Protein AF-A0A2V6V5X5-F1 (afdb_monomer)

Mean predicted aligned error: 16.13 Å

Nearest PDB structures (foldseek):
  3jz0-assembly1_B  TM=7.903E-01  e=5.243E-12  Enterococcus faecium
  8xeh-assembly1_E  TM=6.549E-01  e=3.598E-02  Legionella pneumophila
  2rff-assembly1_A  TM=5.964E-01  e=1.246E-01  Saccharolobus solfataricus P2
  1nze-assembly1_A  TM=6.047E-01  e=4.136E+00  Spinacia oleracea

Sequence (388 aa):
MTRPRASRSARRATWRWPCCWAAPASPRTRGSTPGETAVWPCSRSMARRSPRSARSKWAACRRAWSSAPTGSICTSVTTPIATSPSSKSTGRGSPTPARSSSCRASLLRCAGGLSRRTALPVTPPLHRAFLERALPLFQADARLAGLAVGGSFITGAMDEHSDLDLVVVSPPETSRDVLRDGSDIAQRLGPLLAAFPGDHVGEPRLLICLYGPPLLLHVDLKFISTDELSRRVEDPTILWDRDGALRSVLSTSTAEYPRPRFQWIEDRFWVWVHSIAVKIRCGELFEAIDGLAFVRARVLGPLALHQAGAQPNGVRRVEQRVATRVSALRSTLSLHDPESCRDALVATVALYAELREQLGPPILVRRSGAEHAVRSYLARADGNGGAS

Solvent-accessible surface area (backbone atoms only — not comparable to full-atom values): 24908 Å² total; per-residue (Å²): 136,84,84,86,85,80,89,74,85,81,77,81,77,83,77,78,79,76,92,74,82,76,74,85,75,81,82,82,87,76,85,90,86,89,89,82,92,79,86,86,84,87,82,88,84,89,87,82,90,85,90,83,88,83,85,88,80,84,90,89,91,87,85,86,87,86,82,85,82,90,83,88,86,88,83,89,87,84,87,85,89,89,80,86,89,88,80,89,82,92,82,89,82,85,84,85,87,88,84,91,80,86,89,79,90,77,84,89,77,96,66,79,83,76,70,78,79,70,78,73,58,75,60,42,70,70,60,45,56,46,49,69,59,31,48,62,59,54,69,67,39,83,61,46,31,32,35,28,31,31,70,45,60,62,73,55,66,46,50,92,83,49,65,44,38,34,37,43,29,13,46,68,90,38,27,65,60,53,52,70,44,40,67,64,54,52,54,70,52,46,56,60,74,48,73,49,67,28,56,93,80,71,37,78,50,26,36,44,33,36,32,39,84,95,62,81,43,48,35,35,43,33,48,38,24,54,76,49,60,42,70,31,58,61,77,56,46,76,78,44,57,49,94,47,51,55,58,55,41,55,75,76,39,66,56,56,62,80,71,85,56,63,58,70,45,52,78,41,48,50,60,51,54,45,53,29,55,50,26,40,75,70,64,40,44,68,63,22,52,51,45,41,52,48,46,41,36,73,45,51,27,19,51,52,27,45,75,64,74,40,80,46,56,32,59,70,61,37,68,79,69,37,52,90,48,43,67,61,57,55,45,32,55,54,60,100,42,65,64,42,41,48,52,10,50,51,36,44,53,50,53,46,52,54,52,42,72,76,66,53,56,94,83,56,75,76,52,59,70,53,49,50,55,42,52,54,55,58,61,59,70,73,73,73,87,79,82,132

Foldseek 3Di:
DDDDDDDDDPPPPPDDDPPPDADDDDDDDDDDDDDDDDDDDDDDDDDDDDDDDDDDDDDDDDDDDDDDDDDDDDDDDDDDDDDDDDDDDDDDDDDDDDDDDDDDDDDDDPDDPPDPPPPQQPEPPVRVVLCVQLVVLLVPPPQFQFKWWDDCRVVSNDDPPDATEIETEGAPVCLVVCLVCVVVSLVNSAAWPDWDAPVVVPQRQWIWTWHDDPDTHIYIYRGDYLVCLLAAQDDTGTPTGHVCSNVVSPVVHDHHADAQPQQVCLVCVLVLLLVLVVCLVVLVLVVNQVSLLCCQQRPLQLLQCVVLVHRSHGVPCCCPRRVVCPVLSVQLHADSDSVRSLSNSVSSLVSRVVSCVVPPDPPHDHPVVSNVVSVVVSVVVVPPPDDD

pLDDT: mean 73.81, std 31.42, range [20.44, 98.81]

Secondary structure (DSSP, 8-state):
--PPP----------------PPPPPPPP---------PPPP----------------------------------------------------------------------------------HHHHHHHHHHHHHHHH-TT--EEEE-GGGTTT---TT--EEEEEEE-HHHHHHHHHTHHHHHHHHS-EEEEEEEGGGTEEEEEEEEE-SSS-EEEEEEEEEHHHHTS-SS-PEEEEESTTHHHHHHHH----PPPP-HHHHHHHHHHHHHHHHHHHHTT-HHHHHHHHHHHIIIIIHHHHHHHTTS---TTTTHHHH-GGGHHHHHTT---SSHHHHHHHHHHHHHHHHHHHHHH--TT----HHHHHHHHHHHHTTSS-S---

Structure (mmCIF, N/CA/C/O backbone):
data_AF-A0A2V6V5X5-F1
#
_entry.id   AF-A0A2V6V5X5-F1
#
loop_
_atom_site.group_PDB
_atom_site.id
_atom_site.type_symbol
_atom_site.label_atom_id
_atom_site.label_alt_id
_atom_site.label_comp_id
_atom_site.label_asym_id
_atom_site.label_entity_id
_atom_site.label_seq_id
_atom_site.pdbx_PDB_ins_code
_atom_site.Cartn_x
_atom_site.Cartn_y
_atom_site.Cartn_z
_atom_site.occupancy
_atom_site.B_iso_or_equiv
_atom_site.auth_seq_id
_atom_site.auth_comp_id
_atom_site.auth_asym_id
_atom_site.auth_atom_id
_atom_site.pdbx_PDB_model_num
ATOM 1 N N . MET A 1 1 ? -17.553 -32.540 -57.144 1.00 35.22 1 MET A N 1
ATOM 2 C CA . MET A 1 1 ? -16.224 -33.141 -56.901 1.00 35.22 1 MET A CA 1
ATOM 3 C C . MET A 1 1 ? -15.393 -32.199 -56.036 1.00 35.22 1 MET A C 1
ATOM 5 O O . MET A 1 1 ? -15.392 -31.007 -56.294 1.00 35.22 1 MET A O 1
ATOM 9 N N . THR A 1 2 ? -14.771 -32.765 -54.993 1.00 38.03 2 THR A N 1
ATOM 10 C CA . THR A 1 2 ? -13.630 -32.261 -54.186 1.00 38.03 2 THR A CA 1
ATOM 11 C C . THR A 1 2 ? -13.728 -30.915 -53.442 1.00 38.03 2 THR A C 1
ATOM 13 O O . THR A 1 2 ? -13.342 -29.867 -53.944 1.00 38.03 2 THR A O 1
ATOM 16 N N . ARG A 1 3 ? -14.095 -30.994 -52.150 1.00 26.84 3 ARG A N 1
ATOM 17 C CA . ARG A 1 3 ? -13.621 -30.080 -51.087 1.00 26.84 3 ARG A CA 1
ATOM 18 C C . ARG A 1 3 ? -12.172 -30.430 -50.703 1.00 26.84 3 ARG A C 1
ATOM 20 O O . ARG A 1 3 ? -11.894 -31.625 -50.595 1.00 26.84 3 ARG A O 1
ATOM 27 N N . PRO A 1 4 ? -11.309 -29.473 -50.317 1.00 37.38 4 PRO A N 1
ATOM 28 C CA . PRO A 1 4 ? -10.132 -29.784 -49.521 1.00 37.38 4 PRO A CA 1
ATOM 29 C C . PRO A 1 4 ? -10.432 -29.644 -48.019 1.00 37.38 4 PRO A C 1
ATOM 31 O O . PRO A 1 4 ? -10.874 -28.606 -47.529 1.00 37.38 4 PRO A O 1
ATOM 34 N N . ARG A 1 5 ? -10.177 -30.731 -47.281 1.00 30.14 5 ARG A N 1
ATOM 35 C CA . ARG A 1 5 ? -10.036 -30.759 -45.820 1.00 30.14 5 ARG A CA 1
ATOM 36 C C . ARG A 1 5 ? -8.668 -30.175 -45.456 1.00 30.14 5 ARG A C 1
ATOM 38 O O . ARG A 1 5 ? -7.657 -30.735 -45.862 1.00 30.14 5 ARG A O 1
ATOM 45 N N . ALA A 1 6 ? -8.633 -29.149 -44.610 1.00 29.78 6 ALA A N 1
ATOM 46 C CA . ALA A 1 6 ? -7.438 -28.790 -43.851 1.00 29.78 6 ALA A CA 1
ATOM 47 C C . ALA A 1 6 ? -7.707 -29.028 -42.360 1.00 29.78 6 ALA A C 1
ATOM 49 O O . ALA A 1 6 ? -8.397 -28.265 -41.688 1.00 29.78 6 ALA A O 1
ATOM 50 N N . SER A 1 7 ? -7.177 -30.139 -41.855 1.00 28.52 7 SER A N 1
ATOM 51 C CA . SER A 1 7 ? -7.104 -30.461 -40.436 1.00 28.52 7 SER A CA 1
ATOM 52 C C . SER A 1 7 ? -6.051 -29.583 -39.757 1.00 28.52 7 SER A C 1
ATOM 54 O O . SER A 1 7 ? -4.859 -29.735 -40.026 1.00 28.52 7 SER A O 1
ATOM 56 N N . ARG A 1 8 ? -6.454 -28.713 -38.828 1.00 30.55 8 ARG A N 1
ATOM 57 C CA . ARG A 1 8 ? -5.540 -28.155 -37.821 1.00 30.55 8 ARG A CA 1
ATOM 58 C C . ARG A 1 8 ? -5.930 -28.688 -36.452 1.00 30.55 8 ARG A C 1
ATOM 60 O O . ARG A 1 8 ? -7.001 -28.394 -35.932 1.00 30.55 8 ARG A O 1
ATOM 67 N N . SER A 1 9 ? -5.042 -29.502 -35.885 1.00 27.16 9 SER A N 1
ATOM 68 C CA . SER A 1 9 ? -5.127 -29.958 -34.505 1.00 27.16 9 SER A CA 1
ATOM 69 C C . SER A 1 9 ? -5.010 -28.752 -33.572 1.00 27.16 9 SER A C 1
ATOM 71 O O . SER A 1 9 ? -3.925 -28.189 -33.408 1.00 27.16 9 SER A O 1
ATOM 73 N N . ALA A 1 10 ? -6.114 -28.367 -32.942 1.00 28.11 10 ALA A N 1
ATOM 74 C CA . ALA A 1 10 ? -6.096 -27.476 -31.794 1.00 28.11 10 ALA A CA 1
ATOM 75 C C . ALA A 1 10 ? -5.453 -28.223 -30.615 1.00 28.11 10 ALA A C 1
ATOM 77 O O . ALA A 1 10 ? -6.110 -28.982 -29.901 1.00 28.11 10 ALA A O 1
ATOM 78 N N . ARG A 1 11 ? -4.143 -28.040 -30.415 1.00 27.19 11 ARG A N 1
ATOM 79 C CA . ARG A 1 11 ? -3.516 -28.364 -29.131 1.00 27.19 11 ARG A CA 1
ATOM 80 C C . ARG A 1 11 ? -4.069 -27.369 -28.116 1.00 27.19 11 ARG A C 1
ATOM 82 O O . ARG A 1 11 ? -3.679 -26.207 -28.112 1.00 27.19 11 ARG A O 1
ATOM 89 N N . ARG A 1 12 ? -5.004 -27.823 -27.279 1.00 25.64 12 ARG A N 1
ATOM 90 C CA . ARG A 1 12 ? -5.419 -27.112 -26.066 1.00 25.64 12 ARG A CA 1
ATOM 91 C C . ARG A 1 12 ? -4.204 -27.009 -25.150 1.00 25.64 12 ARG A C 1
ATOM 93 O O . ARG A 1 12 ? -3.889 -27.950 -24.429 1.00 25.64 12 ARG A O 1
ATOM 100 N N . ALA A 1 13 ? -3.508 -25.882 -25.206 1.00 24.39 13 ALA A N 1
ATOM 101 C CA . ALA A 1 13 ? -2.602 -25.487 -24.147 1.00 24.39 13 ALA A CA 1
ATOM 102 C C . ALA A 1 13 ? -3.469 -24.954 -23.001 1.00 24.39 13 ALA A C 1
ATOM 104 O O . ALA A 1 13 ? -3.941 -23.822 -23.020 1.00 24.39 13 ALA A O 1
ATOM 105 N N . THR A 1 14 ? -3.757 -25.817 -22.031 1.00 24.03 14 THR A N 1
ATOM 106 C CA . THR A 1 14 ? -4.251 -25.393 -20.722 1.00 24.03 14 THR A CA 1
ATOM 107 C C . THR A 1 14 ? -3.110 -24.669 -20.019 1.00 24.03 14 THR A C 1
ATOM 109 O O . THR A 1 14 ? -2.275 -25.304 -19.374 1.00 24.03 14 THR A O 1
ATOM 112 N N . TRP A 1 15 ? -3.041 -23.352 -20.188 1.00 23.53 15 TRP A N 1
ATOM 113 C CA . TRP A 1 15 ? -2.125 -22.513 -19.430 1.00 23.53 15 TRP A CA 1
ATOM 114 C C . TRP A 1 15 ? -2.693 -22.324 -18.027 1.00 23.53 15 TRP A C 1
ATOM 116 O O . TRP A 1 15 ? -3.741 -21.714 -17.822 1.00 23.53 15 TRP A O 1
ATOM 126 N N . ARG A 1 16 ? -2.015 -22.938 -17.058 1.00 22.41 16 ARG A N 1
ATOM 127 C CA . ARG A 1 16 ? -2.209 -22.660 -15.639 1.00 22.41 16 ARG A CA 1
ATOM 128 C C . ARG A 1 16 ? -1.602 -21.290 -15.352 1.00 22.41 16 ARG A C 1
ATOM 130 O O . ARG A 1 16 ? -0.416 -21.084 -15.592 1.00 22.41 16 ARG A O 1
ATOM 137 N N . TRP A 1 17 ? -2.425 -20.395 -14.826 1.00 24.11 17 TRP A N 1
ATOM 138 C CA . TRP A 1 17 ? -2.014 -19.152 -14.186 1.00 24.11 17 TRP A CA 1
ATOM 139 C C . TRP A 1 17 ? -0.989 -19.442 -13.080 1.00 24.11 17 TRP A C 1
ATOM 141 O O . TRP A 1 17 ? -1.283 -20.253 -12.197 1.00 24.11 17 TRP A O 1
ATOM 151 N N . PRO A 1 18 ? 0.180 -18.786 -13.048 1.00 25.38 18 PRO A N 1
ATOM 152 C CA . PRO A 1 18 ? 0.932 -18.663 -11.819 1.00 25.38 18 PRO A CA 1
ATOM 153 C C . PRO A 1 18 ? 0.280 -17.545 -10.999 1.00 25.38 18 PRO A C 1
ATOM 155 O O . PRO A 1 18 ? 0.492 -16.361 -11.250 1.00 25.38 18 PRO A O 1
ATOM 158 N N . CYS A 1 19 ? -0.497 -17.922 -9.984 1.00 25.25 19 CYS A N 1
ATOM 159 C CA . CYS A 1 19 ? -0.658 -17.102 -8.787 1.00 25.25 19 CYS A CA 1
ATOM 160 C C . CYS A 1 19 ? 0.737 -16.909 -8.169 1.00 25.25 19 CYS A C 1
ATOM 162 O O . CYS A 1 19 ? 1.147 -17.689 -7.317 1.00 25.25 19 CYS A O 1
ATOM 164 N N . CYS A 1 20 ? 1.523 -15.954 -8.658 1.00 26.67 20 CYS A N 1
ATOM 165 C CA . CYS A 1 20 ? 2.885 -15.708 -8.182 1.00 26.67 20 CYS A CA 1
ATOM 166 C C . CYS A 1 20 ? 3.223 -14.221 -8.245 1.00 26.67 20 CYS A C 1
ATOM 168 O O . CYS A 1 20 ? 4.172 -13.834 -8.908 1.00 26.67 20 CYS A O 1
ATOM 170 N N . TRP A 1 21 ? 2.485 -13.398 -7.503 1.00 35.19 21 TRP A N 1
ATOM 171 C CA . TRP A 1 21 ? 2.977 -12.086 -7.066 1.00 35.19 21 TRP A CA 1
ATOM 172 C C . TRP A 1 21 ? 2.544 -11.821 -5.619 1.00 35.19 21 TRP A C 1
ATOM 174 O O . TRP A 1 21 ? 2.004 -10.770 -5.288 1.00 35.19 21 TRP A O 1
ATOM 184 N N . ALA A 1 22 ? 2.768 -12.810 -4.746 1.00 25.06 22 ALA A N 1
ATOM 185 C CA . ALA A 1 22 ? 2.644 -12.626 -3.306 1.00 25.06 22 ALA A CA 1
ATOM 186 C C . ALA A 1 22 ? 3.728 -11.649 -2.817 1.00 25.06 22 ALA A C 1
ATOM 188 O O . ALA A 1 22 ? 4.898 -11.750 -3.199 1.00 25.06 22 ALA A O 1
ATOM 189 N N . ALA A 1 23 ? 3.333 -10.694 -1.974 1.00 28.89 23 ALA A N 1
ATOM 190 C CA . ALA A 1 23 ? 4.262 -9.885 -1.195 1.00 28.89 23 ALA A CA 1
ATOM 191 C C . ALA A 1 23 ? 5.167 -10.800 -0.341 1.00 28.89 23 ALA A C 1
ATOM 193 O O . ALA A 1 23 ? 4.736 -11.886 0.056 1.00 28.89 23 ALA A O 1
ATOM 194 N N . PRO A 1 24 ? 6.422 -10.413 -0.053 1.00 30.05 24 PRO A N 1
ATOM 195 C CA . PRO A 1 24 ? 7.265 -11.215 0.820 1.00 30.05 24 PRO A CA 1
ATOM 196 C C . PRO A 1 24 ? 6.654 -11.260 2.226 1.00 30.05 24 PRO A C 1
ATOM 198 O O . PRO A 1 24 ? 6.538 -10.233 2.890 1.00 30.05 24 PRO A O 1
ATOM 201 N N . ALA A 1 25 ? 6.295 -12.460 2.682 1.00 28.52 25 ALA A N 1
ATOM 202 C CA . ALA A 1 25 ? 6.054 -12.725 4.093 1.00 28.52 25 ALA A CA 1
ATOM 203 C C . ALA A 1 25 ? 7.356 -12.498 4.886 1.00 28.52 25 ALA A C 1
ATOM 205 O O . ALA A 1 25 ? 8.441 -12.887 4.441 1.00 28.52 25 ALA A O 1
ATOM 206 N N . SER A 1 26 ? 7.251 -11.866 6.056 1.00 30.33 26 SER A N 1
ATOM 207 C CA . SER A 1 26 ? 8.371 -11.641 6.976 1.00 30.33 26 SER A CA 1
ATOM 208 C C . SER A 1 26 ? 9.071 -12.958 7.349 1.00 30.33 26 SER A C 1
ATOM 210 O O . SER A 1 26 ? 8.389 -13.945 7.643 1.00 30.33 26 SER A O 1
ATOM 212 N N . PRO A 1 27 ? 10.416 -13.016 7.382 1.00 31.55 27 PRO A N 1
ATOM 213 C CA . PRO A 1 27 ? 11.115 -14.245 7.726 1.00 31.55 27 PRO A CA 1
ATOM 214 C C . PRO A 1 27 ? 11.011 -14.531 9.229 1.00 31.55 27 PRO A C 1
ATOM 216 O O . PRO A 1 27 ? 11.378 -13.706 10.065 1.00 31.55 27 PRO A O 1
ATOM 219 N N . ARG A 1 28 ? 10.551 -15.740 9.571 1.00 26.08 28 ARG A N 1
ATOM 220 C CA . ARG A 1 28 ? 10.777 -16.343 10.890 1.00 26.08 28 ARG A CA 1
ATOM 221 C C . ARG A 1 28 ? 12.264 -16.672 11.020 1.00 26.08 28 ARG A C 1
ATOM 223 O O . ARG A 1 28 ? 12.810 -17.405 10.201 1.00 26.08 28 ARG A O 1
ATOM 230 N N . THR A 1 29 ? 12.903 -16.156 12.060 1.00 27.56 29 THR A N 1
ATOM 231 C CA . THR A 1 29 ? 14.270 -16.496 12.453 1.00 27.56 29 THR A CA 1
ATOM 232 C C . THR A 1 29 ? 14.319 -17.894 13.074 1.00 27.56 29 THR A C 1
ATOM 234 O O . THR A 1 29 ? 13.638 -18.161 14.062 1.00 27.56 29 THR A O 1
ATOM 237 N N . ARG A 1 30 ? 15.156 -18.789 12.532 1.00 27.55 30 ARG A N 1
ATOM 238 C CA . ARG A 1 30 ? 15.781 -19.888 13.289 1.00 27.55 30 ARG A CA 1
ATOM 239 C C . ARG A 1 30 ? 17.181 -20.186 12.749 1.00 27.55 30 ARG A C 1
ATOM 241 O O . ARG A 1 30 ? 17.319 -20.525 11.583 1.00 27.55 30 ARG A O 1
ATOM 248 N N . GLY A 1 31 ? 18.159 -20.070 13.648 1.00 24.97 31 GLY A N 1
ATOM 249 C CA . GLY A 1 31 ? 19.182 -21.085 13.933 1.00 24.97 31 GLY A CA 1
ATOM 250 C C . GLY A 1 31 ? 20.168 -21.475 12.833 1.00 24.97 31 GLY A C 1
ATOM 251 O O . GLY A 1 31 ? 19.844 -22.240 11.936 1.00 24.97 31 GLY A O 1
ATOM 252 N N . SER A 1 32 ? 21.399 -21.011 13.005 1.00 25.92 32 SER A N 1
ATOM 253 C CA . SER A 1 32 ? 22.634 -21.276 12.263 1.00 25.92 32 SER A CA 1
ATOM 254 C C . SER A 1 32 ? 23.095 -22.745 12.269 1.00 25.92 32 SER A C 1
ATOM 256 O O . SER A 1 32 ? 23.038 -23.393 13.311 1.00 25.92 32 SER A O 1
ATOM 258 N N . THR A 1 33 ? 23.687 -23.230 11.166 1.00 24.64 33 THR A N 1
ATOM 259 C CA . THR A 1 33 ? 25.112 -23.659 11.051 1.00 24.64 33 THR A CA 1
ATOM 260 C C . THR A 1 33 ? 25.452 -24.122 9.614 1.00 24.64 33 THR A C 1
ATOM 262 O O . THR A 1 33 ? 24.534 -24.453 8.866 1.00 24.64 33 THR A O 1
ATOM 265 N N . PRO A 1 34 ? 26.733 -24.061 9.179 1.00 30.11 34 PRO A N 1
ATOM 266 C CA . PRO A 1 34 ? 27.120 -24.058 7.765 1.00 30.11 34 PRO A CA 1
ATOM 267 C C . PRO A 1 34 ? 27.751 -25.376 7.286 1.00 30.11 34 PRO A C 1
ATOM 269 O O . PRO A 1 34 ? 28.407 -26.070 8.057 1.00 30.11 34 PRO A O 1
ATOM 272 N N . GLY A 1 35 ? 27.660 -25.642 5.981 1.00 22.92 35 GLY A N 1
ATOM 273 C CA . GLY A 1 35 ? 28.508 -26.623 5.303 1.00 22.92 35 GLY A CA 1
ATOM 274 C C . GLY A 1 35 ? 27.792 -27.361 4.179 1.00 22.92 35 GLY A C 1
ATOM 275 O O . GLY A 1 35 ? 26.920 -28.171 4.448 1.00 22.92 35 GLY A O 1
ATOM 276 N N . GLU A 1 36 ? 28.164 -27.035 2.941 1.00 24.97 36 GLU A N 1
ATOM 277 C CA . GLU A 1 36 ? 28.439 -27.953 1.819 1.00 24.97 36 GLU A CA 1
ATOM 278 C C . GLU A 1 36 ? 28.057 -27.341 0.467 1.00 24.97 36 GLU A C 1
ATOM 280 O O . GLU A 1 36 ? 26.904 -27.120 0.103 1.00 24.97 36 GLU A O 1
ATOM 285 N N . THR A 1 37 ? 29.114 -27.057 -0.285 1.00 26.12 37 THR A N 1
ATOM 286 C CA . THR A 1 37 ? 29.156 -26.791 -1.717 1.00 26.12 37 THR A CA 1
ATOM 287 C C . THR A 1 37 ? 28.597 -27.969 -2.512 1.00 26.12 37 THR A C 1
ATOM 289 O O . THR A 1 37 ? 29.152 -29.063 -2.444 1.00 26.12 37 THR A O 1
ATOM 292 N N . ALA A 1 38 ? 27.585 -27.732 -3.350 1.00 24.97 38 ALA A N 1
ATOM 293 C CA . ALA A 1 38 ? 27.178 -28.675 -4.388 1.00 24.97 38 ALA A CA 1
ATOM 294 C C . ALA A 1 38 ? 27.059 -27.973 -5.749 1.00 24.97 38 ALA A C 1
ATOM 296 O O . ALA A 1 38 ? 26.231 -27.092 -5.980 1.00 24.97 38 ALA A O 1
ATOM 297 N N . VAL A 1 39 ? 27.964 -28.390 -6.627 1.00 24.17 39 VAL A N 1
ATOM 298 C CA . VAL A 1 39 ? 28.108 -28.063 -8.044 1.00 24.17 39 VAL A CA 1
ATOM 299 C C . VAL A 1 39 ? 26.921 -28.632 -8.833 1.00 24.17 39 VAL A C 1
ATOM 301 O O . VAL A 1 39 ? 26.564 -29.793 -8.659 1.00 24.17 39 VAL A O 1
ATOM 304 N N . TRP A 1 40 ? 26.337 -27.843 -9.739 1.00 20.98 40 TRP A N 1
ATOM 305 C CA . TRP A 1 40 ? 25.359 -28.320 -10.726 1.00 20.98 40 TRP A CA 1
ATOM 306 C C . TRP A 1 40 ? 26.059 -28.655 -12.049 1.00 20.98 40 TRP A C 1
ATOM 308 O O . TRP A 1 40 ? 26.668 -27.754 -12.630 1.00 20.98 40 TRP A O 1
ATOM 318 N N . PRO A 1 41 ? 25.915 -29.871 -12.605 1.00 26.33 41 PRO A N 1
ATOM 319 C CA . PRO A 1 41 ? 26.183 -30.099 -14.010 1.00 26.33 41 PRO A CA 1
ATOM 320 C C . PRO A 1 41 ? 24.893 -30.072 -14.837 1.00 26.33 41 PRO A C 1
ATOM 322 O O . PRO A 1 41 ? 23.868 -30.675 -14.523 1.00 26.33 41 PRO A O 1
ATOM 325 N N . CYS A 1 42 ? 25.002 -29.354 -15.946 1.00 20.44 42 CYS A N 1
ATOM 326 C CA . CYS A 1 42 ? 24.089 -29.322 -17.073 1.00 20.44 42 CYS A CA 1
ATOM 327 C C . CYS A 1 42 ? 24.138 -30.656 -17.843 1.00 20.44 42 CYS A C 1
ATOM 329 O O . CYS A 1 42 ? 25.229 -31.140 -18.130 1.00 20.44 42 CYS A O 1
ATOM 331 N N . SER A 1 43 ? 22.998 -31.218 -18.259 1.00 25.11 43 SER A N 1
ATOM 332 C CA . SER A 1 43 ? 22.897 -31.918 -19.554 1.00 25.11 43 SER A CA 1
ATOM 333 C C . SER A 1 43 ? 21.455 -32.253 -19.954 1.00 25.11 43 SER A C 1
ATOM 335 O O . SER A 1 43 ? 20.598 -32.614 -19.152 1.00 25.11 43 SER A O 1
ATOM 337 N N . ARG A 1 44 ? 21.211 -32.101 -21.259 1.00 25.70 44 ARG A N 1
ATOM 338 C CA . ARG A 1 44 ? 20.035 -32.542 -22.016 1.00 25.70 44 ARG A CA 1
ATOM 339 C C . ARG A 1 44 ? 20.100 -34.055 -22.256 1.00 25.70 44 ARG A C 1
ATOM 341 O O . ARG A 1 44 ? 21.162 -34.536 -22.624 1.00 25.70 44 ARG A O 1
ATOM 348 N N . SER A 1 45 ? 18.959 -34.748 -22.276 1.00 24.81 45 SER A N 1
ATOM 349 C CA . SER A 1 45 ? 18.592 -35.642 -23.394 1.00 24.81 45 SER A CA 1
ATOM 350 C C . SER A 1 45 ? 17.106 -36.035 -23.347 1.00 24.81 45 SER A C 1
ATOM 352 O O . SER A 1 45 ? 16.497 -36.140 -22.286 1.00 24.81 45 SER A O 1
ATOM 354 N N . MET A 1 46 ? 16.514 -36.191 -24.533 1.00 25.73 46 MET A N 1
ATOM 355 C CA . MET A 1 46 ? 15.173 -36.728 -24.776 1.00 25.73 46 MET A CA 1
ATOM 356 C C . MET A 1 46 ? 15.227 -38.258 -24.898 1.00 25.73 46 MET A C 1
ATOM 358 O O . MET A 1 46 ? 16.069 -38.749 -25.641 1.00 25.73 46 MET A O 1
ATOM 362 N N . ALA A 1 47 ? 14.243 -38.984 -24.349 1.00 25.36 47 ALA A N 1
ATOM 363 C CA . ALA A 1 47 ? 13.718 -40.235 -24.923 1.00 25.36 47 ALA A CA 1
ATOM 364 C C . ALA A 1 47 ? 12.343 -40.604 -24.315 1.00 25.36 47 ALA A C 1
ATOM 366 O O . ALA A 1 47 ? 11.938 -40.072 -23.290 1.00 25.36 47 ALA A O 1
ATOM 367 N N . ARG A 1 48 ? 11.586 -41.454 -25.019 1.00 26.62 48 ARG A N 1
ATOM 368 C CA . ARG A 1 48 ? 10.113 -41.595 -25.031 1.00 26.62 48 ARG A CA 1
ATOM 369 C C . ARG A 1 48 ? 9.565 -42.863 -24.326 1.00 26.62 48 ARG A C 1
ATOM 371 O O . ARG A 1 48 ? 10.263 -43.865 -24.307 1.00 26.62 48 ARG A O 1
ATOM 378 N N . ARG A 1 49 ? 8.233 -42.835 -24.048 1.00 26.97 49 ARG A N 1
ATOM 379 C CA . ARG A 1 49 ? 7.223 -43.940 -23.857 1.00 26.97 49 ARG A CA 1
ATOM 380 C C . ARG A 1 49 ? 7.318 -44.728 -22.528 1.00 26.97 49 ARG A C 1
ATOM 382 O O . ARG A 1 49 ? 8.416 -44.968 -22.076 1.00 26.97 49 ARG A O 1
ATOM 389 N N . SER A 1 50 ? 6.271 -45.214 -21.838 1.00 26.31 50 SER A N 1
ATOM 390 C CA . SER A 1 50 ? 4.790 -45.317 -21.946 1.00 26.31 50 SER A CA 1
ATOM 391 C C . SER A 1 50 ? 4.234 -45.684 -20.527 1.00 26.31 50 SER A C 1
ATOM 393 O O . SER A 1 50 ? 5.046 -46.019 -19.667 1.00 26.31 50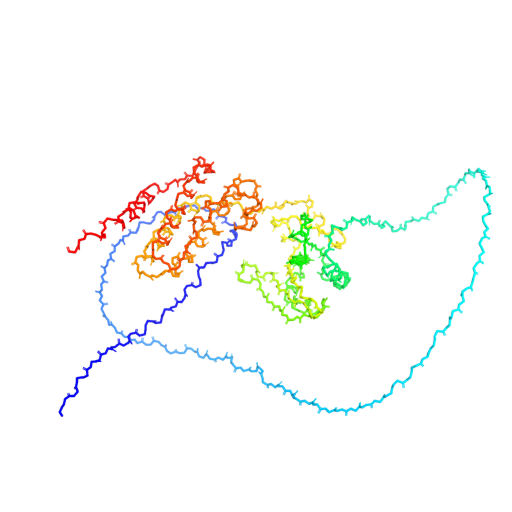 SER A O 1
ATOM 395 N N . PRO A 1 51 ? 2.911 -45.660 -20.232 1.00 35.22 51 PRO A N 1
ATOM 396 C CA . PRO A 1 51 ? 2.365 -45.516 -18.870 1.00 35.22 51 PRO A CA 1
ATOM 397 C C . PRO A 1 51 ? 1.790 -46.805 -18.245 1.00 35.22 51 PRO A C 1
ATOM 399 O O . PRO A 1 51 ? 1.335 -47.684 -18.975 1.00 35.22 51 PRO A O 1
ATOM 402 N N . ARG A 1 52 ? 1.671 -46.861 -16.902 1.00 25.11 52 ARG A N 1
ATOM 403 C CA . ARG A 1 52 ? 0.637 -47.647 -16.181 1.00 25.11 52 ARG A CA 1
ATOM 404 C C . ARG A 1 52 ? 0.527 -47.324 -14.676 1.00 25.11 52 ARG A C 1
ATOM 406 O O . ARG A 1 52 ? 1.526 -47.301 -13.973 1.00 25.11 52 ARG A O 1
ATOM 413 N N . SER A 1 53 ? -0.732 -47.245 -14.218 1.00 26.02 53 SER A N 1
ATOM 414 C CA . SER A 1 53 ? -1.253 -47.240 -12.828 1.00 26.02 53 SER A CA 1
ATOM 415 C C . SER A 1 53 ? -0.928 -45.992 -11.979 1.00 26.02 53 SER A C 1
ATOM 417 O O . SER A 1 53 ? 0.159 -45.457 -12.071 1.00 26.02 53 SER A O 1
ATOM 419 N N . ALA A 1 54 ? -1.827 -45.409 -11.182 1.00 27.02 54 ALA A N 1
ATOM 420 C CA . ALA A 1 54 ? -2.898 -46.010 -10.397 1.00 27.02 54 ALA A CA 1
ATOM 421 C C . ALA A 1 54 ? -4.130 -45.090 -10.226 1.00 27.02 54 ALA A C 1
ATOM 423 O O . ALA A 1 54 ? -4.065 -43.869 -10.348 1.00 27.02 54 ALA A O 1
ATOM 424 N N . ARG A 1 55 ? -5.264 -45.742 -9.948 1.00 27.05 55 ARG A N 1
ATOM 425 C CA . ARG A 1 55 ? -6.568 -45.186 -9.557 1.00 27.05 55 ARG A CA 1
ATOM 426 C C . ARG A 1 55 ? -6.613 -44.845 -8.054 1.00 27.05 55 ARG A C 1
ATOM 428 O O . ARG A 1 55 ? -5.840 -45.390 -7.273 1.00 27.05 55 ARG A O 1
ATOM 435 N N . SER A 1 56 ? -7.676 -44.113 -7.685 1.00 26.38 56 SER A N 1
ATOM 436 C CA . SER A 1 56 ? -8.225 -43.812 -6.339 1.00 26.38 56 SER A CA 1
ATOM 437 C C . SER A 1 56 ? -7.655 -42.529 -5.698 1.00 26.38 56 SER A C 1
ATOM 439 O O . SER A 1 56 ? -6.452 -42.335 -5.721 1.00 26.38 56 SER A O 1
ATOM 441 N N . LYS A 1 57 ? -8.429 -41.567 -5.163 1.00 27.66 57 LYS A N 1
ATOM 442 C CA . LYS A 1 57 ? -9.753 -41.593 -4.508 1.00 27.66 57 LYS A CA 1
ATOM 443 C C . LYS A 1 57 ? -10.549 -40.272 -4.724 1.00 27.66 57 LYS A C 1
ATOM 445 O O . LYS A 1 57 ? -9.949 -39.207 -4.758 1.00 27.66 57 LYS A O 1
ATOM 450 N N . TRP A 1 58 ? -11.877 -40.409 -4.890 1.00 24.00 58 TRP A N 1
ATOM 451 C CA . TRP A 1 58 ? -13.037 -39.618 -4.392 1.00 24.00 58 TRP A CA 1
ATOM 452 C C . TRP A 1 58 ? -12.814 -38.144 -3.968 1.00 24.00 58 TRP A C 1
ATOM 454 O O . TRP A 1 58 ? -11.963 -37.881 -3.135 1.00 24.00 58 TRP A O 1
ATOM 464 N N . ALA A 1 59 ? -13.476 -37.102 -4.499 1.00 23.52 59 ALA A N 1
ATOM 465 C CA . ALA A 1 59 ? -14.915 -36.790 -4.632 1.00 23.52 59 ALA A CA 1
ATOM 466 C C . ALA A 1 59 ? -15.686 -36.665 -3.298 1.00 23.52 59 ALA A C 1
ATOM 468 O O . ALA A 1 59 ? -16.133 -37.680 -2.781 1.00 23.52 59 ALA A O 1
ATOM 469 N N . ALA A 1 60 ? -15.896 -35.430 -2.809 1.00 25.55 60 ALA A N 1
ATOM 470 C CA . ALA A 1 60 ? -17.143 -34.938 -2.187 1.00 25.55 60 ALA A CA 1
ATOM 471 C C . ALA A 1 60 ? -16.998 -33.480 -1.692 1.00 25.55 60 ALA A C 1
ATOM 473 O O . ALA A 1 60 ? -16.092 -33.182 -0.924 1.00 25.55 60 ALA A O 1
ATOM 474 N N . CYS A 1 61 ? -17.889 -32.602 -2.175 1.00 23.14 61 CYS A N 1
ATOM 475 C CA . CYS A 1 61 ? -18.579 -31.494 -1.478 1.00 23.14 61 CYS A CA 1
ATOM 476 C C . CYS A 1 61 ? -19.035 -30.431 -2.493 1.00 23.14 61 CYS A C 1
ATOM 478 O O . CYS A 1 61 ? -18.449 -29.365 -2.651 1.00 23.14 61 CYS A O 1
ATOM 480 N N . ARG A 1 62 ? -20.119 -30.753 -3.208 1.00 23.62 62 ARG A N 1
ATOM 481 C CA . ARG A 1 62 ? -21.064 -29.778 -3.764 1.00 23.62 62 ARG A CA 1
ATOM 482 C C . ARG A 1 62 ? -22.434 -30.138 -3.216 1.00 23.62 62 ARG A C 1
ATOM 484 O O . ARG A 1 62 ? -22.961 -31.175 -3.617 1.00 23.62 62 ARG A O 1
ATOM 491 N N . ARG A 1 63 ? -22.995 -29.290 -2.354 1.00 25.84 63 ARG A N 1
ATOM 492 C CA . ARG A 1 63 ? -24.392 -28.822 -2.399 1.00 25.84 63 ARG A CA 1
ATOM 493 C C . ARG A 1 63 ? -24.753 -28.027 -1.144 1.00 25.84 63 ARG A C 1
ATOM 495 O O . ARG A 1 63 ? -24.204 -28.281 -0.081 1.00 25.84 63 ARG A O 1
ATOM 502 N N . ALA A 1 64 ? -25.764 -27.183 -1.352 1.00 24.95 64 ALA A N 1
ATOM 503 C CA . ALA A 1 64 ? -26.497 -26.316 -0.433 1.00 24.95 64 ALA A CA 1
ATOM 504 C C . ALA A 1 64 ? -25.897 -24.894 -0.427 1.00 24.95 64 ALA A C 1
ATOM 506 O O . ALA A 1 64 ? -24.757 -24.711 -0.042 1.00 24.95 64 ALA A O 1
ATOM 507 N N . TRP A 1 65 ? -26.572 -23.857 -0.924 1.00 23.11 65 TRP A N 1
ATOM 508 C CA . TRP A 1 65 ? -27.976 -23.523 -0.681 1.00 23.11 65 TRP A CA 1
ATOM 509 C C . TRP A 1 65 ? -28.767 -23.147 -1.944 1.00 23.11 65 TRP A C 1
ATOM 511 O O . TRP A 1 65 ? -28.284 -22.465 -2.846 1.00 23.11 65 TRP A O 1
ATOM 521 N N . SER A 1 66 ? -30.019 -23.596 -1.970 1.00 25.62 66 SER A N 1
ATOM 522 C CA . SER A 1 66 ? -31.084 -23.181 -2.881 1.00 25.62 66 SER A CA 1
ATOM 523 C C . SER A 1 66 ? -32.340 -23.086 -2.029 1.00 25.62 66 SER A C 1
ATOM 525 O O . SER A 1 66 ? -32.849 -24.127 -1.634 1.00 25.62 66 SER A O 1
ATOM 527 N N . SER A 1 67 ? -32.801 -21.874 -1.720 1.00 29.52 67 SER A N 1
ATOM 528 C CA . SER A 1 67 ? -34.189 -21.594 -1.316 1.00 29.52 67 SER A CA 1
ATOM 529 C C . SER A 1 67 ? -34.343 -20.114 -0.969 1.00 29.52 67 SER A C 1
ATOM 531 O O . SER A 1 67 ? -33.977 -19.678 0.120 1.00 29.52 67 SER A O 1
ATOM 533 N N . ALA A 1 68 ? -34.899 -19.356 -1.912 1.00 26.88 68 ALA A N 1
ATOM 534 C CA . ALA A 1 68 ? -35.682 -18.164 -1.614 1.00 26.88 68 ALA A CA 1
ATOM 535 C C . ALA A 1 68 ? -37.087 -18.588 -1.150 1.00 26.88 68 ALA A C 1
ATOM 537 O O . ALA A 1 68 ? -37.541 -19.678 -1.513 1.00 26.88 68 ALA A O 1
ATOM 538 N N . PRO A 1 69 ? -37.813 -17.697 -0.463 1.00 32.22 69 PRO A N 1
ATOM 539 C CA . PRO A 1 69 ? -39.217 -17.538 -0.799 1.00 32.22 69 PRO A CA 1
ATOM 540 C C . PRO A 1 69 ? -39.597 -16.071 -1.026 1.00 32.22 69 PRO A C 1
ATOM 542 O O . PRO A 1 69 ? -39.312 -15.174 -0.238 1.00 32.22 69 PRO A O 1
ATOM 545 N N . THR A 1 70 ? -40.294 -15.873 -2.137 1.00 29.16 70 THR A N 1
ATOM 546 C CA . THR A 1 70 ? -41.237 -14.789 -2.407 1.00 29.16 70 THR A CA 1
ATOM 547 C C . THR A 1 70 ? -42.465 -14.900 -1.502 1.00 29.16 70 THR A C 1
ATOM 549 O O . THR A 1 70 ? -43.007 -15.992 -1.339 1.00 29.16 70 THR A O 1
ATOM 552 N N . GLY A 1 71 ? -42.959 -13.767 -1.007 1.00 24.80 71 GLY A N 1
ATOM 553 C CA . GLY A 1 71 ? -44.260 -13.664 -0.347 1.00 24.80 71 GLY A CA 1
ATOM 554 C C . GLY A 1 71 ? -44.610 -12.210 -0.043 1.00 24.80 71 GLY A C 1
ATOM 555 O O . GLY A 1 71 ? -44.152 -11.653 0.946 1.00 24.80 71 GLY A O 1
ATOM 556 N N . SER A 1 72 ? -45.398 -11.598 -0.923 1.00 25.72 72 SER A N 1
ATOM 557 C CA . SER A 1 72 ? -46.102 -10.332 -0.703 1.00 25.72 72 SER A CA 1
ATOM 558 C C . SER A 1 72 ? -47.544 -10.658 -0.301 1.00 25.72 72 SER A C 1
ATOM 560 O O . SER A 1 72 ? -48.084 -11.615 -0.849 1.00 25.72 72 SER A O 1
ATOM 562 N N . ILE A 1 73 ? -48.144 -9.896 0.624 1.00 25.12 73 ILE A N 1
ATOM 563 C CA . ILE A 1 73 ? -49.527 -9.370 0.575 1.00 25.12 73 ILE A CA 1
ATOM 564 C C . ILE A 1 73 ? -49.792 -8.479 1.807 1.00 25.12 73 ILE A C 1
ATOM 566 O O . ILE A 1 73 ? -49.321 -8.730 2.913 1.00 25.12 73 ILE A O 1
ATOM 570 N N . CYS A 1 74 ? -50.530 -7.404 1.531 1.00 21.83 74 CYS A N 1
ATOM 571 C CA . CYS A 1 74 ? -50.996 -6.292 2.353 1.00 21.83 74 CYS A CA 1
ATOM 572 C C . CYS A 1 74 ? -51.799 -6.659 3.615 1.00 21.83 74 CYS A C 1
ATOM 574 O O . CYS A 1 74 ? -52.546 -7.626 3.592 1.00 21.83 74 CYS A O 1
ATOM 576 N N . THR A 1 75 ? -51.807 -5.757 4.609 1.00 26.14 75 THR A N 1
ATOM 577 C CA . THR A 1 75 ? -53.026 -5.014 5.010 1.00 26.14 75 THR A CA 1
ATOM 578 C C . THR A 1 75 ? -52.688 -3.789 5.872 1.00 26.14 75 THR A C 1
ATOM 580 O O . THR A 1 75 ? -51.793 -3.805 6.708 1.00 26.14 75 THR A O 1
ATOM 583 N N . SER A 1 76 ? -53.428 -2.724 5.588 1.00 25.30 76 SER A N 1
ATOM 584 C CA . SER A 1 76 ? -53.575 -1.415 6.233 1.00 25.30 76 SER A CA 1
ATOM 585 C C . SER A 1 76 ? -53.943 -1.445 7.726 1.00 25.30 76 SER A C 1
ATOM 587 O O . SER A 1 76 ? -54.578 -2.406 8.145 1.00 25.30 76 SER A O 1
ATOM 589 N N . VAL A 1 77 ? -53.695 -0.341 8.462 1.00 25.81 77 VAL A N 1
ATOM 590 C CA . VAL A 1 77 ? -54.726 0.514 9.128 1.00 25.81 77 VAL A CA 1
ATOM 591 C C . VAL A 1 77 ? -54.135 1.446 10.231 1.00 25.81 77 VAL A C 1
ATOM 593 O O . VAL A 1 77 ? -53.460 1.004 11.152 1.00 25.81 77 VAL A O 1
ATOM 596 N N . THR A 1 78 ? -54.459 2.746 10.087 1.00 26.83 78 THR A N 1
ATOM 597 C CA . THR A 1 78 ? -54.576 3.891 11.044 1.00 26.83 78 THR A CA 1
ATOM 598 C C . THR A 1 78 ? -53.417 4.464 11.881 1.00 26.83 78 THR A C 1
ATOM 600 O O . THR A 1 78 ? -52.926 3.868 12.832 1.00 26.83 78 THR A O 1
ATOM 603 N N . THR A 1 79 ? -53.173 5.757 11.626 1.00 26.66 79 THR A N 1
ATOM 604 C CA . THR A 1 79 ? -52.871 6.858 12.573 1.00 26.66 79 THR A CA 1
ATOM 605 C C . THR A 1 79 ? -54.090 7.230 13.448 1.00 26.66 79 THR A C 1
ATOM 607 O O . THR A 1 79 ? -55.220 6.932 13.055 1.00 26.66 79 THR A O 1
ATOM 610 N N . PRO A 1 80 ? -53.896 7.861 14.632 1.00 33.38 80 PRO A N 1
ATOM 611 C CA . PRO A 1 80 ? -53.956 9.341 14.778 1.00 33.38 80 PRO A CA 1
ATOM 612 C C . PRO A 1 80 ? -52.865 9.904 15.738 1.00 33.38 80 PRO A C 1
ATOM 614 O O . PRO A 1 80 ? -52.401 9.197 16.621 1.00 33.38 80 PRO A O 1
ATOM 617 N N . ILE A 1 81 ? -52.204 11.044 15.470 1.00 26.97 81 ILE A N 1
ATOM 618 C CA . ILE A 1 81 ? -52.532 12.478 15.721 1.00 26.97 81 ILE A CA 1
ATOM 619 C C . ILE A 1 81 ? -52.593 12.909 17.210 1.00 26.97 81 ILE A C 1
ATOM 621 O O . ILE A 1 81 ? -53.266 12.271 18.009 1.00 26.97 81 ILE A O 1
ATOM 625 N N . ALA A 1 82 ? -51.991 14.094 17.463 1.00 26.64 82 ALA A N 1
ATOM 626 C CA . ALA A 1 82 ? -52.112 15.035 18.601 1.00 26.64 82 ALA A CA 1
ATOM 627 C C . ALA A 1 82 ? -51.204 14.755 19.821 1.00 26.64 82 ALA A C 1
ATOM 629 O O . ALA A 1 82 ? -51.050 13.618 20.227 1.00 26.64 82 ALA A O 1
ATOM 630 N N . THR A 1 83 ? -50.547 15.709 20.497 1.00 27.19 83 THR A N 1
ATOM 631 C CA . THR A 1 83 ? -50.553 17.189 20.494 1.00 27.19 83 THR A CA 1
ATOM 632 C C . THR A 1 83 ? -49.406 17.662 21.402 1.00 27.19 83 THR A C 1
ATOM 634 O O . THR A 1 83 ? -49.150 17.044 22.433 1.00 27.19 83 THR A O 1
ATOM 637 N N . SER A 1 84 ? -48.759 18.783 21.077 1.00 27.89 84 SER A N 1
ATOM 638 C CA . SER A 1 84 ? -47.994 19.592 22.044 1.00 27.89 84 SER A CA 1
ATOM 639 C C . SER A 1 84 ? -48.943 20.430 22.914 1.00 27.89 84 SER A C 1
ATOM 641 O O . SER A 1 84 ? -50.068 20.702 22.491 1.00 27.89 84 SER A O 1
ATOM 643 N N . PRO A 1 85 ? -48.473 20.939 24.067 1.00 39.16 85 PRO A N 1
ATOM 644 C CA . PRO A 1 85 ? -48.499 22.395 24.199 1.00 39.16 85 PRO A CA 1
ATOM 645 C C . PRO A 1 85 ? -47.273 23.013 24.891 1.00 39.16 85 PRO A C 1
ATOM 647 O O . PRO A 1 85 ? -46.498 22.382 25.603 1.00 39.16 85 PRO A O 1
ATOM 650 N N . SER A 1 86 ? -47.151 24.308 24.624 1.00 27.45 86 SER A N 1
ATOM 651 C CA . SER A 1 86 ? -46.187 25.307 25.080 1.00 27.45 86 SER A CA 1
ATOM 652 C C . SER A 1 86 ? -46.515 25.943 26.440 1.00 27.45 86 SER A C 1
ATOM 654 O O . SER A 1 86 ? -47.688 26.176 26.714 1.00 27.45 86 SER A O 1
ATOM 656 N N . SER A 1 87 ? -45.493 26.444 27.147 1.00 32.81 87 SER A N 1
ATOM 657 C CA . SER A 1 87 ? -45.498 27.704 27.938 1.00 32.81 87 SER A CA 1
ATOM 658 C C . SER A 1 87 ? -44.043 28.016 28.358 1.00 32.81 87 SER A C 1
ATOM 660 O O . SER A 1 87 ? -43.374 27.124 28.867 1.00 32.81 87 SER A O 1
ATOM 662 N N . LYS A 1 88 ? -43.390 29.142 27.994 1.00 29.19 88 LYS A N 1
ATOM 663 C CA . LYS A 1 88 ? -43.437 30.502 28.609 1.00 29.19 88 LYS A CA 1
ATOM 664 C C . LYS A 1 88 ? -43.432 30.421 30.157 1.00 29.19 88 LYS A C 1
ATOM 666 O O . LYS A 1 88 ? -44.249 29.696 30.691 1.00 29.19 88 LYS A O 1
ATOM 671 N N . SER A 1 89 ? -42.591 31.089 30.957 1.00 29.09 89 SER A N 1
ATOM 672 C CA . SER A 1 89 ? -41.970 32.417 30.847 1.00 29.09 89 SER A CA 1
ATOM 673 C C . SER A 1 89 ? -40.979 32.692 32.012 1.00 29.09 89 SER A C 1
ATOM 675 O O . SER A 1 89 ? -41.240 32.283 33.134 1.00 29.09 89 SER A O 1
ATOM 677 N N . THR A 1 90 ? -39.917 33.464 31.729 1.00 28.98 90 THR A N 1
ATOM 678 C CA . THR A 1 90 ? -39.363 34.633 32.478 1.00 28.98 90 THR A CA 1
ATOM 679 C C . THR A 1 90 ? -39.011 34.614 33.981 1.00 28.98 90 THR A C 1
ATOM 681 O O . THR A 1 90 ? -39.855 34.341 34.823 1.00 28.98 90 THR A O 1
ATOM 684 N N . GLY A 1 91 ? -37.838 35.202 34.294 1.00 27.78 91 GLY A N 1
ATOM 685 C CA . GLY A 1 91 ? -37.556 35.950 35.542 1.00 27.78 91 GLY A CA 1
ATOM 686 C C . GLY A 1 91 ? -36.162 35.672 36.130 1.00 27.78 91 GLY A C 1
ATOM 687 O O . GLY A 1 91 ? -35.998 34.699 36.846 1.00 27.78 91 GLY A O 1
ATOM 688 N N . ARG A 1 92 ? -35.076 36.318 35.668 1.00 28.95 92 ARG A N 1
ATOM 689 C CA . ARG A 1 92 ? -34.393 37.498 36.272 1.00 28.95 92 ARG A CA 1
ATOM 690 C C . ARG A 1 92 ? -34.192 37.447 37.798 1.00 28.95 92 ARG A C 1
ATOM 692 O O . ARG A 1 92 ? -35.164 37.514 38.536 1.00 28.95 92 ARG A O 1
ATOM 699 N N . GLY A 1 93 ? -32.928 37.525 38.235 1.00 28.92 93 GLY A N 1
ATOM 700 C CA . GLY A 1 93 ? -32.570 38.017 39.572 1.00 28.92 93 GLY A CA 1
ATOM 701 C C . GLY A 1 93 ? -31.272 37.453 40.155 1.00 28.92 93 GLY A C 1
ATOM 702 O O . GLY A 1 93 ? -31.320 36.561 40.989 1.00 28.92 93 GLY A O 1
ATOM 703 N N . SER A 1 94 ? -30.121 38.002 39.760 1.00 28.91 94 SER A N 1
ATOM 704 C CA . SER A 1 94 ? -28.914 38.028 40.610 1.00 28.91 94 SER A CA 1
ATOM 705 C C . SER A 1 94 ? -29.090 39.152 41.650 1.00 28.91 94 SER A C 1
ATOM 707 O O . SER A 1 94 ? -29.758 40.137 41.320 1.00 28.91 94 SER A O 1
ATOM 709 N N . PRO A 1 95 ? -28.503 39.071 42.862 1.00 40.97 95 PRO A N 1
ATOM 710 C CA . PRO A 1 95 ? -27.093 39.443 43.009 1.00 40.97 95 PRO A CA 1
ATOM 711 C C . PRO A 1 95 ? -26.299 38.665 44.081 1.00 40.97 95 PRO A C 1
ATOM 713 O O . PRO A 1 95 ? -26.827 38.100 45.034 1.00 40.97 95 PRO A O 1
ATOM 716 N N . THR A 1 96 ? -24.981 38.696 43.906 1.00 32.28 96 THR A N 1
ATOM 717 C CA . THR A 1 96 ? -23.920 38.373 44.873 1.00 32.28 96 THR A CA 1
ATOM 718 C C . THR A 1 96 ? -23.977 39.271 46.121 1.00 32.28 96 THR A C 1
ATOM 720 O O . THR A 1 96 ? -24.451 40.405 46.042 1.00 32.28 96 THR A O 1
ATOM 723 N N . PRO A 1 97 ? -23.399 38.825 47.254 1.00 42.41 97 PRO A N 1
ATOM 724 C CA . PRO A 1 97 ? -22.125 39.432 47.644 1.00 42.41 97 PRO A CA 1
ATOM 725 C C . PRO A 1 97 ? -21.085 38.441 48.199 1.00 42.41 97 PRO A C 1
ATOM 727 O O . PRO A 1 97 ? -21.316 37.252 48.387 1.00 42.41 97 PRO A O 1
ATOM 730 N N . ALA A 1 98 ? -19.888 38.989 48.374 1.00 28.38 98 ALA A N 1
ATOM 731 C CA . ALA A 1 98 ? -18.615 38.337 48.621 1.00 28.38 98 ALA A CA 1
ATOM 732 C C . ALA A 1 98 ? -18.317 37.991 50.098 1.00 28.38 98 ALA A C 1
ATOM 734 O O . ALA A 1 98 ? -18.957 38.505 51.009 1.00 28.38 98 ALA A O 1
ATOM 735 N N . ARG A 1 99 ? -17.190 37.268 50.250 1.00 28.14 99 ARG A N 1
ATOM 736 C CA . ARG A 1 99 ? -16.185 37.254 51.344 1.00 28.14 99 ARG A CA 1
ATOM 737 C C . ARG A 1 99 ? -16.173 36.098 52.369 1.00 28.14 99 ARG A C 1
ATOM 739 O O . ARG A 1 99 ? -16.984 36.014 53.275 1.00 28.14 99 ARG A O 1
ATOM 746 N N . SER A 1 100 ? -15.075 35.337 52.245 1.00 27.17 100 SER A N 1
ATOM 747 C CA . SER A 1 100 ? -14.087 34.925 53.266 1.00 27.17 100 SER A CA 1
ATOM 748 C C . SER A 1 100 ? -14.489 34.069 54.474 1.00 27.17 100 SER A C 1
ATOM 750 O O . SER A 1 100 ? -15.151 34.549 55.385 1.00 27.17 100 SER A O 1
ATOM 752 N N . SER A 1 101 ? -13.896 32.872 54.551 1.00 29.75 101 SER A N 1
ATOM 753 C CA . SER A 1 101 ? -13.172 32.255 55.696 1.00 29.75 101 SER A CA 1
ATOM 754 C C . SER A 1 101 ? -13.143 30.735 55.460 1.00 29.75 101 SER A C 1
ATOM 756 O O . SER A 1 101 ? -14.156 30.131 55.141 1.00 29.75 101 SER A O 1
ATOM 758 N N . SER A 1 102 ? -11.981 30.175 55.133 1.00 28.53 102 SER A N 1
ATOM 759 C CA . SER A 1 102 ? -11.045 29.482 56.029 1.00 28.53 102 SER A CA 1
ATOM 760 C C . SER A 1 102 ? -11.591 28.205 56.697 1.00 28.53 102 SER A C 1
ATOM 762 O O . SER A 1 102 ? -12.641 28.185 57.324 1.00 28.53 102 SER A O 1
ATOM 764 N N . CYS A 1 103 ? -10.745 27.173 56.607 1.00 25.12 103 CYS A N 1
ATOM 765 C CA . CYS A 1 103 ? -10.627 26.004 57.479 1.00 25.12 103 CYS A CA 1
ATOM 766 C C . CYS A 1 103 ? -11.402 24.704 57.169 1.00 25.12 103 CYS A C 1
ATOM 768 O O . CYS A 1 103 ? -12.621 24.626 57.185 1.00 25.12 103 CYS A O 1
ATOM 770 N N . ARG A 1 104 ? -10.565 23.652 57.107 1.00 29.72 104 ARG A N 1
ATOM 771 C CA . ARG A 1 104 ? -10.774 22.220 57.389 1.00 29.72 104 ARG A CA 1
ATOM 772 C C . ARG A 1 104 ? -11.336 21.327 56.278 1.00 29.72 104 ARG A C 1
ATOM 774 O O . ARG A 1 104 ? -12.529 21.173 56.081 1.00 29.72 104 ARG A O 1
ATOM 781 N N . ALA A 1 105 ? -10.375 20.656 55.640 1.00 30.52 105 ALA A N 1
ATOM 782 C CA . ALA A 1 105 ? -10.283 19.203 55.508 1.00 30.52 105 ALA A CA 1
ATOM 783 C C . ALA A 1 105 ? -11.596 18.410 55.639 1.00 30.52 105 ALA A C 1
ATOM 785 O O . ALA A 1 105 ? -12.133 18.227 56.731 1.00 30.52 105 ALA A O 1
ATOM 786 N N . SER A 1 106 ? -12.015 17.811 54.529 1.00 30.47 106 SER A N 1
ATOM 787 C CA . SER A 1 106 ? -12.776 16.567 54.543 1.00 30.47 106 SER A CA 1
ATOM 788 C C . SER A 1 106 ? -12.302 15.673 53.406 1.00 30.47 106 SER A C 1
ATOM 790 O O . SER A 1 106 ? -12.237 16.072 52.245 1.00 30.47 106 SER A O 1
ATOM 792 N N . LEU A 1 107 ? -11.909 14.470 53.812 1.00 33.59 107 LEU A N 1
ATOM 793 C CA . LEU A 1 107 ? -11.676 13.296 52.988 1.00 33.59 107 LEU A CA 1
ATOM 794 C C . LEU A 1 107 ? -12.922 12.962 52.150 1.00 33.59 107 LEU A C 1
ATOM 796 O O . LEU A 1 107 ? -14.037 13.302 52.533 1.00 33.59 107 LEU A O 1
ATOM 800 N N . LEU A 1 108 ? -12.687 12.196 51.078 1.00 30.36 108 LEU A N 1
ATOM 801 C CA . LEU A 1 108 ? -13.642 11.556 50.157 1.00 30.36 108 LEU A CA 1
ATOM 802 C C . LEU A 1 108 ? -14.089 12.393 48.950 1.00 30.36 108 LEU A C 1
ATOM 804 O O . LEU A 1 108 ? -15.099 13.090 48.977 1.00 30.36 108 LEU A O 1
ATOM 808 N N . ARG A 1 109 ? -13.378 12.184 47.833 1.00 26.14 109 ARG A N 1
ATOM 809 C CA . ARG A 1 109 ? -13.950 11.917 46.497 1.00 26.14 109 ARG A CA 1
ATOM 810 C C . ARG A 1 109 ? -12.833 11.450 45.556 1.00 26.14 109 ARG A C 1
ATOM 812 O O . ARG A 1 109 ? -12.262 12.233 44.807 1.00 26.14 109 ARG A O 1
ATOM 819 N N . CYS A 1 110 ? -12.552 10.148 45.556 1.00 28.89 110 CYS A N 1
ATOM 820 C CA . CYS A 1 110 ? -12.024 9.493 44.360 1.00 28.89 110 CYS A CA 1
ATOM 821 C C . CYS A 1 110 ? -13.199 9.344 43.387 1.00 28.89 110 CYS A C 1
ATOM 823 O O . CYS A 1 110 ? -13.856 8.310 43.344 1.00 28.89 110 CYS A O 1
ATOM 825 N N . ALA A 1 111 ? -13.527 10.425 42.683 1.00 29.31 111 ALA A N 1
ATOM 826 C CA . ALA A 1 111 ? -14.506 10.425 41.608 1.00 29.31 111 ALA A CA 1
ATOM 827 C C . ALA A 1 111 ? -13.757 10.614 40.289 1.00 29.31 111 ALA A C 1
ATOM 829 O O . ALA A 1 111 ? -13.090 11.626 40.095 1.00 29.31 111 ALA A O 1
ATOM 830 N N . GLY A 1 112 ? -13.862 9.587 39.442 1.00 30.62 112 GLY A N 1
ATOM 831 C CA . GLY A 1 112 ? -13.550 9.534 38.016 1.00 30.62 112 GLY A CA 1
ATOM 832 C C . GLY A 1 112 ? -12.752 10.695 37.438 1.00 30.62 112 GLY A C 1
ATOM 833 O O . GLY A 1 112 ? -13.311 11.726 37.066 1.00 30.62 112 GLY A O 1
ATOM 834 N N . GLY A 1 113 ? -11.456 10.458 37.236 1.00 25.64 113 GLY A N 1
ATOM 835 C CA . GLY A 1 113 ? -10.702 11.174 36.221 1.00 25.64 113 GLY A CA 1
ATOM 836 C C . GLY A 1 113 ? -11.299 10.853 34.855 1.00 25.64 113 GLY A C 1
ATOM 837 O O . GLY A 1 113 ? -10.920 9.874 34.219 1.00 25.64 113 GLY A O 1
ATOM 838 N N . LEU A 1 114 ? -12.249 11.675 34.406 1.00 35.59 114 LEU A N 1
ATOM 839 C CA . LEU A 1 114 ? -12.553 11.835 32.991 1.00 35.59 114 LEU A CA 1
ATOM 840 C C . LEU A 1 114 ? -11.259 12.300 32.325 1.00 35.59 114 LEU A C 1
ATOM 842 O O . LEU A 1 114 ? -10.916 13.483 32.326 1.00 35.59 114 LEU A O 1
ATOM 846 N N . SER A 1 115 ? -10.507 11.321 31.826 1.00 36.78 115 SER A N 1
ATOM 847 C CA . SER A 1 115 ? -9.363 11.528 30.955 1.00 36.78 115 SER A CA 1
ATOM 848 C C . SER A 1 115 ? -9.785 12.511 29.870 1.00 36.78 115 SER A C 1
ATOM 850 O O . SER A 1 115 ? -10.796 12.296 29.196 1.00 36.78 115 SER A O 1
ATOM 852 N N . ARG A 1 116 ? -9.046 13.624 29.774 1.00 36.44 116 ARG A N 1
ATOM 853 C CA . ARG A 1 116 ? -9.174 14.652 28.736 1.00 36.44 116 ARG A CA 1
ATOM 854 C C . ARG A 1 116 ? -9.567 13.977 27.424 1.00 36.44 116 ARG A C 1
ATOM 856 O O . ARG A 1 116 ? -8.770 13.224 26.872 1.00 36.44 116 ARG A O 1
ATOM 863 N N . ARG A 1 117 ? -10.775 14.266 26.926 1.00 41.38 117 ARG A N 1
ATOM 864 C CA . ARG A 1 117 ? -11.125 14.047 25.520 1.00 41.38 117 ARG A CA 1
ATOM 865 C C . ARG A 1 117 ? -10.094 14.824 24.710 1.00 41.38 117 ARG A C 1
ATOM 867 O O . ARG A 1 117 ? -10.219 16.037 24.555 1.00 41.38 117 ARG A O 1
ATOM 874 N N . THR A 1 118 ? -9.038 14.152 24.268 1.00 46.41 118 THR A N 1
ATOM 875 C CA . THR A 1 118 ? -8.179 14.637 23.195 1.00 46.41 118 THR A CA 1
ATOM 876 C C . THR A 1 118 ? -9.135 15.018 22.076 1.00 46.41 118 THR A C 1
ATOM 878 O O . THR A 1 118 ? -9.965 14.194 21.687 1.00 46.41 118 THR A O 1
ATOM 881 N N . ALA A 1 119 ? -9.129 16.286 21.662 1.00 48.91 119 ALA A N 1
ATOM 882 C CA . ALA A 1 119 ? -10.008 16.732 20.594 1.00 48.91 119 ALA A CA 1
ATOM 883 C C . ALA A 1 119 ? -9.748 15.820 19.393 1.00 48.91 119 ALA A C 1
ATOM 885 O O . ALA A 1 119 ? -8.619 15.759 18.903 1.00 48.91 119 ALA A O 1
ATOM 886 N N . LEU A 1 120 ? -10.761 15.045 18.998 1.00 58.06 120 LEU A N 1
ATOM 887 C CA . LEU A 1 120 ? -10.648 14.188 17.828 1.00 58.06 120 LEU A CA 1
ATOM 888 C C . LEU A 1 120 ? -10.290 15.103 16.647 1.00 58.06 120 LEU A C 1
ATOM 890 O O . LEU A 1 120 ? -10.895 16.178 16.533 1.00 58.06 120 LEU A O 1
ATOM 894 N N . PRO A 1 121 ? -9.321 14.723 15.796 1.00 66.62 121 PRO A N 1
ATOM 895 C CA . PRO A 1 121 ? -9.048 15.459 14.568 1.00 66.62 121 PRO A CA 1
ATOM 896 C C . PRO A 1 121 ? -10.349 15.654 13.785 1.00 66.62 121 PRO A C 1
ATOM 898 O O . PRO A 1 121 ? -11.315 14.905 13.974 1.00 66.62 121 PRO A O 1
ATOM 901 N N . VAL A 1 122 ? -10.402 16.685 12.936 1.00 76.69 122 VAL A N 1
ATOM 902 C CA . VAL A 1 122 ? -11.598 16.999 12.143 1.00 76.69 122 VAL A CA 1
ATOM 903 C C . VAL A 1 122 ? -11.995 15.754 11.350 1.00 76.69 122 VAL A C 1
ATOM 905 O O . VAL A 1 122 ? -11.366 15.386 10.368 1.00 76.69 122 VAL A O 1
ATOM 908 N N . THR A 1 123 ? -13.014 15.068 11.856 1.00 85.44 123 THR A N 1
ATOM 909 C CA . THR A 1 123 ? -13.511 13.800 11.332 1.00 85.44 123 THR A CA 1
ATOM 910 C C . THR A 1 123 ? -14.790 14.118 10.571 1.00 85.44 123 THR A C 1
ATOM 912 O O . THR A 1 123 ? -15.672 14.752 11.171 1.00 85.44 123 THR A O 1
ATOM 915 N N . PRO A 1 124 ? -14.919 13.708 9.298 1.00 92.25 124 PRO A N 1
ATOM 916 C CA . PRO A 1 124 ? -16.125 13.966 8.529 1.00 92.25 124 PRO A CA 1
ATOM 917 C C . PRO A 1 124 ? -17.379 13.437 9.249 1.00 92.25 124 PRO A C 1
ATOM 919 O O . PRO A 1 124 ? -17.300 12.436 9.974 1.00 92.25 124 PRO A O 1
ATOM 922 N N . PRO A 1 125 ? -18.550 14.083 9.077 1.00 91.75 125 PRO A N 1
ATOM 923 C CA . PRO A 1 125 ? -19.753 13.743 9.837 1.00 91.75 125 PRO A CA 1
ATOM 924 C C . PRO A 1 125 ? -20.164 12.269 9.734 1.00 91.75 125 PRO A C 1
ATOM 926 O O . PRO A 1 125 ? -20.575 11.682 10.734 1.00 91.75 125 PRO A O 1
ATOM 929 N N . LEU A 1 126 ? -20.010 11.657 8.553 1.00 92.06 126 LEU A N 1
ATOM 930 C CA . LEU A 1 126 ? -20.349 10.252 8.317 1.00 92.06 126 LEU A CA 1
ATOM 931 C C . LEU A 1 126 ? -19.462 9.301 9.136 1.00 92.06 126 LEU A C 1
ATOM 933 O O . LEU A 1 126 ? -19.978 8.434 9.843 1.00 92.06 126 LEU A O 1
ATOM 937 N N . HIS A 1 127 ? -18.142 9.501 9.095 1.00 94.25 127 HIS A N 1
ATOM 938 C CA . HIS A 1 127 ? -17.163 8.724 9.861 1.00 94.25 127 HIS A CA 1
ATOM 939 C C . HIS A 1 127 ? -17.373 8.882 11.361 1.00 94.25 127 HIS A C 1
ATOM 941 O O . HIS A 1 127 ? -17.363 7.893 12.092 1.00 94.25 127 HIS A O 1
ATOM 947 N N . ARG A 1 128 ? -17.628 10.113 11.824 1.00 93.00 128 ARG A N 1
ATOM 948 C CA . ARG A 1 128 ? -17.934 10.380 13.234 1.00 93.00 128 ARG A CA 1
ATOM 949 C C . ARG A 1 128 ? -19.185 9.627 13.675 1.00 93.00 128 ARG A C 1
ATOM 951 O O . ARG A 1 128 ? -19.135 8.920 14.675 1.00 93.00 128 ARG A O 1
ATOM 958 N N . ALA A 1 129 ? -20.275 9.735 12.917 1.00 92.62 129 ALA A N 1
ATOM 959 C CA . ALA A 1 129 ? -21.526 9.060 13.244 1.00 92.62 129 ALA A CA 1
ATOM 960 C C . ALA A 1 129 ? -21.368 7.530 13.252 1.00 92.62 129 ALA A C 1
ATOM 962 O O . ALA A 1 1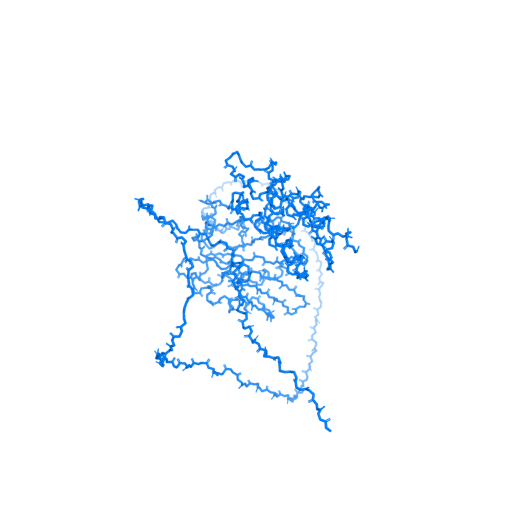29 ? -21.986 6.852 14.071 1.00 92.62 129 ALA A O 1
ATOM 963 N N . PHE A 1 130 ? -20.544 6.972 12.358 1.00 95.06 130 PHE A N 1
ATOM 964 C CA . PHE A 1 130 ? -20.206 5.550 12.386 1.00 95.06 130 PHE A CA 1
ATOM 965 C C . PHE A 1 130 ? -19.440 5.175 13.661 1.00 95.06 130 PHE A C 1
ATOM 967 O O . PHE A 1 130 ? -19.857 4.260 14.367 1.00 95.06 130 PHE A O 1
ATOM 974 N N . LEU A 1 131 ? -18.373 5.909 13.995 1.00 95.00 131 LEU A N 1
ATOM 975 C CA . LEU A 1 131 ? -17.570 5.675 15.199 1.00 95.00 131 LEU A CA 1
ATOM 976 C C . LEU A 1 131 ? -18.399 5.765 16.485 1.00 95.00 131 LEU A C 1
ATOM 978 O O . LEU A 1 131 ? -18.263 4.910 17.356 1.00 95.00 131 LEU A O 1
ATOM 982 N N . GLU A 1 132 ? -19.279 6.760 16.598 1.00 93.69 132 GLU A N 1
ATOM 983 C CA . GLU A 1 132 ? -20.153 6.947 17.764 1.00 93.69 132 GLU A CA 1
ATOM 984 C C . GLU A 1 132 ? -21.100 5.760 17.985 1.00 93.69 132 GLU A C 1
ATOM 986 O O . GLU A 1 132 ? -21.355 5.388 19.130 1.00 93.69 132 GLU A O 1
ATOM 991 N N . ARG A 1 133 ? -21.580 5.123 16.907 1.00 93.19 133 ARG A N 1
ATOM 992 C CA . ARG A 1 133 ? -22.400 3.902 16.990 1.00 93.19 133 ARG A CA 1
ATOM 993 C C . ARG A 1 133 ? -21.572 2.643 17.237 1.00 93.19 133 ARG A C 1
ATOM 995 O O . ARG A 1 133 ? -22.003 1.771 17.984 1.00 93.19 133 ARG A O 1
ATOM 1002 N N . ALA A 1 134 ? -20.410 2.532 16.599 1.00 95.31 134 ALA A N 1
ATOM 1003 C CA . ALA A 1 134 ? -19.578 1.335 16.639 1.00 95.31 134 ALA A CA 1
ATOM 1004 C C . ALA A 1 134 ? -18.825 1.182 17.971 1.00 95.31 134 ALA A C 1
ATOM 1006 O O . ALA A 1 134 ? -18.677 0.070 18.477 1.00 95.31 134 ALA A O 1
ATOM 1007 N N . LEU A 1 135 ? -18.360 2.287 18.562 1.00 96.75 135 LEU A N 1
ATOM 1008 C CA . LEU A 1 135 ? -17.494 2.262 19.742 1.00 96.75 135 LEU A CA 1
ATOM 1009 C C . LEU A 1 135 ? -18.119 1.539 20.954 1.00 96.75 135 LEU A C 1
ATOM 1011 O O . LEU A 1 135 ? -17.432 0.689 21.523 1.00 96.75 135 LEU A O 1
ATOM 1015 N N . PRO A 1 136 ? -19.396 1.770 21.332 1.00 97.25 136 PRO A N 1
ATOM 1016 C CA . PRO A 1 136 ? -20.026 1.030 22.429 1.00 97.25 136 PRO A CA 1
ATOM 1017 C C . PRO A 1 136 ? -20.100 -0.485 22.189 1.00 97.25 136 PRO A C 1
ATOM 1019 O O . PRO A 1 136 ? -19.976 -1.262 23.133 1.00 97.25 136 PRO A O 1
ATOM 1022 N N . LEU A 1 137 ? -20.263 -0.920 20.934 1.00 97.19 137 LEU A N 1
ATOM 1023 C CA . LEU A 1 137 ? -20.321 -2.343 20.582 1.00 97.19 137 LEU A CA 1
ATOM 1024 C C . LEU A 1 137 ? -18.962 -3.021 20.775 1.00 97.19 137 LEU A C 1
ATOM 1026 O O . LEU A 1 137 ? -18.899 -4.126 21.309 1.00 97.19 137 LEU A O 1
ATOM 1030 N N . PHE A 1 138 ? -17.873 -2.340 20.404 1.00 97.69 138 PHE A N 1
ATOM 1031 C CA . PHE A 1 138 ? -16.519 -2.821 20.679 1.00 97.69 138 PHE A CA 1
ATOM 1032 C C . PHE A 1 138 ? -16.213 -2.844 22.183 1.00 97.69 138 PHE A C 1
ATOM 1034 O O . PHE A 1 138 ? -15.642 -3.810 22.679 1.00 97.69 138 PHE A O 1
ATOM 1041 N N . GLN A 1 139 ? -16.638 -1.821 22.930 1.00 97.38 139 GLN A N 1
ATOM 1042 C CA . GLN A 1 139 ? -16.447 -1.758 24.386 1.00 97.38 139 GLN A CA 1
ATOM 1043 C C . GLN A 1 139 ? -17.170 -2.893 25.130 1.00 97.38 139 GLN A C 1
ATOM 1045 O O . GLN A 1 139 ? -16.661 -3.403 26.133 1.00 97.38 139 GLN A O 1
ATOM 1050 N N . ALA A 1 140 ? -18.342 -3.299 24.636 1.00 97.25 140 ALA A N 1
ATOM 1051 C CA . ALA A 1 140 ? -19.141 -4.374 25.216 1.00 97.25 140 ALA A CA 1
ATOM 1052 C C . ALA A 1 140 ? -18.555 -5.779 24.973 1.00 97.25 140 ALA A C 1
ATOM 1054 O O . ALA A 1 140 ? -18.851 -6.697 25.738 1.00 97.25 140 ALA A O 1
ATOM 1055 N N . ASP A 1 141 ? -17.715 -5.970 23.950 1.00 97.69 141 ASP A N 1
ATOM 1056 C CA . ASP A 1 141 ? -17.077 -7.263 23.692 1.00 97.69 141 ASP A CA 1
ATOM 1057 C C . ASP A 1 141 ? -15.908 -7.483 24.669 1.00 97.69 141 ASP A C 1
ATOM 1059 O O . ASP A 1 141 ? -14.835 -6.879 24.568 1.00 97.69 141 ASP A O 1
ATOM 1063 N N . ALA A 1 142 ? -16.126 -8.364 25.650 1.00 96.81 142 ALA A N 1
ATOM 1064 C CA . ALA A 1 142 ? -15.148 -8.694 26.687 1.00 96.81 142 ALA A CA 1
ATOM 1065 C C . ALA A 1 142 ? -13.866 -9.340 26.134 1.00 96.81 142 ALA A C 1
ATOM 1067 O O . ALA A 1 142 ? -12.854 -9.375 26.830 1.00 96.81 142 ALA A O 1
ATOM 1068 N N . ARG A 1 143 ? -13.889 -9.832 24.888 1.00 98.00 143 ARG A N 1
ATOM 1069 C CA . ARG A 1 143 ? -12.725 -10.436 24.230 1.00 98.00 143 ARG A CA 1
ATOM 1070 C C . ARG A 1 143 ? -11.735 -9.401 23.708 1.00 98.00 143 ARG A C 1
ATOM 1072 O O . ARG A 1 143 ? -10.641 -9.794 23.313 1.00 98.00 143 ARG A O 1
ATOM 1079 N N . LEU A 1 144 ? -12.107 -8.119 23.663 1.00 98.38 144 LEU A N 1
ATOM 1080 C CA . LEU A 1 144 ? -11.291 -7.049 23.092 1.00 98.38 144 LEU A CA 1
ATOM 1081 C C . LEU A 1 144 ? -10.510 -6.290 24.167 1.00 98.38 144 LEU A C 1
ATOM 1083 O O . LEU A 1 144 ? -11.053 -5.913 25.208 1.00 98.38 144 LEU A O 1
ATOM 1087 N N . ALA A 1 145 ? -9.244 -6.012 23.864 1.00 98.06 145 ALA A N 1
ATOM 1088 C CA . ALA A 1 145 ? -8.357 -5.184 24.675 1.00 98.06 145 ALA A CA 1
ATOM 1089 C C . ALA A 1 145 ? -8.466 -3.697 24.311 1.00 98.06 145 ALA A C 1
ATOM 1091 O O . ALA A 1 145 ? -8.213 -2.837 25.148 1.00 98.06 145 ALA A O 1
ATOM 1092 N N . GLY A 1 146 ? -8.845 -3.366 23.076 1.00 98.00 146 GLY A N 1
ATOM 1093 C CA . GLY A 1 146 ? -9.001 -1.975 22.677 1.00 98.00 146 GLY A CA 1
ATOM 1094 C C . GLY A 1 146 ? -9.360 -1.789 21.211 1.00 98.00 146 GLY A C 1
ATOM 1095 O O . GLY A 1 146 ? -9.392 -2.733 20.420 1.00 98.00 146 GLY A O 1
ATOM 1096 N N . LEU A 1 147 ? -9.610 -0.532 20.862 1.00 98.44 147 LEU A N 1
ATOM 1097 C CA . LEU A 1 147 ? -9.868 -0.081 19.503 1.00 98.44 147 LEU A CA 1
ATOM 1098 C C . LEU A 1 147 ? -8.969 1.116 19.209 1.00 98.44 147 LEU A C 1
ATOM 1100 O O . LEU A 1 147 ? -8.942 2.087 19.970 1.00 98.44 147 LEU A O 1
ATOM 1104 N N . ALA A 1 148 ? -8.269 1.068 18.086 1.00 97.81 148 ALA A N 1
ATOM 1105 C CA . ALA A 1 148 ? -7.488 2.185 17.581 1.00 97.81 148 ALA A CA 1
ATOM 1106 C C . ALA A 1 148 ? -7.852 2.476 16.121 1.00 97.81 148 ALA A C 1
ATOM 1108 O O . ALA A 1 148 ? -8.562 1.700 15.484 1.00 97.81 148 ALA A O 1
ATOM 1109 N N . VAL A 1 149 ? -7.391 3.608 15.602 1.00 96.75 149 VAL A N 1
ATOM 1110 C CA . VAL A 1 149 ? -7.642 4.039 14.225 1.00 96.75 149 VAL A CA 1
ATOM 1111 C C . VAL A 1 149 ? -6.338 4.436 13.537 1.00 96.75 149 VAL A C 1
ATOM 1113 O O . VAL A 1 149 ? -5.483 5.099 14.132 1.00 96.75 149 VAL A O 1
ATOM 1116 N N . GLY A 1 150 ? -6.183 3.965 12.303 1.00 94.69 150 GLY A N 1
ATOM 1117 C CA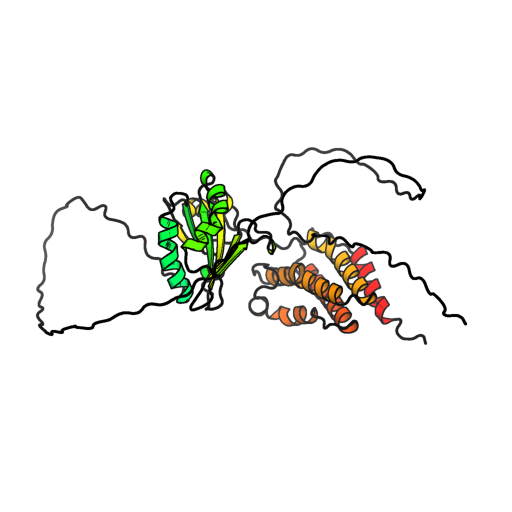 . GLY A 1 150 ? -5.016 4.131 11.451 1.00 94.69 150 GLY A CA 1
ATOM 1118 C C . GLY A 1 150 ? -5.208 5.145 10.323 1.00 94.69 150 GLY A C 1
ATOM 1119 O O . GLY A 1 150 ? -6.119 5.978 10.338 1.00 94.69 150 GLY A O 1
ATOM 1120 N N . GLY A 1 151 ? -4.321 5.064 9.336 1.00 91.50 151 GLY A N 1
ATOM 1121 C CA . GLY A 1 151 ? -4.462 5.713 8.040 1.00 91.50 151 GLY A CA 1
ATOM 1122 C C . GLY A 1 151 ? -4.631 7.232 8.085 1.00 91.50 151 GLY A C 1
ATOM 1123 O O . GLY A 1 151 ? -3.913 7.963 8.776 1.00 91.50 151 GLY A O 1
ATOM 1124 N N . SER A 1 152 ? -5.572 7.736 7.283 1.00 90.62 152 SER A N 1
ATOM 1125 C CA . SER A 1 152 ? -5.780 9.181 7.097 1.00 90.62 152 SER A CA 1
ATOM 1126 C C . SER A 1 152 ? -6.154 9.906 8.399 1.00 90.62 152 SER A C 1
ATOM 1128 O O . SER A 1 152 ? -5.807 11.084 8.554 1.00 90.62 152 SER A O 1
ATOM 1130 N N . PHE A 1 153 ? -6.749 9.184 9.358 1.00 92.50 153 PHE A N 1
ATOM 1131 C CA . PHE A 1 153 ? -7.106 9.679 10.687 1.00 92.50 153 PHE A CA 1
ATOM 1132 C C . PHE A 1 153 ? -5.881 10.159 11.469 1.00 92.50 153 PHE A C 1
ATOM 1134 O O . PHE A 1 153 ? -5.900 11.265 12.009 1.00 92.50 153 PHE A O 1
ATOM 1141 N N . ILE A 1 154 ? -4.793 9.374 11.483 1.00 91.00 154 ILE A N 1
ATOM 1142 C CA . ILE A 1 154 ? -3.562 9.703 12.229 1.00 91.00 154 ILE A CA 1
ATOM 1143 C C . ILE A 1 154 ? -2.987 11.041 11.752 1.00 91.00 154 ILE A C 1
ATOM 1145 O O . ILE A 1 154 ? -2.526 11.860 12.541 1.00 91.00 154 ILE A O 1
ATOM 1149 N N . THR A 1 155 ? -3.029 11.273 10.440 1.00 84.88 155 THR A N 1
ATOM 1150 C CA . THR A 1 155 ? -2.452 12.474 9.819 1.00 84.88 155 THR A CA 1
ATOM 1151 C C . THR A 1 155 ? -3.374 13.695 9.847 1.00 84.88 155 THR A C 1
ATOM 1153 O O . THR A 1 155 ? -2.977 14.753 9.363 1.00 84.88 155 THR A O 1
ATOM 1156 N N . GLY A 1 156 ? -4.605 13.558 10.358 1.00 86.94 156 GLY A N 1
ATOM 1157 C CA . GLY A 1 156 ? -5.619 14.615 10.312 1.00 86.94 156 GLY A CA 1
ATOM 1158 C C . GLY A 1 156 ? -6.046 15.000 8.890 1.00 86.94 156 GLY A C 1
ATOM 1159 O O . GLY A 1 156 ? -6.533 16.104 8.679 1.00 86.94 156 GLY A O 1
ATOM 1160 N N . ALA A 1 157 ? -5.842 14.110 7.914 1.00 87.75 157 ALA A N 1
ATOM 1161 C CA . ALA A 1 157 ? -6.075 14.357 6.490 1.00 87.75 157 ALA A CA 1
ATOM 1162 C C . ALA A 1 157 ? -7.289 13.576 5.963 1.00 87.75 157 ALA A C 1
ATOM 1164 O O . ALA A 1 157 ? -7.266 13.116 4.819 1.00 87.75 157 ALA A O 1
ATOM 1165 N N . MET A 1 158 ? -8.286 13.361 6.825 1.00 91.69 158 MET A N 1
ATOM 1166 C CA . MET A 1 158 ? -9.543 12.722 6.452 1.00 91.69 158 MET A CA 1
ATOM 1167 C C . MET A 1 158 ? -10.419 13.672 5.640 1.00 91.69 158 MET A C 1
ATOM 1169 O O . MET A 1 158 ? -10.528 14.857 5.952 1.00 91.69 158 MET A O 1
ATOM 1173 N N . ASP A 1 159 ? -11.104 13.107 4.657 1.00 91.19 159 ASP A N 1
ATOM 1174 C CA . ASP A 1 159 ? -12.136 13.745 3.848 1.00 91.19 159 ASP A CA 1
ATOM 1175 C C . ASP A 1 159 ? -13.333 12.794 3.658 1.00 91.19 159 ASP A C 1
ATOM 1177 O O . ASP A 1 159 ? -13.351 11.668 4.162 1.00 91.19 159 ASP A O 1
ATOM 1181 N N . GLU A 1 160 ? -14.361 13.251 2.948 1.00 91.12 160 GLU A N 1
ATOM 1182 C CA . GLU A 1 160 ? -15.579 12.474 2.681 1.00 91.12 160 GLU A CA 1
ATOM 1183 C C . GLU A 1 160 ? -15.350 11.194 1.861 1.00 91.12 160 GLU A C 1
ATOM 1185 O O . GLU A 1 160 ? -16.213 10.319 1.851 1.00 91.12 160 GLU A O 1
ATOM 1190 N N . HIS A 1 161 ? -14.190 11.065 1.213 1.00 90.69 161 HIS A N 1
ATOM 1191 C CA . HIS A 1 161 ? -13.804 9.909 0.403 1.00 90.69 161 HIS A CA 1
ATOM 1192 C C . HIS A 1 161 ? -12.817 8.981 1.116 1.00 90.69 161 HIS A C 1
ATOM 1194 O O . HIS A 1 161 ? -12.383 7.986 0.540 1.00 90.69 161 HIS A O 1
ATOM 1200 N N . SER A 1 162 ? -12.425 9.316 2.343 1.00 92.75 162 SER A N 1
ATOM 1201 C CA . SER A 1 162 ? -11.465 8.532 3.103 1.00 92.75 162 SER A CA 1
ATOM 1202 C C . SER A 1 162 ? -12.103 7.250 3.623 1.00 92.75 162 SER A C 1
ATOM 1204 O O . SER A 1 162 ? -13.248 7.252 4.071 1.00 92.75 162 SER A O 1
ATOM 1206 N N . ASP A 1 163 ? -11.335 6.170 3.649 1.00 94.88 163 ASP A N 1
ATOM 1207 C CA . ASP A 1 163 ? -11.713 4.968 4.388 1.00 94.88 163 ASP A CA 1
ATOM 1208 C C . ASP A 1 163 ? -11.564 5.212 5.900 1.00 94.88 163 ASP A C 1
ATOM 1210 O O . ASP A 1 163 ? -10.860 6.130 6.344 1.00 94.88 163 ASP A O 1
ATOM 1214 N N . LEU A 1 164 ? -12.235 4.388 6.707 1.00 96.00 164 LEU A N 1
ATOM 1215 C CA . LEU A 1 164 ? -12.029 4.331 8.151 1.00 96.00 164 LEU A CA 1
ATOM 1216 C C . LEU A 1 164 ? -11.225 3.079 8.527 1.00 96.00 164 LEU A C 1
ATOM 1218 O O . LEU A 1 164 ? -11.778 1.986 8.617 1.00 96.00 164 LEU A O 1
ATOM 1222 N N . ASP A 1 165 ? -9.933 3.254 8.790 1.00 97.00 165 ASP A N 1
ATOM 1223 C CA . ASP A 1 165 ? -9.006 2.172 9.137 1.00 97.00 165 ASP A CA 1
ATOM 1224 C C . ASP A 1 165 ? -9.062 1.833 10.640 1.00 97.00 165 ASP A C 1
ATOM 1226 O O . ASP A 1 165 ? -8.338 2.416 11.446 1.00 97.00 165 ASP A O 1
ATOM 1230 N N . LEU A 1 166 ? -9.915 0.901 11.063 1.00 98.25 166 LEU A N 1
ATOM 1231 C CA . LEU A 1 166 ? -10.014 0.472 12.462 1.00 98.25 166 LEU A CA 1
ATOM 1232 C C . LEU A 1 166 ? -9.087 -0.704 12.771 1.00 98.25 166 LEU A C 1
ATOM 1234 O O . LEU A 1 166 ? -9.104 -1.743 12.115 1.00 98.25 166 LEU A O 1
ATOM 1238 N N . VAL A 1 167 ? -8.331 -0.572 13.856 1.00 98.19 167 VAL A N 1
ATOM 1239 C CA . VAL A 1 167 ? -7.488 -1.629 14.412 1.00 98.19 167 VAL A CA 1
ATOM 1240 C C . VAL A 1 167 ? -8.180 -2.195 15.647 1.00 98.19 167 VAL A C 1
ATOM 1242 O O . VAL A 1 167 ? -8.216 -1.564 16.706 1.00 98.19 167 VAL A O 1
ATOM 1245 N N . VAL A 1 168 ? -8.751 -3.387 15.493 1.00 98.44 168 VAL A N 1
ATOM 1246 C CA . VAL A 1 168 ? -9.466 -4.121 16.540 1.00 98.44 168 VAL A CA 1
ATOM 1247 C C . VAL A 1 168 ? -8.462 -5.014 17.261 1.00 98.44 168 VAL A C 1
ATOM 1249 O O . VAL A 1 168 ? -7.946 -5.974 16.685 1.00 98.44 168 VAL A O 1
ATOM 1252 N N . VAL A 1 169 ? -8.159 -4.686 18.518 1.00 98.56 169 VAL A N 1
ATOM 1253 C CA . VAL A 1 169 ? -7.081 -5.333 19.273 1.00 98.56 169 VAL A CA 1
ATOM 1254 C C . VAL A 1 169 ? -7.659 -6.260 20.332 1.00 98.56 169 VAL A C 1
ATOM 1256 O O . VAL A 1 169 ? -8.486 -5.855 21.150 1.00 98.56 169 VAL A O 1
ATOM 1259 N N . SER A 1 170 ? -7.191 -7.505 20.343 1.00 98.38 170 SER A N 1
ATOM 1260 C CA . SER A 1 170 ? -7.576 -8.532 21.322 1.00 98.38 170 SER A CA 1
ATOM 1261 C C . SER A 1 170 ? -6.357 -9.033 22.104 1.00 98.38 170 SER A C 1
ATOM 1263 O O . SER A 1 170 ? -5.240 -8.972 21.584 1.00 98.38 170 SER A O 1
ATOM 1265 N N . PRO A 1 171 ? -6.523 -9.576 23.319 1.00 97.81 171 PRO A N 1
ATOM 1266 C CA . PRO A 1 171 ? -5.502 -10.421 23.928 1.00 97.81 171 PRO A CA 1
ATOM 1267 C C . PRO A 1 171 ? -5.133 -11.609 23.015 1.00 97.81 171 PRO A C 1
ATOM 1269 O O . PRO A 1 171 ? -5.964 -12.047 22.203 1.00 97.81 171 PRO A O 1
ATOM 1272 N N . PRO A 1 172 ? -3.905 -12.154 23.099 1.00 97.06 172 PRO A N 1
ATOM 1273 C CA . PRO A 1 172 ? -3.473 -13.264 22.251 1.00 97.06 172 PRO A CA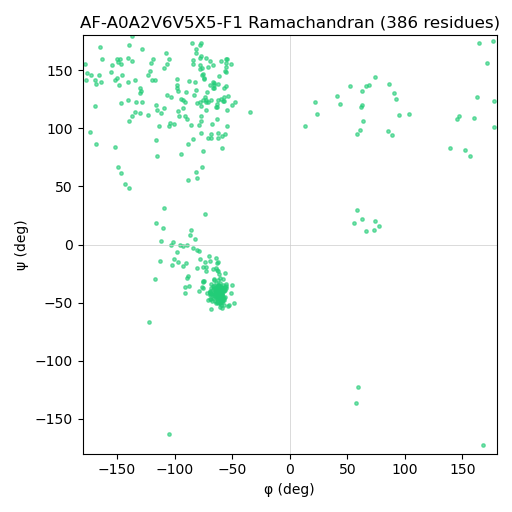 1
ATOM 1274 C C . PRO A 1 172 ? -4.397 -14.486 22.336 1.00 97.06 172 PRO A C 1
ATOM 1276 O O . PRO A 1 172 ? -4.637 -15.139 21.318 1.00 97.06 172 PRO A O 1
ATOM 1279 N N . GLU A 1 173 ? -4.969 -14.744 23.511 1.00 97.38 173 GLU A N 1
ATOM 1280 C CA . GLU A 1 173 ? -5.819 -15.895 23.819 1.00 97.38 173 GLU A CA 1
ATOM 1281 C C . GLU A 1 173 ? -7.139 -15.871 23.039 1.00 97.38 173 GLU A C 1
ATOM 1283 O O . GLU A 1 173 ? -7.602 -16.915 22.587 1.00 97.38 173 GLU A O 1
ATOM 1288 N N . THR A 1 174 ? -7.728 -14.689 22.838 1.00 97.62 174 THR A N 1
ATOM 1289 C CA . THR A 1 174 ? -9.022 -14.516 22.153 1.00 97.62 174 THR A CA 1
ATOM 1290 C C . THR A 1 174 ? -8.877 -14.065 20.700 1.00 97.62 174 THR A C 1
ATOM 1292 O O . THR A 1 174 ? -9.840 -14.132 19.936 1.00 97.62 174 THR A O 1
ATOM 1295 N N . SER A 1 175 ? -7.678 -13.640 20.287 1.00 96.88 175 SER A N 1
ATOM 1296 C CA . SER A 1 175 ? -7.403 -13.056 18.965 1.00 96.88 175 SER A CA 1
ATOM 1297 C C . SER A 1 175 ? -7.915 -13.888 17.783 1.00 96.88 175 SER A C 1
ATOM 1299 O O . SER A 1 175 ? -8.495 -13.345 16.842 1.00 96.88 175 SER A O 1
ATOM 1301 N N . ARG A 1 176 ? -7.751 -15.216 17.835 1.00 96.38 176 ARG A N 1
ATOM 1302 C CA . ARG A 1 176 ? -8.193 -16.124 16.765 1.00 96.38 176 ARG A CA 1
ATOM 1303 C C . ARG A 1 176 ? -9.708 -16.214 16.659 1.00 96.38 176 ARG A C 1
ATOM 1305 O O . ARG A 1 176 ? -10.227 -16.250 15.547 1.00 96.38 176 ARG A O 1
ATOM 1312 N N . ASP A 1 177 ? -10.398 -16.256 17.794 1.00 97.56 177 ASP A N 1
ATOM 1313 C CA . ASP A 1 177 ? -11.858 -16.318 17.825 1.00 97.56 177 ASP A CA 1
ATOM 1314 C C . ASP A 1 177 ? -12.461 -14.994 17.353 1.00 97.56 177 ASP A C 1
ATOM 1316 O O . ASP A 1 177 ? -13.380 -14.995 16.543 1.00 97.56 177 ASP A O 1
ATOM 1320 N N . VAL A 1 178 ? -11.889 -13.862 17.775 1.00 97.75 178 VAL A N 1
ATOM 1321 C CA . VAL A 1 178 ? -12.321 -12.533 17.321 1.00 97.75 178 VAL A CA 1
ATOM 1322 C C . VAL A 1 178 ? -12.140 -12.372 15.811 1.00 97.75 178 VAL A C 1
ATOM 1324 O O . VAL A 1 178 ? -13.054 -11.896 15.143 1.00 97.75 178 VAL A O 1
ATOM 1327 N N . LEU A 1 179 ? -10.997 -12.795 15.257 1.00 96.88 179 LEU A N 1
ATOM 1328 C CA . LEU A 1 179 ? -10.769 -12.763 13.809 1.00 96.88 179 LEU A CA 1
ATOM 1329 C C . LEU A 1 179 ? -11.766 -13.661 13.060 1.00 96.88 179 LEU A C 1
ATOM 1331 O O . LEU A 1 179 ? -12.318 -13.242 12.044 1.00 96.88 179 LEU A O 1
ATOM 1335 N N . ARG A 1 180 ? -12.016 -14.880 13.561 1.00 96.81 180 ARG A N 1
ATOM 1336 C CA . ARG A 1 180 ? -12.992 -15.808 12.968 1.00 96.81 180 ARG A CA 1
ATOM 1337 C C . ARG A 1 180 ? -14.393 -15.197 12.932 1.00 96.81 180 ARG A C 1
ATOM 1339 O O . ARG A 1 180 ? -15.072 -15.300 11.915 1.00 96.81 180 ARG A O 1
ATOM 1346 N N . ASP A 1 181 ? -14.787 -14.526 14.007 1.00 97.56 181 ASP A N 1
ATOM 1347 C CA . ASP A 1 181 ? -16.108 -13.917 14.156 1.00 97.56 181 ASP A CA 1
ATOM 1348 C C . ASP A 1 181 ? -16.166 -12.491 13.554 1.00 97.56 181 ASP A C 1
ATOM 1350 O O . ASP A 1 181 ? -17.150 -11.769 13.724 1.00 97.56 181 ASP A O 1
ATOM 1354 N N . GLY A 1 182 ? -15.119 -12.056 12.839 1.00 96.75 182 GLY A N 1
ATOM 1355 C CA . GLY A 1 182 ? -14.977 -10.689 12.328 1.00 96.75 182 GLY A CA 1
ATOM 1356 C C . GLY A 1 182 ? -16.123 -10.241 11.417 1.00 96.75 182 GLY A C 1
ATOM 1357 O O . GLY A 1 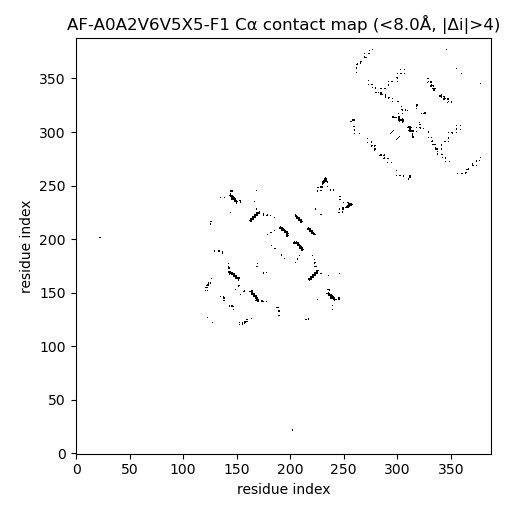182 ? -16.544 -9.086 11.478 1.00 96.75 182 GLY A O 1
ATOM 1358 N N . SER A 1 183 ? -16.685 -11.160 10.625 1.00 96.56 183 SER A N 1
ATOM 1359 C CA . SER A 1 183 ? -17.853 -10.871 9.775 1.00 96.56 183 SER A CA 1
ATOM 1360 C C . SER A 1 183 ? -19.115 -10.588 10.596 1.00 96.56 183 SER A C 1
ATOM 1362 O O . SER A 1 183 ? -19.875 -9.681 10.258 1.00 96.56 183 SER A O 1
ATOM 1364 N N . ASP A 1 184 ? -19.314 -11.305 11.703 1.00 97.38 184 ASP A N 1
ATOM 1365 C CA . ASP A 1 184 ? -20.452 -11.101 12.607 1.00 97.38 184 ASP A CA 1
ATOM 1366 C C . ASP A 1 184 ? -20.270 -9.834 13.452 1.00 97.38 184 ASP A C 1
ATOM 1368 O O . ASP A 1 184 ? -21.232 -9.152 13.807 1.00 97.38 184 ASP A O 1
ATOM 1372 N N . ILE A 1 185 ? -19.022 -9.478 13.775 1.00 97.31 185 ILE A N 1
ATOM 1373 C CA . ILE A 1 185 ? -18.694 -8.170 14.350 1.00 97.31 185 ILE A CA 1
ATOM 1374 C C . ILE A 1 185 ? -19.099 -7.068 13.368 1.00 97.31 185 ILE A C 1
ATOM 1376 O O . ILE A 1 185 ? -19.885 -6.206 13.752 1.00 97.31 185 ILE A O 1
ATOM 1380 N N . ALA A 1 186 ? -18.645 -7.124 12.111 1.00 97.69 186 ALA A N 1
ATOM 1381 C CA . ALA A 1 186 ? -18.942 -6.112 11.095 1.00 97.69 186 ALA A CA 1
ATOM 1382 C C . ALA A 1 186 ? -20.452 -5.904 10.880 1.00 97.69 186 ALA A C 1
ATOM 1384 O O . ALA A 1 186 ? -20.931 -4.772 10.891 1.00 97.69 186 ALA A O 1
ATOM 1385 N N . GLN A 1 187 ? -21.227 -6.989 10.777 1.00 97.00 187 GLN A N 1
ATOM 1386 C CA . GLN A 1 187 ? -22.687 -6.917 10.610 1.00 97.00 187 GLN A CA 1
ATOM 1387 C C . GLN A 1 187 ? -23.395 -6.152 11.738 1.00 97.00 187 GLN A C 1
ATOM 1389 O O . GLN A 1 187 ? -24.434 -5.537 11.509 1.00 97.00 187 GLN A O 1
ATOM 1394 N N . ARG A 1 188 ? -22.845 -6.165 12.958 1.00 95.88 188 ARG A N 1
ATOM 1395 C CA . ARG A 1 188 ? -23.434 -5.465 14.109 1.00 95.88 188 ARG A CA 1
ATOM 1396 C C . ARG A 1 188 ? -23.123 -3.968 14.133 1.00 95.88 188 ARG A C 1
ATOM 1398 O O . ARG A 1 188 ? -23.847 -3.229 14.792 1.00 95.88 188 ARG A O 1
ATOM 1405 N N . LEU A 1 189 ? -22.081 -3.505 13.436 1.00 95.44 189 LEU A N 1
ATOM 1406 C CA . LEU A 1 189 ? -21.639 -2.100 13.485 1.00 95.44 189 LEU A CA 1
ATOM 1407 C C . LEU A 1 189 ? -22.550 -1.148 12.697 1.00 95.44 189 LEU A C 1
ATOM 1409 O O . LEU A 1 189 ? -22.530 0.067 12.914 1.00 95.44 189 LEU A O 1
ATOM 1413 N N . GLY A 1 190 ? -23.354 -1.678 11.779 1.00 92.44 190 GLY A N 1
ATOM 1414 C CA . GLY A 1 190 ? -24.259 -0.893 10.954 1.00 92.44 190 GLY A CA 1
ATOM 1415 C C . GLY A 1 190 ? -24.837 -1.700 9.795 1.00 92.44 190 GLY A C 1
ATOM 1416 O O . GLY A 1 190 ? -24.613 -2.906 9.712 1.00 92.44 190 GLY A O 1
ATOM 1417 N N . PRO A 1 191 ? -25.567 -1.044 8.878 1.00 93.81 191 PRO A N 1
ATOM 1418 C CA . PRO A 1 191 ? -26.127 -1.702 7.705 1.00 93.81 191 PRO A CA 1
ATOM 1419 C C . PRO A 1 191 ? -24.997 -2.062 6.728 1.00 93.81 191 PRO A C 1
ATOM 1421 O O . PRO A 1 191 ? -24.554 -1.244 5.921 1.00 93.81 191 PRO A O 1
ATOM 1424 N N . LEU A 1 192 ? -24.472 -3.277 6.874 1.00 97.25 192 LEU A N 1
ATOM 1425 C CA . LEU A 1 192 ? -23.387 -3.814 6.062 1.00 97.25 192 LEU A CA 1
ATOM 1426 C C . LEU A 1 192 ? -23.929 -4.257 4.698 1.00 97.25 192 LEU A C 1
ATOM 1428 O O . LEU A 1 192 ? -24.814 -5.106 4.623 1.00 97.25 192 LEU A O 1
ATOM 1432 N N . LEU A 1 193 ? -23.378 -3.700 3.623 1.00 97.25 193 LEU A N 1
ATOM 1433 C CA . LEU A 1 193 ? -23.746 -4.035 2.246 1.00 97.25 193 LEU A CA 1
ATOM 1434 C C . LEU A 1 193 ? -22.875 -5.160 1.685 1.00 97.25 193 LEU A C 1
ATOM 1436 O O . LEU A 1 193 ? -23.372 -6.050 0.999 1.00 97.25 193 LEU A O 1
ATOM 1440 N N . ALA A 1 194 ? -21.572 -5.118 1.970 1.00 96.94 194 ALA A N 1
ATOM 1441 C CA . ALA A 1 194 ? -20.615 -6.135 1.553 1.00 96.94 194 ALA A CA 1
ATOM 1442 C C . ALA A 1 194 ? -19.406 -6.164 2.494 1.00 96.94 194 ALA A C 1
ATOM 1444 O O . ALA A 1 194 ? -18.999 -5.126 3.016 1.00 96.94 194 ALA A O 1
ATOM 1445 N N . ALA A 1 195 ? -18.808 -7.342 2.668 1.00 97.25 195 ALA A N 1
ATOM 1446 C CA . ALA A 1 195 ? -17.519 -7.494 3.331 1.00 97.25 195 ALA A CA 1
ATOM 1447 C C . ALA A 1 195 ? -16.710 -8.639 2.715 1.00 97.25 195 ALA A C 1
ATOM 1449 O O . ALA A 1 195 ? -17.281 -9.643 2.283 1.00 97.25 195 ALA A O 1
ATOM 1450 N N . PHE A 1 196 ? -15.387 -8.492 2.675 1.00 95.69 196 PHE A N 1
ATOM 1451 C CA . PHE A 1 196 ? -14.479 -9.524 2.172 1.00 95.69 196 PHE A CA 1
ATOM 1452 C C . PHE A 1 196 ? -13.073 -9.395 2.788 1.00 95.69 196 PHE A C 1
ATOM 1454 O O . PHE A 1 196 ? -12.686 -8.302 3.214 1.00 95.69 196 PHE A O 1
ATOM 1461 N N . PRO A 1 197 ? -12.300 -10.495 2.870 1.00 95.06 197 PRO A N 1
ATOM 1462 C CA . PRO A 1 197 ? -10.959 -10.467 3.446 1.00 95.06 197 PRO A CA 1
ATOM 1463 C C . PRO A 1 197 ? -9.937 -9.741 2.556 1.00 95.06 197 PRO A C 1
ATOM 1465 O O . PRO A 1 197 ? -10.015 -9.741 1.324 1.00 95.06 197 PRO A O 1
ATOM 1468 N N . GLY A 1 198 ? -8.907 -9.181 3.190 1.00 92.56 198 GLY A N 1
ATOM 1469 C CA . GLY A 1 198 ? -7.785 -8.467 2.573 1.00 92.56 198 GLY A CA 1
ATOM 1470 C C . GLY A 1 198 ? -6.755 -9.353 1.859 1.00 92.56 198 GLY A C 1
ATOM 1471 O O . GLY A 1 198 ? -5.595 -8.961 1.717 1.00 92.56 198 GLY A O 1
ATOM 1472 N N . ASP A 1 199 ? -7.135 -10.538 1.379 1.00 90.81 199 ASP A N 1
ATOM 1473 C CA . ASP A 1 199 ? -6.204 -11.498 0.763 1.00 90.81 199 ASP A CA 1
ATOM 1474 C C . ASP A 1 199 ? -5.496 -10.919 -0.471 1.00 90.81 199 ASP A C 1
ATOM 1476 O O . ASP A 1 199 ? -4.305 -11.144 -0.689 1.00 90.81 199 ASP A O 1
ATOM 1480 N N . HIS A 1 200 ? -6.208 -10.110 -1.257 1.00 87.62 200 HIS A N 1
ATOM 1481 C CA . HIS A 1 200 ? -5.685 -9.453 -2.459 1.00 87.62 200 HIS A CA 1
ATOM 1482 C C . HIS A 1 200 ? -4.601 -8.398 -2.165 1.00 87.62 200 HIS A C 1
ATOM 1484 O O . HIS A 1 200 ? -3.789 -8.102 -3.043 1.00 87.62 200 HIS A O 1
ATOM 1490 N N . VAL A 1 201 ? -4.547 -7.870 -0.936 1.00 87.38 201 VAL A N 1
ATOM 1491 C CA . VAL A 1 201 ? -3.466 -6.992 -0.449 1.00 87.38 201 VAL A CA 1
ATOM 1492 C C . VAL A 1 201 ? -2.456 -7.732 0.434 1.00 87.38 201 VAL A C 1
ATOM 1494 O O . VAL A 1 201 ? -1.498 -7.130 0.914 1.00 87.38 201 VAL A O 1
ATOM 1497 N N . GLY A 1 202 ? -2.622 -9.047 0.617 1.00 89.31 202 GLY A N 1
ATOM 1498 C CA . GLY A 1 202 ? -1.735 -9.882 1.426 1.00 89.31 202 GLY A CA 1
ATOM 1499 C C . GLY A 1 202 ? -1.891 -9.693 2.937 1.00 89.31 202 GLY A C 1
ATOM 1500 O O . GLY A 1 202 ? -0.972 -10.038 3.677 1.00 89.31 202 GLY A O 1
ATOM 1501 N N . GLU A 1 203 ? -3.024 -9.156 3.402 1.00 92.94 203 GLU A N 1
ATOM 1502 C CA . GLU A 1 203 ? -3.332 -8.996 4.827 1.00 92.94 203 GLU A CA 1
ATOM 1503 C C . GLU A 1 203 ? -4.565 -9.847 5.191 1.00 92.94 203 GLU A C 1
ATOM 1505 O O . GLU A 1 203 ? -5.694 -9.364 5.120 1.00 92.94 203 GLU A O 1
ATOM 1510 N N . PRO A 1 204 ? -4.382 -11.118 5.596 1.00 92.25 204 PRO A N 1
ATOM 1511 C CA . PRO A 1 204 ? -5.491 -12.034 5.896 1.00 92.25 204 PRO A CA 1
ATOM 1512 C C . PRO A 1 204 ? -6.258 -11.665 7.176 1.00 92.25 204 PRO A C 1
ATOM 1514 O O . PRO A 1 204 ? -7.299 -12.244 7.473 1.00 92.25 204 PRO A O 1
ATOM 1517 N N . ARG A 1 205 ? -5.732 -10.723 7.965 1.00 95.62 205 ARG A N 1
ATOM 1518 C CA . ARG A 1 205 ? -6.355 -10.218 9.197 1.00 95.62 205 ARG A CA 1
ATOM 1519 C C . ARG A 1 205 ? -7.228 -8.983 8.970 1.00 95.62 205 ARG A C 1
ATOM 1521 O O . ARG A 1 205 ? -7.771 -8.431 9.925 1.00 95.62 205 ARG A O 1
ATOM 1528 N N . LEU A 1 206 ? -7.299 -8.511 7.731 1.00 97.44 206 LEU A N 1
ATOM 1529 C CA . LEU A 1 206 ? -8.082 -7.354 7.332 1.00 97.44 206 LEU A CA 1
ATOM 1530 C C . LEU A 1 206 ? -9.423 -7.818 6.765 1.00 97.44 206 LEU A C 1
ATOM 1532 O O . LEU A 1 206 ? -9.463 -8.687 5.896 1.00 97.44 206 LEU A O 1
ATOM 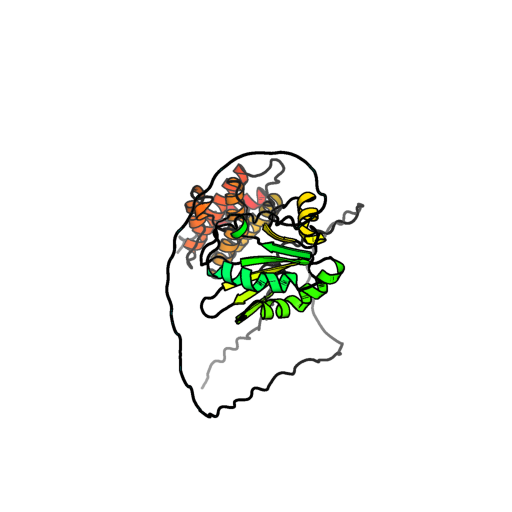1536 N N . LEU A 1 207 ? -10.505 -7.205 7.229 1.00 98.06 207 LEU A N 1
ATOM 1537 C CA . LEU A 1 207 ? -11.836 -7.318 6.652 1.00 98.06 207 LEU A CA 1
ATOM 1538 C C . LEU A 1 207 ? -12.249 -5.948 6.112 1.00 98.06 207 LEU A C 1
ATOM 1540 O O . LEU A 1 207 ? -12.412 -5.002 6.880 1.00 98.06 207 LEU A O 1
ATOM 1544 N N . ILE A 1 208 ? -12.431 -5.856 4.800 1.00 97.94 208 ILE A N 1
ATOM 1545 C CA . ILE A 1 208 ? -12.847 -4.625 4.126 1.00 97.94 208 ILE A CA 1
ATOM 1546 C C . ILE A 1 208 ? -14.361 -4.634 4.056 1.00 97.94 208 ILE A C 1
ATOM 1548 O O . ILE A 1 208 ? -14.951 -5.577 3.526 1.00 97.94 208 ILE A O 1
ATOM 1552 N N . CYS A 1 209 ? -14.982 -3.600 4.609 1.00 98.19 209 CYS A N 1
ATOM 1553 C CA . CYS A 1 209 ? -16.425 -3.499 4.754 1.00 98.19 209 CYS A CA 1
ATOM 1554 C C . CYS A 1 209 ? -16.960 -2.276 4.010 1.00 98.19 209 CYS A C 1
ATOM 1556 O O . CYS A 1 209 ? -16.376 -1.195 4.066 1.00 98.19 209 CYS A O 1
ATOM 1558 N N . LEU A 1 210 ? -18.121 -2.437 3.383 1.00 97.88 210 LEU A N 1
ATOM 1559 C CA . LEU A 1 210 ? -18.895 -1.356 2.788 1.00 97.88 210 LEU A CA 1
ATOM 1560 C C . LEU A 1 210 ? -20.235 -1.236 3.515 1.00 97.88 210 LEU A C 1
ATOM 1562 O O . LEU A 1 210 ? -21.021 -2.184 3.518 1.00 97.88 210 LEU A O 1
ATOM 1566 N N . TYR A 1 211 ? -20.504 -0.074 4.105 1.00 96.88 211 TYR A N 1
ATOM 1567 C CA . TYR A 1 211 ? -21.751 0.228 4.813 1.00 96.88 211 TYR A CA 1
ATOM 1568 C C . TYR A 1 211 ? -22.617 1.228 4.037 1.00 96.88 211 TYR A C 1
ATOM 1570 O O . TYR A 1 211 ? -22.096 2.072 3.312 1.00 96.88 211 TYR A O 1
ATOM 1578 N N . GLY A 1 212 ? -23.935 1.159 4.227 1.00 92.12 212 GLY A N 1
ATOM 1579 C CA . GLY A 1 212 ? -24.936 2.098 3.695 1.00 92.12 212 GLY A CA 1
ATOM 1580 C C . GLY A 1 212 ? -26.348 1.503 3.780 1.00 92.12 212 GLY A C 1
ATOM 1581 O O . GLY A 1 212 ? -26.459 0.324 4.116 1.00 92.12 212 GLY A O 1
ATOM 1582 N N . PRO A 1 213 ? -27.445 2.232 3.470 1.00 87.12 213 PRO A N 1
ATOM 1583 C CA . PRO A 1 213 ? -27.608 3.666 3.122 1.00 87.12 213 PRO A CA 1
ATOM 1584 C C . PRO A 1 213 ? -27.538 4.637 4.338 1.00 87.12 213 PRO A C 1
ATOM 1586 O O . PRO A 1 213 ? -27.511 4.148 5.470 1.00 87.12 213 PRO A O 1
ATOM 1589 N N . PRO A 1 214 ? -27.529 5.995 4.166 1.00 73.12 214 PRO A N 1
ATOM 1590 C CA . PRO A 1 214 ? -27.748 6.798 2.940 1.00 73.12 214 PRO A CA 1
ATOM 1591 C C . PRO A 1 214 ? -26.497 7.176 2.131 1.00 73.12 214 PRO A C 1
ATOM 1593 O O . PRO A 1 214 ? -26.631 7.499 0.956 1.00 73.12 214 PRO A O 1
ATOM 1596 N N . LEU A 1 215 ? -25.301 7.117 2.716 1.00 81.44 215 LEU A N 1
ATOM 1597 C CA . LEU A 1 215 ? -24.031 7.306 2.009 1.00 81.44 215 LEU A CA 1
ATOM 1598 C C . LEU A 1 215 ? -23.155 6.075 2.215 1.00 81.44 215 LEU A C 1
ATOM 1600 O O . LEU A 1 215 ? -23.213 5.446 3.274 1.00 81.44 215 LEU A O 1
ATOM 1604 N N . LEU A 1 216 ? -22.373 5.740 1.191 1.00 93.00 216 LEU A N 1
ATOM 1605 C CA . LEU A 1 216 ? -21.429 4.634 1.247 1.00 93.00 216 LEU A CA 1
ATOM 1606 C C . LEU A 1 216 ? -20.247 5.006 2.140 1.00 93.00 216 LEU A C 1
ATOM 1608 O O . LEU A 1 216 ? -19.666 6.078 1.982 1.00 93.00 216 LEU A O 1
ATOM 1612 N N . LEU A 1 217 ? -19.892 4.113 3.060 1.00 95.81 217 LEU A N 1
ATOM 1613 C CA . LEU A 1 217 ? -18.708 4.251 3.900 1.00 95.81 217 LEU A CA 1
ATOM 1614 C C . LEU A 1 217 ? -17.872 2.978 3.826 1.00 95.81 217 LEU A C 1
ATOM 1616 O O . LEU A 1 217 ? -18.357 1.894 4.164 1.00 95.81 217 LEU A O 1
ATOM 1620 N N . HIS A 1 218 ? -16.615 3.139 3.427 1.00 96.50 218 HIS A N 1
ATOM 1621 C CA . HIS A 1 218 ? -15.602 2.099 3.516 1.00 96.50 218 HIS A CA 1
ATOM 1622 C C . HIS A 1 218 ? -14.995 2.076 4.920 1.00 96.50 218 HIS A C 1
ATOM 1624 O O . HIS A 1 218 ? -14.581 3.107 5.457 1.00 96.50 218 HIS A O 1
ATOM 1630 N N . VAL A 1 219 ? -14.969 0.891 5.528 1.00 97.62 219 VAL A N 1
ATOM 1631 C CA . VAL A 1 219 ? -14.371 0.662 6.845 1.00 97.62 219 VAL A CA 1
ATOM 1632 C C . VAL A 1 219 ? -13.513 -0.588 6.777 1.00 97.62 219 VAL A C 1
ATOM 1634 O O . VAL A 1 219 ? -14.005 -1.683 6.501 1.00 97.62 219 VAL A O 1
ATOM 1637 N N . ASP A 1 220 ? -12.246 -0.418 7.104 1.00 97.94 220 ASP A N 1
ATOM 1638 C CA . ASP A 1 220 ? -11.262 -1.482 7.153 1.00 97.94 220 ASP A CA 1
ATOM 1639 C C . ASP A 1 220 ? -11.133 -1.946 8.601 1.00 97.94 220 ASP A C 1
ATOM 1641 O O . ASP A 1 220 ? -10.727 -1.188 9.476 1.00 97.94 220 ASP A O 1
ATOM 1645 N N . LEU A 1 221 ? -11.516 -3.191 8.885 1.00 98.38 221 LEU A N 1
ATOM 1646 C CA . LEU A 1 221 ? -11.380 -3.797 10.207 1.00 98.38 221 LEU A CA 1
ATOM 1647 C C . LEU A 1 221 ? -10.156 -4.707 10.212 1.00 98.38 221 LEU A C 1
ATOM 1649 O O . LEU A 1 221 ? -10.185 -5.819 9.683 1.00 98.38 221 LEU A O 1
ATOM 1653 N N . LYS A 1 222 ? -9.068 -4.244 10.820 1.00 98.06 222 LYS A N 1
ATOM 1654 C CA . LYS A 1 222 ? -7.853 -5.032 11.014 1.00 98.06 222 LYS A CA 1
ATOM 1655 C C . LYS A 1 222 ? -7.852 -5.660 12.403 1.00 98.06 222 LYS A C 1
ATOM 1657 O O . LYS A 1 222 ? -7.685 -4.958 13.398 1.00 98.06 222 LYS A O 1
ATOM 1662 N N . PHE A 1 223 ? -7.995 -6.979 12.467 1.00 98.25 223 PHE A N 1
ATOM 1663 C CA . PHE A 1 223 ? -8.016 -7.731 13.722 1.00 98.25 223 PHE A CA 1
ATOM 1664 C C . PHE A 1 223 ? -6.615 -8.220 14.079 1.00 98.25 223 PHE A C 1
ATOM 1666 O O . PHE A 1 223 ? -6.024 -9.011 13.348 1.00 98.25 223 PHE A O 1
ATOM 1673 N N . ILE A 1 224 ? -6.069 -7.765 15.201 1.00 97.88 224 ILE A N 1
ATOM 1674 C CA . ILE A 1 224 ? -4.727 -8.160 15.645 1.00 97.88 224 ILE A CA 1
ATOM 1675 C C . ILE A 1 224 ? -4.698 -8.453 17.140 1.00 97.88 224 ILE A C 1
ATOM 1677 O O . ILE A 1 224 ? -5.538 -7.972 17.904 1.00 97.88 224 ILE A O 1
ATOM 1681 N N . SER A 1 225 ? -3.708 -9.226 17.575 1.00 97.94 225 SER A N 1
ATOM 1682 C CA . SER A 1 225 ? -3.408 -9.355 18.999 1.00 97.94 225 SER A CA 1
ATOM 1683 C C . SER A 1 225 ? -2.565 -8.187 19.528 1.00 97.94 225 SER A C 1
ATOM 1685 O O . SER A 1 225 ? -1.931 -7.452 18.765 1.00 97.94 225 SER A O 1
ATOM 1687 N N . THR A 1 226 ? -2.489 -8.041 20.851 1.00 96.69 226 THR A N 1
ATOM 1688 C CA . THR A 1 226 ? -1.531 -7.134 21.510 1.00 96.69 226 THR A CA 1
ATOM 1689 C C . THR A 1 226 ? -0.077 -7.440 21.125 1.00 96.69 226 THR A C 1
ATOM 1691 O O . THR A 1 226 ? 0.704 -6.515 20.906 1.00 96.69 226 THR A O 1
ATOM 1694 N N . ASP A 1 227 ? 0.283 -8.716 20.946 1.00 95.75 227 ASP A N 1
ATOM 1695 C CA . ASP A 1 227 ? 1.621 -9.113 20.480 1.00 95.75 227 ASP A CA 1
ATOM 1696 C C . ASP A 1 227 ? 1.890 -8.634 19.052 1.00 95.75 227 ASP A C 1
ATOM 1698 O O . ASP A 1 227 ? 3.005 -8.254 18.699 1.00 95.75 227 ASP A O 1
ATOM 1702 N N . GLU A 1 228 ? 0.877 -8.667 18.192 1.00 96.31 228 GLU A N 1
ATOM 1703 C CA . GLU A 1 228 ? 0.984 -8.202 16.813 1.00 96.31 228 GLU A CA 1
ATOM 1704 C C . GLU A 1 228 ? 0.999 -6.676 16.714 1.00 96.31 228 GLU A C 1
ATOM 1706 O O . GLU A 1 228 ? 1.692 -6.151 15.847 1.00 96.31 228 GLU A O 1
ATOM 1711 N N . LEU A 1 229 ? 0.329 -5.965 17.626 1.00 96.81 229 LEU A N 1
ATOM 1712 C CA . LEU A 1 229 ? 0.371 -4.501 17.716 1.00 96.81 229 LEU A CA 1
ATOM 1713 C C . LEU A 1 229 ? 1.793 -3.966 17.972 1.00 96.81 229 LEU A C 1
ATOM 1715 O O . LEU A 1 229 ? 2.138 -2.875 17.512 1.00 96.81 229 LEU A O 1
ATOM 1719 N N . SER A 1 230 ? 2.649 -4.748 18.640 1.00 94.56 230 SER A N 1
ATOM 1720 C CA . SER A 1 230 ? 4.069 -4.400 18.812 1.00 94.56 230 SER A CA 1
ATOM 1721 C C . SER A 1 230 ? 4.840 -4.333 17.482 1.00 94.56 230 SER A C 1
ATOM 1723 O O . SER A 1 230 ? 5.863 -3.659 17.391 1.00 94.56 230 SER A O 1
ATOM 1725 N N . ARG A 1 231 ? 4.334 -4.998 16.431 1.00 93.50 231 ARG A N 1
ATOM 1726 C CA . ARG A 1 231 ? 4.912 -5.063 15.080 1.00 93.50 231 ARG A CA 1
ATOM 1727 C C . ARG A 1 231 ? 3.978 -4.382 14.085 1.00 93.50 231 ARG A C 1
ATOM 1729 O O . ARG A 1 231 ? 3.263 -5.035 13.322 1.00 93.50 231 ARG A O 1
ATOM 1736 N N . ARG A 1 232 ? 3.989 -3.054 14.104 1.00 93.38 232 ARG A N 1
ATOM 1737 C CA . ARG A 1 232 ? 3.113 -2.201 13.289 1.00 93.38 232 ARG A CA 1
ATOM 1738 C C . ARG A 1 232 ? 3.911 -1.316 12.336 1.00 93.38 232 ARG A C 1
ATOM 1740 O O . ARG A 1 232 ? 5.094 -1.073 12.547 1.00 93.38 232 ARG A O 1
ATOM 1747 N N . VAL A 1 233 ? 3.235 -0.832 11.298 1.00 91.19 233 VAL A N 1
ATOM 1748 C CA . VAL A 1 233 ? 3.829 0.023 10.254 1.00 91.19 233 VAL A CA 1
ATOM 1749 C C . VAL A 1 233 ? 3.587 1.517 10.479 1.00 91.19 233 VAL A C 1
ATOM 1751 O O . VAL A 1 233 ? 4.257 2.339 9.864 1.00 91.19 233 VAL A O 1
ATOM 1754 N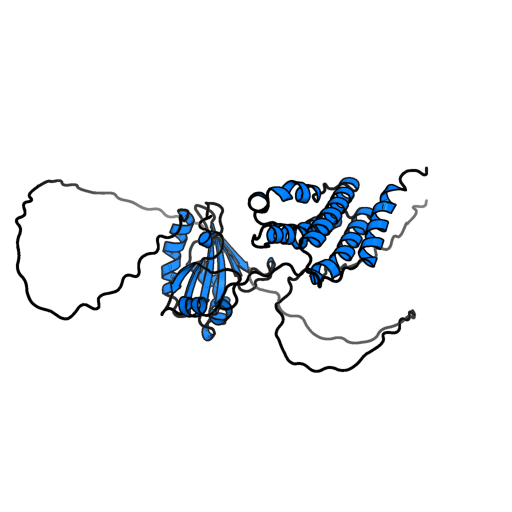 N . GLU A 1 234 ? 2.649 1.859 11.360 1.00 91.94 234 GLU A N 1
ATOM 1755 C CA . GLU A 1 234 ? 2.302 3.220 11.779 1.00 91.94 234 GLU A CA 1
ATOM 1756 C C . GLU A 1 234 ? 1.784 3.200 13.225 1.00 91.94 234 GLU A C 1
ATOM 1758 O O . GLU A 1 234 ? 1.377 2.142 13.712 1.00 91.94 234 GLU A O 1
ATOM 1763 N N . ASP A 1 235 ? 1.810 4.344 13.911 1.00 94.25 235 ASP A N 1
ATOM 1764 C CA . ASP A 1 235 ? 1.282 4.498 15.271 1.00 94.25 235 ASP A CA 1
ATOM 1765 C C . ASP A 1 235 ? -0.203 4.886 15.234 1.00 94.25 235 ASP A C 1
ATOM 1767 O O . ASP A 1 235 ? -0.523 6.022 14.874 1.00 94.25 235 ASP A O 1
ATOM 1771 N N . PRO A 1 236 ? -1.129 3.980 15.599 1.00 95.69 236 PRO A N 1
ATOM 1772 C CA . PRO A 1 236 ? -2.548 4.280 15.526 1.00 95.69 236 PRO A CA 1
ATOM 1773 C C . PRO A 1 236 ? -2.982 5.193 16.677 1.00 95.69 236 PRO A C 1
ATOM 1775 O O . PRO A 1 236 ? -2.438 5.154 17.784 1.00 95.69 236 PRO A O 1
ATOM 1778 N N . THR A 1 237 ? -4.028 5.983 16.442 1.00 95.81 237 THR A N 1
ATOM 1779 C CA . THR A 1 237 ? -4.672 6.762 17.504 1.00 95.81 237 THR A CA 1
ATOM 1780 C C . THR A 1 237 ? -5.618 5.860 18.287 1.00 95.81 237 THR A C 1
ATOM 1782 O O . THR A 1 237 ? -6.535 5.274 17.720 1.00 95.81 237 THR A O 1
ATOM 1785 N N . ILE A 1 238 ? -5.417 5.740 19.597 1.00 97.00 238 ILE A N 1
ATOM 1786 C CA . ILE A 1 238 ? -6.283 4.924 20.454 1.00 97.00 238 ILE A CA 1
ATOM 1787 C C . ILE A 1 238 ? -7.650 5.608 20.613 1.00 97.00 238 ILE A C 1
ATOM 1789 O O . ILE A 1 238 ? -7.727 6.735 21.101 1.00 97.00 238 ILE A O 1
ATOM 1793 N N . LEU A 1 239 ? -8.725 4.905 20.248 1.00 96.50 239 LEU A N 1
ATOM 1794 C CA . LEU A 1 239 ? -10.112 5.331 20.470 1.00 96.50 239 LEU A CA 1
ATOM 1795 C C . LEU A 1 239 ? -10.653 4.810 21.806 1.00 96.50 239 LEU A C 1
ATOM 1797 O O . LEU A 1 239 ? -11.408 5.499 22.490 1.00 96.50 239 LEU A O 1
ATOM 1801 N N . TRP A 1 240 ? -10.257 3.594 22.182 1.00 98.00 240 TRP A N 1
ATOM 1802 C CA . TRP A 1 240 ? -10.594 2.964 23.454 1.00 98.00 240 TRP A CA 1
ATOM 1803 C C . TRP A 1 240 ? -9.502 1.974 23.872 1.00 98.00 240 TRP A C 1
ATOM 1805 O O . TRP A 1 240 ? -8.944 1.266 23.035 1.00 98.00 240 TRP A O 1
ATOM 1815 N N . ASP A 1 241 ? -9.212 1.937 25.171 1.00 97.94 241 ASP A N 1
ATOM 1816 C CA . ASP A 1 241 ? -8.143 1.137 25.772 1.00 97.94 241 ASP A CA 1
ATOM 1817 C C . ASP A 1 241 ? -8.652 0.485 27.059 1.00 97.94 241 ASP A C 1
ATOM 1819 O O . ASP A 1 241 ? -8.929 1.186 28.039 1.00 97.94 241 ASP A O 1
ATOM 1823 N N . ARG A 1 242 ? -8.817 -0.839 27.062 1.00 97.50 242 ARG A N 1
ATOM 1824 C CA . ARG A 1 242 ? -9.198 -1.591 28.259 1.00 97.50 242 ARG A CA 1
ATOM 1825 C C . ARG A 1 242 ? -7.961 -1.733 29.139 1.00 97.50 242 ARG A C 1
ATOM 1827 O O . ARG A 1 242 ? -6.943 -2.265 28.704 1.00 97.50 242 ARG A O 1
ATOM 1834 N N . ASP A 1 243 ? -8.043 -1.200 30.355 1.00 96.12 243 ASP A N 1
ATOM 1835 C CA . ASP A 1 243 ? -6.994 -1.286 31.380 1.00 96.12 243 ASP A CA 1
ATOM 1836 C C . ASP A 1 243 ? -5.605 -0.765 30.941 1.00 96.12 243 ASP A C 1
ATOM 1838 O O . ASP A 1 243 ? -4.592 -1.054 31.574 1.00 96.12 243 ASP A O 1
ATOM 1842 N N . GLY A 1 244 ? -5.538 0.040 29.871 1.00 96.88 244 GLY A N 1
ATOM 1843 C CA . GLY A 1 244 ? -4.285 0.593 29.343 1.00 96.88 244 GLY A CA 1
ATOM 1844 C C . GLY A 1 244 ? -3.438 -0.386 28.517 1.00 96.88 244 GLY A C 1
ATOM 1845 O O . GLY A 1 244 ? -2.250 -0.121 28.301 1.00 96.88 244 GLY A O 1
ATOM 1846 N N . ALA A 1 245 ? -4.009 -1.510 28.074 1.00 97.00 245 ALA A N 1
ATOM 1847 C CA . ALA A 1 245 ? -3.308 -2.564 27.346 1.00 97.00 245 ALA A CA 1
ATOM 1848 C C . ALA A 1 245 ? -2.628 -2.070 26.055 1.00 97.00 245 ALA A C 1
ATOM 1850 O O . ALA A 1 245 ? -1.458 -2.376 25.813 1.00 97.00 245 ALA A O 1
ATOM 1851 N N . LEU A 1 246 ? -3.321 -1.273 25.235 1.00 98.00 246 LEU A N 1
ATOM 1852 C CA . LEU A 1 246 ? -2.774 -0.765 23.973 1.00 98.00 246 LEU A CA 1
ATOM 1853 C C . LEU A 1 246 ? -1.655 0.234 24.256 1.00 98.00 246 LEU A C 1
ATOM 1855 O O . LEU A 1 246 ? -0.572 0.128 23.681 1.00 98.00 246 LEU A O 1
ATOM 1859 N N . ARG A 1 247 ? -1.880 1.177 25.179 1.00 97.44 247 ARG A N 1
ATOM 1860 C CA . ARG A 1 247 ? -0.865 2.164 25.570 1.00 97.44 247 ARG A CA 1
ATOM 1861 C C . ARG A 1 247 ? 0.413 1.509 26.089 1.00 97.44 247 ARG A C 1
ATOM 1863 O O . ARG A 1 247 ? 1.499 1.982 25.760 1.00 97.44 247 ARG A O 1
ATOM 1870 N N . SER A 1 248 ? 0.296 0.427 26.858 1.00 97.00 248 SER A N 1
ATOM 1871 C CA . SER A 1 248 ? 1.450 -0.336 27.342 1.00 97.00 248 SER A CA 1
ATOM 1872 C C . SER A 1 248 ? 2.296 -0.874 26.180 1.00 97.00 248 SER A C 1
ATOM 1874 O O . SER A 1 248 ? 3.499 -0.600 26.119 1.00 97.00 248 SER A O 1
ATOM 1876 N N . VAL A 1 249 ? 1.673 -1.523 25.190 1.00 96.50 249 VAL A N 1
ATOM 1877 C CA . VAL A 1 249 ? 2.376 -2.021 23.994 1.00 96.50 249 VAL A CA 1
ATOM 1878 C C . VAL A 1 249 ? 3.002 -0.879 23.188 1.00 96.50 249 VAL A C 1
ATOM 1880 O O . VAL A 1 249 ? 4.171 -0.959 22.808 1.00 96.50 249 VAL A O 1
ATOM 1883 N N . LEU A 1 250 ? 2.259 0.205 22.945 1.00 96.06 250 LEU A N 1
ATOM 1884 C CA . LEU A 1 250 ? 2.753 1.341 22.157 1.00 96.06 250 LEU A CA 1
ATOM 1885 C C . LEU A 1 250 ? 3.912 2.081 22.845 1.00 96.06 250 LEU A C 1
ATOM 1887 O O . LEU A 1 250 ? 4.780 2.605 22.160 1.00 96.06 250 LEU A O 1
ATOM 1891 N N . SER A 1 251 ? 3.965 2.096 24.181 1.00 96.00 251 SER A N 1
ATOM 1892 C CA . SER A 1 251 ? 5.066 2.715 24.940 1.00 96.00 251 SER A CA 1
ATOM 1893 C C . SER A 1 251 ? 6.380 1.926 24.902 1.00 96.00 251 SER A C 1
ATOM 1895 O O . SER A 1 251 ? 7.439 2.487 25.169 1.00 96.00 251 SER A O 1
ATOM 1897 N N . THR A 1 252 ? 6.321 0.635 24.565 1.00 95.50 252 THR A N 1
ATOM 1898 C CA . THR A 1 252 ? 7.467 -0.292 24.594 1.00 95.50 252 THR A CA 1
ATOM 1899 C C . THR A 1 252 ? 7.917 -0.744 23.203 1.00 95.50 252 THR A C 1
ATOM 1901 O O . THR A 1 252 ? 8.838 -1.549 23.078 1.00 95.50 252 THR A O 1
ATOM 1904 N N . SER A 1 253 ? 7.292 -0.230 22.142 1.00 94.56 253 SER A N 1
ATOM 1905 C CA . SER A 1 253 ? 7.588 -0.602 20.756 1.00 94.56 253 SER A CA 1
ATOM 1906 C C . SER A 1 253 ? 7.403 0.580 19.810 1.00 94.56 253 SER A C 1
ATOM 1908 O O . SER A 1 253 ? 6.616 1.483 20.078 1.00 94.56 253 SER A O 1
ATOM 1910 N N . THR A 1 254 ? 8.086 0.562 18.669 1.00 93.12 254 THR A N 1
ATOM 1911 C CA . THR A 1 254 ? 8.018 1.621 17.653 1.00 93.12 254 THR A CA 1
ATOM 1912 C C . THR A 1 254 ? 7.455 1.083 16.348 1.00 93.12 254 THR A C 1
ATOM 1914 O O . THR A 1 254 ? 7.793 -0.029 15.942 1.00 93.12 254 THR A O 1
ATOM 1917 N N . ALA A 1 255 ? 6.633 1.879 15.668 1.00 93.69 255 ALA A N 1
ATOM 1918 C CA . ALA A 1 255 ? 6.199 1.561 14.317 1.00 93.69 255 ALA A CA 1
ATOM 1919 C C . ALA A 1 255 ? 7.376 1.595 13.326 1.00 93.69 255 ALA A C 1
ATOM 1921 O O . ALA A 1 255 ? 8.203 2.507 13.367 1.00 93.69 255 ALA A O 1
ATOM 1922 N N . GLU A 1 256 ? 7.430 0.635 12.402 1.00 91.62 256 GLU A N 1
ATOM 1923 C CA . GLU A 1 256 ? 8.427 0.606 11.330 1.00 91.62 256 GLU A CA 1
ATOM 1924 C C . GLU A 1 256 ? 7.770 0.288 9.985 1.00 91.62 256 GLU A C 1
ATOM 1926 O O . GLU A 1 256 ? 7.273 -0.816 9.745 1.00 91.62 256 GLU A O 1
ATOM 1931 N N . TYR A 1 257 ? 7.797 1.262 9.073 1.00 90.06 257 TYR A N 1
ATOM 1932 C CA . TYR A 1 257 ? 7.376 1.033 7.697 1.00 90.06 257 TYR A CA 1
ATOM 1933 C C . TYR A 1 257 ? 8.515 0.388 6.886 1.00 90.06 257 TYR A C 1
ATOM 1935 O O . TYR A 1 257 ? 9.642 0.899 6.913 1.00 90.06 257 TYR A O 1
ATOM 1943 N N . PRO A 1 258 ? 8.257 -0.682 6.108 1.00 89.56 258 PRO A N 1
ATOM 1944 C CA . PRO A 1 258 ? 9.289 -1.330 5.305 1.00 89.56 258 PRO A CA 1
ATOM 1945 C C . PRO A 1 258 ? 9.975 -0.365 4.328 1.00 89.56 258 PRO A C 1
ATOM 1947 O O . PRO A 1 258 ? 9.333 0.243 3.469 1.00 89.56 258 PRO A O 1
ATOM 1950 N N . ARG A 1 259 ? 11.304 -0.250 4.424 1.00 90.12 259 ARG A N 1
ATOM 1951 C CA . ARG A 1 259 ? 12.113 0.558 3.496 1.00 90.12 259 ARG A CA 1
ATOM 1952 C C . ARG A 1 259 ? 12.336 -0.167 2.160 1.00 90.12 259 ARG A C 1
ATOM 1954 O O . ARG A 1 259 ? 12.354 -1.404 2.136 1.00 90.12 259 ARG A O 1
ATOM 1961 N N . PRO A 1 260 ? 12.576 0.560 1.048 1.00 93.94 260 PRO A N 1
ATOM 1962 C CA . PRO A 1 260 ? 12.947 -0.062 -0.218 1.00 93.94 260 PRO A CA 1
ATOM 1963 C C . PRO A 1 260 ? 14.211 -0.915 -0.068 1.00 93.94 260 PRO A C 1
ATOM 1965 O O . PRO A 1 260 ? 15.252 -0.461 0.406 1.00 93.94 260 PRO A O 1
ATOM 1968 N N . ARG A 1 261 ? 14.130 -2.178 -0.488 1.00 95.06 261 ARG A N 1
ATOM 1969 C CA . ARG A 1 261 ? 15.253 -3.120 -0.420 1.00 95.06 261 ARG A CA 1
ATOM 1970 C C . ARG A 1 261 ? 16.091 -3.019 -1.694 1.00 95.06 261 ARG A C 1
ATOM 1972 O O . ARG A 1 261 ? 15.872 -3.786 -2.627 1.00 95.06 261 ARG A O 1
ATOM 1979 N N . PHE A 1 262 ? 17.055 -2.099 -1.720 1.00 96.62 262 PHE A N 1
ATOM 1980 C CA . PHE A 1 262 ? 17.870 -1.785 -2.906 1.00 96.62 262 PHE A CA 1
ATOM 1981 C C . PHE A 1 262 ? 18.457 -3.013 -3.609 1.00 96.62 262 PHE A C 1
ATOM 1983 O O . PHE A 1 262 ? 18.234 -3.179 -4.805 1.00 96.62 262 PHE A O 1
ATOM 1990 N N . GLN A 1 263 ? 19.121 -3.918 -2.880 1.00 97.50 263 GLN A N 1
ATOM 1991 C CA . GLN A 1 263 ? 19.690 -5.123 -3.498 1.00 97.50 263 GLN A CA 1
ATOM 1992 C C . GLN A 1 263 ? 18.609 -6.043 -4.083 1.00 97.50 263 GLN A C 1
ATOM 1994 O O . GLN A 1 263 ? 18.768 -6.572 -5.177 1.00 97.50 263 GLN A O 1
ATOM 1999 N N . TRP A 1 264 ? 17.475 -6.201 -3.390 1.00 97.19 264 TRP A N 1
ATOM 2000 C CA . TRP A 1 264 ? 16.365 -7.027 -3.876 1.00 97.19 264 TRP A CA 1
ATOM 2001 C C . TRP A 1 264 ? 15.775 -6.481 -5.182 1.00 97.19 264 TRP A C 1
ATOM 2003 O O . TRP A 1 264 ? 15.401 -7.273 -6.050 1.00 97.19 264 TRP A O 1
ATOM 2013 N N . ILE A 1 265 ? 15.713 -5.149 -5.307 1.00 97.88 265 ILE A N 1
ATOM 2014 C CA . ILE A 1 265 ? 15.293 -4.447 -6.521 1.00 97.88 265 ILE A CA 1
ATOM 2015 C C . ILE A 1 265 ? 16.335 -4.650 -7.629 1.00 97.88 265 ILE A C 1
ATOM 2017 O O . ILE A 1 265 ? 15.978 -5.149 -8.691 1.00 97.88 265 ILE A O 1
ATOM 2021 N N . GLU A 1 266 ? 17.607 -4.323 -7.386 1.00 98.06 266 GLU A N 1
ATOM 2022 C CA . GLU A 1 266 ? 18.696 -4.402 -8.381 1.00 98.06 266 GLU A CA 1
ATOM 2023 C C . GLU A 1 266 ? 18.883 -5.827 -8.934 1.00 98.06 266 GLU A C 1
ATOM 2025 O O . GLU A 1 266 ? 19.080 -6.006 -10.134 1.00 98.06 266 GLU A O 1
ATOM 2030 N N . ASP A 1 267 ? 18.709 -6.857 -8.100 1.00 98.00 267 ASP A N 1
ATOM 2031 C CA . ASP A 1 267 ? 18.776 -8.265 -8.518 1.00 98.00 267 ASP A CA 1
ATOM 2032 C C . ASP A 1 267 ? 17.680 -8.679 -9.515 1.00 98.00 267 ASP A C 1
ATOM 2034 O O . ASP A 1 267 ? 17.816 -9.699 -10.190 1.00 98.00 267 ASP A O 1
ATOM 2038 N N . ARG A 1 268 ? 16.572 -7.931 -9.592 1.00 98.31 268 ARG A N 1
ATOM 2039 C CA . ARG A 1 268 ? 15.386 -8.278 -10.399 1.00 98.31 268 ARG A CA 1
ATOM 2040 C C . ARG A 1 268 ? 15.101 -7.282 -11.510 1.00 98.31 268 ARG A C 1
ATOM 2042 O O . ARG A 1 268 ? 14.563 -7.674 -12.542 1.00 98.31 268 ARG A O 1
ATOM 2049 N N . PHE A 1 269 ? 15.466 -6.019 -11.311 1.00 98.56 269 PHE A N 1
ATOM 2050 C CA . PHE A 1 269 ? 15.068 -4.906 -12.164 1.00 98.56 269 PHE A CA 1
ATOM 2051 C C . PHE A 1 269 ? 15.390 -5.159 -13.638 1.00 98.56 269 PHE A C 1
ATOM 2053 O O . PHE A 1 269 ? 14.497 -5.122 -14.481 1.00 98.56 269 PHE A O 1
ATOM 2060 N N . TRP A 1 270 ? 16.638 -5.512 -13.949 1.00 98.56 270 TRP A N 1
ATOM 2061 C CA . TRP A 1 270 ? 17.072 -5.746 -15.330 1.00 98.56 270 TRP A CA 1
ATOM 2062 C C . TRP A 1 270 ? 16.368 -6.939 -15.986 1.00 98.56 270 TRP A C 1
ATOM 2064 O O . TRP A 1 270 ? 16.065 -6.902 -17.178 1.00 98.56 270 TRP A O 1
ATOM 2074 N N . VAL A 1 271 ? 16.033 -7.969 -15.205 1.00 98.19 271 VAL A N 1
ATOM 2075 C CA . VAL A 1 271 ? 15.266 -9.125 -15.688 1.00 98.19 271 VAL A CA 1
ATOM 2076 C C . VAL A 1 271 ? 13.827 -8.718 -16.017 1.00 98.19 271 VAL A C 1
ATOM 2078 O O . VAL A 1 271 ? 13.314 -9.106 -17.067 1.00 98.19 271 VAL A O 1
ATOM 2081 N N . TRP A 1 272 ? 13.189 -7.896 -15.176 1.00 98.62 272 TRP A N 1
ATOM 2082 C CA . TRP A 1 272 ? 11.861 -7.346 -15.463 1.00 98.62 272 TRP A CA 1
ATOM 2083 C C . TRP A 1 272 ? 11.864 -6.456 -16.704 1.00 98.62 272 TRP A C 1
ATOM 2085 O O . TRP A 1 272 ? 11.018 -6.645 -17.573 1.00 98.62 272 TRP A O 1
ATOM 2095 N N . VAL A 1 273 ? 12.841 -5.554 -16.839 1.00 98.69 273 VAL A N 1
ATOM 2096 C CA . VAL A 1 273 ? 12.980 -4.683 -18.020 1.00 98.69 273 VAL A CA 1
ATOM 2097 C C . VAL A 1 273 ? 13.099 -5.509 -19.297 1.00 98.69 273 VAL A C 1
ATOM 2099 O O . VAL A 1 273 ? 12.376 -5.260 -20.260 1.00 98.69 273 VAL A O 1
ATOM 2102 N N . HIS A 1 274 ? 13.962 -6.528 -19.308 1.00 98.44 274 HIS A N 1
ATOM 2103 C CA . HIS A 1 274 ? 14.087 -7.414 -20.463 1.00 98.44 274 HIS A CA 1
ATOM 2104 C C . HIS A 1 274 ? 12.787 -8.173 -20.752 1.00 98.44 274 HIS A C 1
ATOM 2106 O O . HIS A 1 274 ? 12.379 -8.269 -21.907 1.00 98.44 274 HIS A O 1
ATOM 2112 N N . SER A 1 275 ? 12.108 -8.681 -19.718 1.00 98.12 275 SER A N 1
ATOM 2113 C CA . SER A 1 275 ? 10.817 -9.355 -19.881 1.00 98.12 275 SER A CA 1
ATOM 2114 C C . SER A 1 275 ? 9.794 -8.437 -20.551 1.00 98.12 275 SER A C 1
ATOM 2116 O O . SER A 1 275 ? 9.175 -8.841 -21.531 1.00 98.12 275 SER A O 1
ATOM 2118 N N . ILE A 1 276 ? 9.661 -7.193 -20.084 1.00 98.62 276 ILE A N 1
ATOM 2119 C CA . ILE A 1 276 ? 8.761 -6.194 -20.678 1.00 98.62 276 ILE A CA 1
ATOM 2120 C C . ILE A 1 276 ? 9.152 -5.927 -22.137 1.00 98.62 276 ILE A C 1
ATOM 2122 O O . ILE A 1 276 ? 8.296 -5.960 -23.017 1.00 98.62 276 ILE A O 1
ATOM 2126 N N . ALA A 1 277 ? 10.445 -5.753 -22.427 1.00 98.31 277 ALA A N 1
ATOM 2127 C CA . ALA A 1 277 ? 10.934 -5.534 -23.788 1.00 98.31 277 ALA A CA 1
ATOM 2128 C C . ALA A 1 277 ? 10.563 -6.680 -24.749 1.00 98.31 277 ALA A C 1
ATOM 2130 O O . ALA A 1 277 ? 10.192 -6.435 -25.899 1.00 98.31 277 ALA A O 1
ATOM 2131 N N . VAL A 1 278 ? 10.636 -7.931 -24.283 1.00 97.94 278 VAL A N 1
ATOM 2132 C CA . VAL A 1 278 ? 10.206 -9.106 -25.055 1.00 97.94 278 VAL A CA 1
ATOM 2133 C C . VAL A 1 278 ? 8.699 -9.062 -25.313 1.00 97.94 278 VAL A C 1
ATOM 2135 O O . VAL A 1 278 ? 8.287 -9.268 -26.453 1.00 97.94 278 VAL A O 1
ATOM 2138 N N . LYS A 1 279 ? 7.880 -8.729 -24.304 1.00 98.25 279 LYS A N 1
ATOM 2139 C CA . LYS A 1 279 ? 6.419 -8.597 -24.459 1.00 98.25 279 LYS A CA 1
ATOM 2140 C C . LYS A 1 279 ? 6.035 -7.555 -25.502 1.00 98.25 279 LYS A C 1
ATOM 2142 O O . LYS A 1 279 ? 5.209 -7.841 -26.366 1.00 98.25 279 LYS A O 1
ATOM 2147 N N . ILE A 1 280 ? 6.718 -6.411 -25.507 1.00 98.12 280 ILE A N 1
ATOM 2148 C CA . ILE A 1 280 ? 6.537 -5.376 -26.533 1.00 98.12 280 ILE A CA 1
ATOM 2149 C C . ILE A 1 280 ? 6.829 -5.935 -27.931 1.00 98.12 280 ILE A C 1
ATOM 2151 O O . ILE A 1 280 ? 6.028 -5.770 -28.847 1.00 98.12 280 ILE A O 1
ATOM 2155 N N . ARG A 1 281 ? 7.956 -6.636 -28.109 1.00 95.50 281 ARG A N 1
ATOM 2156 C CA . ARG A 1 281 ? 8.342 -7.209 -29.414 1.00 95.50 281 ARG A CA 1
ATOM 2157 C C . ARG A 1 281 ? 7.404 -8.313 -29.892 1.00 95.50 281 ARG A C 1
ATOM 2159 O O . ARG A 1 281 ? 7.235 -8.476 -31.095 1.00 95.50 281 ARG A O 1
ATOM 2166 N N . CYS A 1 282 ? 6.805 -9.060 -28.972 1.00 96.50 282 CYS A N 1
ATOM 2167 C CA . CYS A 1 282 ? 5.809 -10.078 -29.287 1.00 96.50 282 CYS A CA 1
ATOM 2168 C C . CYS A 1 282 ? 4.415 -9.496 -29.575 1.00 96.50 282 CYS A C 1
ATOM 2170 O O . CYS A 1 282 ? 3.521 -10.255 -29.939 1.00 96.50 282 CYS A O 1
ATOM 2172 N N . GLY A 1 283 ? 4.215 -8.182 -29.413 1.00 96.88 283 GLY A N 1
ATOM 2173 C CA . GLY A 1 283 ? 2.901 -7.547 -29.533 1.00 96.88 283 GLY A CA 1
ATOM 2174 C C . GLY A 1 283 ? 1.967 -7.839 -28.352 1.00 96.88 283 GLY A C 1
ATOM 2175 O O . GLY A 1 283 ? 0.776 -7.549 -28.425 1.00 96.88 283 GLY A O 1
ATOM 2176 N N . GLU A 1 284 ? 2.484 -8.387 -27.249 1.00 98.25 284 GLU A N 1
ATOM 2177 C CA . GLU A 1 284 ? 1.739 -8.635 -26.009 1.00 98.25 284 GLU A CA 1
ATOM 2178 C C . GLU A 1 284 ? 1.665 -7.333 -25.188 1.00 98.25 284 GLU A C 1
ATOM 2180 O O . GLU A 1 284 ? 2.222 -7.224 -24.097 1.00 98.25 284 GLU A O 1
ATOM 2185 N N . LEU A 1 285 ? 1.031 -6.298 -25.749 1.00 98.38 285 LEU A N 1
ATOM 2186 C CA . LEU A 1 285 ? 1.127 -4.933 -25.220 1.00 98.38 285 LEU A CA 1
ATOM 2187 C C . LEU A 1 285 ? 0.450 -4.756 -23.855 1.00 98.38 285 LEU A C 1
ATOM 2189 O O . LEU A 1 285 ? 0.981 -4.027 -23.026 1.00 98.38 285 LEU A O 1
ATOM 2193 N N . PHE A 1 286 ? -0.654 -5.453 -23.570 1.00 98.56 286 PHE A N 1
ATOM 2194 C CA . PHE A 1 286 ? -1.254 -5.435 -22.227 1.00 98.56 286 PHE A CA 1
ATOM 2195 C C . PHE A 1 286 ? -0.290 -5.966 -21.156 1.00 98.56 286 PHE A C 1
ATOM 2197 O O . PHE A 1 286 ? -0.113 -5.323 -20.128 1.00 98.56 286 PHE A O 1
ATOM 2204 N N . GLU A 1 287 ? 0.423 -7.063 -21.434 1.00 98.38 287 GLU A N 1
ATOM 2205 C CA . GLU A 1 287 ? 1.450 -7.604 -20.528 1.00 98.38 287 GLU A CA 1
ATOM 2206 C C . GLU A 1 287 ? 2.613 -6.619 -20.335 1.00 98.38 287 GLU A C 1
ATOM 2208 O O . GLU A 1 287 ? 3.170 -6.497 -19.242 1.00 98.38 287 GLU A O 1
ATOM 2213 N N . ALA A 1 288 ? 2.987 -5.889 -21.390 1.00 98.44 288 ALA A N 1
ATOM 2214 C CA . ALA A 1 288 ? 4.000 -4.845 -21.291 1.00 98.44 288 ALA A CA 1
ATOM 2215 C C . ALA A 1 288 ? 3.530 -3.669 -20.417 1.00 98.44 288 ALA A C 1
ATOM 2217 O O . ALA A 1 288 ? 4.276 -3.233 -19.539 1.00 98.44 288 ALA A O 1
ATOM 2218 N N . ILE A 1 289 ? 2.298 -3.191 -20.619 1.00 98.75 289 ILE A 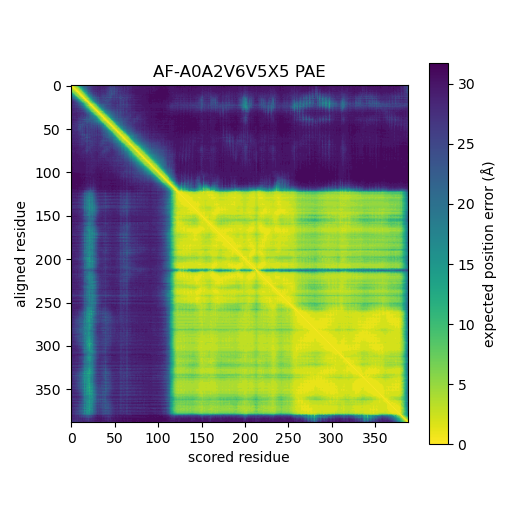N 1
ATOM 2219 C CA . ILE A 1 289 ? 1.677 -2.112 -19.835 1.00 98.75 289 ILE A CA 1
ATOM 2220 C C . ILE A 1 289 ? 1.578 -2.507 -18.357 1.00 98.75 289 ILE A C 1
ATOM 2222 O O . ILE A 1 289 ? 1.965 -1.722 -17.488 1.00 98.75 289 ILE A O 1
ATOM 2226 N N . ASP A 1 290 ? 1.135 -3.731 -18.066 1.00 98.56 290 ASP A N 1
ATOM 2227 C CA . ASP A 1 290 ? 1.046 -4.253 -16.701 1.00 98.56 290 ASP A CA 1
ATOM 2228 C C . ASP A 1 290 ? 2.431 -4.370 -16.056 1.00 98.56 290 ASP A C 1
ATOM 2230 O O . ASP A 1 290 ? 2.621 -3.989 -14.898 1.00 98.56 290 ASP A O 1
ATOM 2234 N N . GLY A 1 291 ? 3.435 -4.817 -16.814 1.00 98.56 291 GLY A N 1
ATOM 2235 C CA . GLY A 1 291 ? 4.824 -4.845 -16.365 1.00 98.56 291 GLY A CA 1
ATOM 2236 C C . GLY A 1 291 ? 5.380 -3.451 -16.049 1.00 98.56 291 GLY A C 1
ATOM 2237 O O . GLY A 1 291 ? 6.016 -3.262 -15.009 1.00 98.56 291 GLY A O 1
ATOM 2238 N N . LEU A 1 292 ? 5.102 -2.452 -16.893 1.00 98.75 292 LEU A N 1
ATOM 2239 C CA . LEU A 1 292 ? 5.473 -1.052 -16.647 1.00 98.75 292 LEU A CA 1
ATOM 2240 C C . LEU A 1 292 ? 4.782 -0.506 -15.391 1.00 98.75 292 LEU A C 1
ATOM 2242 O O . LEU A 1 292 ? 5.430 0.103 -14.534 1.00 98.75 292 LEU A O 1
ATOM 2246 N N . ALA A 1 293 ? 3.481 -0.764 -15.236 1.00 98.38 293 ALA A N 1
ATOM 2247 C CA . ALA A 1 293 ? 2.721 -0.375 -14.053 1.00 98.38 293 ALA A CA 1
ATOM 2248 C C . ALA A 1 293 ? 3.256 -1.040 -12.778 1.00 98.38 293 ALA A C 1
ATOM 2250 O O . ALA A 1 293 ? 3.410 -0.371 -11.753 1.00 98.38 293 ALA A O 1
ATOM 2251 N N . PHE A 1 294 ? 3.616 -2.321 -12.852 1.00 98.12 294 PHE A N 1
ATOM 2252 C CA . PHE A 1 294 ? 4.237 -3.054 -11.756 1.00 98.12 294 PHE A CA 1
ATOM 2253 C C . PHE A 1 294 ? 5.567 -2.422 -11.332 1.00 98.12 294 PHE A C 1
ATOM 2255 O O . PHE A 1 294 ? 5.760 -2.150 -10.145 1.00 98.12 294 PHE A O 1
ATOM 2262 N N . VAL A 1 295 ? 6.473 -2.142 -12.276 1.00 98.56 295 VAL A N 1
ATOM 2263 C CA . VAL A 1 295 ? 7.769 -1.514 -11.967 1.00 98.56 295 VAL A CA 1
ATOM 2264 C C . VAL A 1 295 ? 7.563 -0.118 -11.376 1.00 98.56 295 VAL A C 1
ATOM 2266 O O . VAL A 1 295 ? 8.179 0.217 -10.361 1.00 98.56 295 VAL A O 1
ATOM 2269 N N . ARG A 1 296 ? 6.642 0.679 -11.929 1.00 98.31 296 ARG A N 1
ATOM 2270 C CA . ARG A 1 296 ? 6.291 1.992 -11.371 1.00 98.31 296 ARG A CA 1
ATOM 2271 C C . ARG A 1 296 ? 5.787 1.882 -9.928 1.00 98.31 296 ARG A C 1
ATOM 2273 O O . ARG A 1 296 ? 6.264 2.617 -9.067 1.00 98.31 296 ARG A O 1
ATOM 2280 N N . ALA A 1 297 ? 4.885 0.943 -9.644 1.00 97.00 297 ALA A N 1
ATOM 2281 C CA . ALA A 1 297 ? 4.279 0.775 -8.324 1.00 97.00 297 ALA A CA 1
ATOM 2282 C C . ALA A 1 297 ? 5.202 0.122 -7.283 1.00 97.00 297 ALA A C 1
ATOM 2284 O O . ALA A 1 297 ? 5.085 0.419 -6.099 1.00 97.00 297 ALA A O 1
ATOM 2285 N N . ARG A 1 298 ? 6.106 -0.780 -7.680 1.00 96.19 298 ARG A N 1
ATOM 2286 C CA . ARG A 1 298 ? 6.950 -1.547 -6.742 1.00 96.19 298 ARG A CA 1
ATOM 2287 C C . ARG A 1 298 ? 8.381 -1.040 -6.624 1.00 96.19 298 ARG A C 1
ATOM 2289 O O . ARG A 1 298 ? 9.053 -1.392 -5.658 1.00 96.19 298 ARG A O 1
ATOM 2296 N N . VAL A 1 299 ? 8.842 -0.240 -7.583 1.00 98.06 299 VAL A N 1
ATOM 2297 C CA . VAL A 1 299 ? 10.223 0.247 -7.638 1.00 98.06 299 VAL A CA 1
ATOM 2298 C C . VAL A 1 299 ? 10.258 1.768 -7.652 1.00 98.06 299 VAL A C 1
ATOM 2300 O O . VAL A 1 299 ? 10.711 2.372 -6.685 1.00 98.06 299 VAL A O 1
ATOM 2303 N N . LEU A 1 300 ? 9.761 2.394 -8.719 1.00 98.31 300 LEU A N 1
ATOM 2304 C CA . LEU A 1 300 ? 10.006 3.820 -8.960 1.00 98.31 300 LEU A CA 1
ATOM 2305 C C . LEU A 1 300 ? 9.280 4.720 -7.956 1.00 98.31 300 LEU A C 1
ATOM 2307 O O . LEU A 1 300 ? 9.900 5.610 -7.385 1.00 98.31 300 LEU A O 1
ATOM 2311 N N . GLY A 1 301 ? 7.995 4.459 -7.699 1.00 97.50 301 GLY A N 1
ATOM 2312 C CA . GLY A 1 301 ? 7.205 5.188 -6.705 1.00 97.50 301 GLY A CA 1
ATOM 2313 C C . GLY A 1 301 ? 7.807 5.102 -5.296 1.00 97.50 301 GLY A C 1
ATOM 2314 O O . GLY A 1 301 ? 8.129 6.144 -4.723 1.00 97.50 301 GLY A O 1
ATOM 2315 N N . PRO A 1 302 ? 8.062 3.891 -4.757 1.00 97.38 302 PRO A N 1
ATOM 2316 C CA . PRO A 1 302 ? 8.703 3.728 -3.454 1.00 97.38 302 PRO A CA 1
ATOM 2317 C C . PRO A 1 302 ? 10.077 4.398 -3.345 1.00 97.38 302 PRO A C 1
ATOM 2319 O O . PRO A 1 302 ? 10.367 4.997 -2.313 1.00 97.38 302 PRO A O 1
ATOM 2322 N N . LEU A 1 303 ? 10.917 4.330 -4.386 1.00 97.69 303 LEU A N 1
ATOM 2323 C CA . LEU A 1 303 ? 12.223 5.000 -4.393 1.00 97.69 303 LEU A CA 1
ATOM 2324 C C . LEU A 1 303 ? 12.086 6.530 -4.427 1.00 97.69 303 LEU A C 1
ATOM 2326 O O . LEU A 1 303 ? 12.773 7.210 -3.670 1.00 97.69 303 LEU A O 1
ATOM 2330 N N . ALA A 1 304 ? 11.173 7.072 -5.237 1.00 97.25 304 ALA A N 1
ATOM 2331 C CA . ALA A 1 304 ? 10.910 8.510 -5.297 1.00 97.25 304 ALA A CA 1
ATOM 2332 C C . ALA A 1 304 ? 10.361 9.057 -3.966 1.00 97.25 304 ALA A C 1
ATOM 2334 O O . ALA A 1 304 ? 10.797 10.107 -3.498 1.00 97.25 304 ALA A O 1
ATOM 2335 N N . LEU A 1 305 ? 9.441 8.330 -3.324 1.00 96.75 305 LEU A N 1
ATOM 2336 C CA . LEU A 1 305 ? 8.928 8.674 -1.993 1.00 96.75 305 LEU A CA 1
ATOM 2337 C C . LEU A 1 305 ? 10.033 8.597 -0.937 1.00 96.75 305 LEU A C 1
ATOM 2339 O O . LEU A 1 305 ? 10.171 9.513 -0.129 1.00 96.75 305 LEU A O 1
ATOM 2343 N N . HIS A 1 306 ? 10.858 7.549 -0.984 1.00 95.44 306 HIS A N 1
ATOM 2344 C CA . HIS A 1 306 ? 11.982 7.389 -0.067 1.00 95.44 306 HIS A CA 1
ATOM 2345 C C . HIS A 1 306 ? 13.004 8.525 -0.193 1.00 95.44 306 HIS A C 1
ATOM 2347 O O . HIS A 1 306 ? 13.451 9.042 0.829 1.00 95.44 306 HIS A O 1
ATOM 2353 N N . GLN A 1 307 ? 13.315 8.966 -1.418 1.00 95.06 307 GLN A N 1
ATOM 2354 C CA . GLN A 1 307 ? 14.171 10.132 -1.665 1.00 95.06 307 GLN A CA 1
ATOM 2355 C C . GLN A 1 307 ? 13.652 11.394 -0.969 1.00 95.06 307 GLN A C 1
ATOM 2357 O O . GLN A 1 307 ? 14.437 12.178 -0.448 1.00 95.06 307 GLN A O 1
ATOM 2362 N N . ALA A 1 308 ? 12.333 11.588 -0.957 1.00 94.00 308 ALA A N 1
ATOM 2363 C CA . ALA A 1 308 ? 11.690 12.743 -0.340 1.00 94.00 308 ALA A CA 1
ATOM 2364 C C . ALA A 1 308 ? 11.488 12.599 1.182 1.00 94.00 308 ALA A C 1
ATOM 2366 O O . ALA A 1 308 ? 10.819 13.433 1.789 1.00 94.00 308 ALA A O 1
ATOM 2367 N N . GLY A 1 309 ? 11.991 11.524 1.804 1.00 92.81 309 GLY A N 1
ATOM 2368 C CA . GLY A 1 309 ? 11.720 11.212 3.212 1.00 92.81 309 GLY A CA 1
ATOM 2369 C C . GLY A 1 309 ? 10.253 10.863 3.496 1.00 92.81 309 GLY A C 1
ATOM 2370 O O . GLY A 1 309 ? 9.846 10.798 4.654 1.00 92.81 309 GLY A O 1
ATOM 2371 N N . ALA A 1 310 ? 9.448 10.639 2.455 1.00 92.69 310 ALA A N 1
ATOM 2372 C CA . ALA A 1 310 ? 8.060 10.228 2.575 1.00 92.69 310 ALA A CA 1
ATOM 2373 C C . ALA A 1 310 ? 7.952 8.705 2.743 1.00 92.69 310 ALA A C 1
ATOM 2375 O O . ALA A 1 310 ? 8.842 7.935 2.371 1.00 92.69 310 ALA A O 1
ATOM 2376 N N . GLN A 1 311 ? 6.820 8.256 3.282 1.00 91.12 311 GLN A N 1
ATOM 2377 C CA . GLN A 1 311 ? 6.534 6.833 3.424 1.00 91.12 311 GLN A CA 1
ATOM 2378 C C . GLN A 1 311 ? 6.479 6.155 2.038 1.00 91.12 311 GLN A C 1
ATOM 2380 O O . GLN A 1 311 ? 5.683 6.576 1.196 1.00 91.12 311 GLN A O 1
ATOM 2385 N N . PRO A 1 312 ? 7.272 5.096 1.783 1.00 93.88 312 PRO A N 1
ATOM 2386 C CA . PRO A 1 312 ? 7.436 4.482 0.461 1.00 93.88 312 PRO A CA 1
ATOM 2387 C C . PRO A 1 312 ? 6.286 3.517 0.106 1.00 93.88 312 PRO A C 1
ATOM 2389 O O . PRO A 1 312 ? 6.496 2.332 -0.158 1.00 93.88 312 PRO A O 1
ATOM 2392 N N . ASN A 1 313 ? 5.045 4.011 0.118 1.00 91.00 313 ASN A N 1
ATOM 2393 C CA . ASN A 1 313 ? 3.837 3.224 -0.140 1.00 91.00 313 ASN A CA 1
ATOM 2394 C C . ASN A 1 313 ? 3.400 3.287 -1.613 1.00 91.00 313 ASN A C 1
ATOM 2396 O O . ASN A 1 313 ? 2.470 4.006 -1.986 1.00 91.00 313 ASN A O 1
ATOM 2400 N N . GLY A 1 314 ? 4.088 2.522 -2.458 1.00 93.31 314 GLY A N 1
ATOM 2401 C CA . GLY A 1 314 ? 3.767 2.422 -3.878 1.00 93.31 314 GLY A CA 1
ATOM 2402 C C . GLY A 1 314 ? 3.834 3.775 -4.584 1.00 93.31 314 GLY A C 1
ATOM 2403 O O . GLY A 1 314 ? 4.868 4.434 -4.560 1.00 93.31 314 GLY A O 1
ATOM 2404 N N . VAL A 1 315 ? 2.724 4.188 -5.201 1.00 95.75 315 VAL A N 1
ATOM 2405 C CA . VAL A 1 315 ? 2.555 5.521 -5.816 1.00 95.75 315 VAL A CA 1
ATOM 2406 C C . VAL A 1 315 ? 1.574 6.409 -5.044 1.00 95.75 315 VAL A C 1
ATOM 2408 O O . VAL A 1 315 ? 1.106 7.421 -5.560 1.00 95.75 315 VAL A O 1
ATOM 2411 N N . ARG A 1 316 ? 1.225 6.041 -3.804 1.00 92.69 316 ARG A N 1
ATOM 2412 C CA . ARG A 1 316 ? 0.202 6.752 -3.032 1.00 92.69 316 ARG A CA 1
ATOM 2413 C C . ARG A 1 316 ? 0.641 8.191 -2.768 1.00 92.69 316 ARG A C 1
ATOM 2415 O O . ARG A 1 316 ? 1.643 8.429 -2.098 1.00 92.69 316 ARG A O 1
ATOM 2422 N N . ARG A 1 317 ? -0.176 9.138 -3.239 1.00 91.69 317 ARG A N 1
ATOM 2423 C CA . ARG A 1 317 ? 0.003 10.584 -3.048 1.00 91.69 317 ARG A CA 1
ATOM 2424 C C . ARG A 1 317 ? 1.336 11.129 -3.584 1.00 91.69 317 ARG A C 1
ATOM 2426 O O . ARG A 1 317 ? 1.873 12.095 -3.040 1.00 91.69 317 ARG A O 1
ATOM 2433 N N . VAL A 1 318 ? 1.899 10.522 -4.629 1.00 94.94 318 VAL A N 1
ATOM 2434 C CA . VAL A 1 318 ? 3.168 10.989 -5.211 1.00 94.94 318 VAL A CA 1
ATOM 2435 C C . VAL A 1 318 ? 3.045 12.409 -5.763 1.00 94.94 318 VAL A C 1
ATOM 2437 O O . VAL A 1 3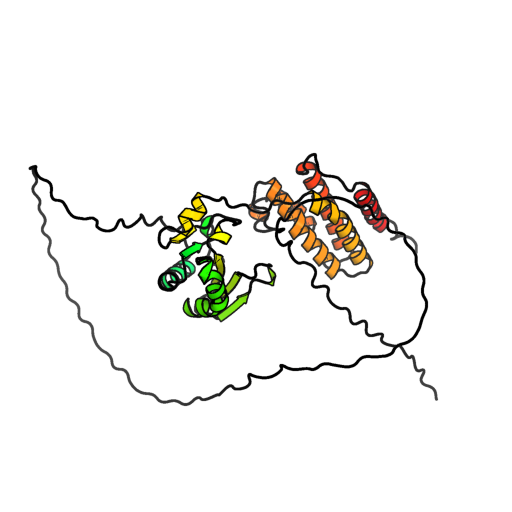18 ? 3.967 13.202 -5.599 1.00 94.94 318 VAL A O 1
ATOM 2440 N N . GLU A 1 319 ? 1.894 12.767 -6.325 1.00 95.94 319 GLU A N 1
ATOM 2441 C CA . GLU A 1 319 ? 1.607 14.099 -6.856 1.00 95.94 319 GLU A CA 1
ATOM 2442 C C . GLU A 1 319 ? 1.732 15.181 -5.780 1.00 95.94 319 GLU A C 1
ATOM 2444 O O . GLU A 1 319 ? 2.245 16.262 -6.057 1.00 95.94 319 GLU A O 1
ATOM 2449 N N . GLN A 1 320 ? 1.318 14.882 -4.543 1.00 93.56 320 GLN A N 1
ATOM 2450 C CA . GLN A 1 320 ? 1.425 15.823 -3.426 1.00 93.56 320 GLN A CA 1
ATOM 2451 C C . GLN A 1 320 ? 2.772 15.737 -2.699 1.00 93.56 320 GLN A C 1
ATOM 2453 O O . GLN A 1 320 ? 3.270 16.744 -2.206 1.00 93.56 320 GLN A O 1
ATOM 2458 N N . ARG A 1 321 ? 3.355 14.538 -2.575 1.00 93.50 321 ARG A N 1
ATOM 2459 C CA . ARG A 1 321 ? 4.554 14.302 -1.750 1.00 93.50 321 ARG A CA 1
ATOM 2460 C C . ARG A 1 321 ? 5.862 14.513 -2.502 1.00 93.50 321 ARG A C 1
ATOM 2462 O O . ARG A 1 321 ? 6.865 14.839 -1.879 1.00 93.50 321 ARG A O 1
ATOM 2469 N N . VAL A 1 322 ? 5.865 14.301 -3.817 1.00 93.94 322 VAL A N 1
ATOM 2470 C CA . VAL A 1 322 ? 7.066 14.339 -4.658 1.00 93.94 322 VAL A CA 1
ATOM 2471 C C . VAL A 1 322 ? 6.740 14.964 -6.018 1.00 93.94 322 VAL A C 1
ATOM 2473 O O . VAL A 1 322 ? 7.033 14.399 -7.072 1.00 93.94 322 VAL A O 1
ATOM 2476 N N . ALA A 1 323 ? 6.133 16.156 -6.001 1.00 94.75 323 ALA A N 1
ATOM 2477 C CA . ALA A 1 323 ? 5.691 16.874 -7.203 1.00 94.75 323 ALA A CA 1
ATOM 2478 C C . ALA A 1 323 ? 6.790 16.995 -8.281 1.00 94.75 323 ALA A C 1
ATOM 2480 O O . ALA A 1 323 ? 6.522 16.863 -9.474 1.00 94.75 323 ALA A O 1
ATOM 2481 N N . THR A 1 324 ? 8.051 17.150 -7.864 1.00 94.56 324 THR A N 1
ATOM 2482 C CA . THR A 1 324 ? 9.227 17.222 -8.750 1.00 94.56 324 THR A CA 1
ATOM 2483 C C . THR A 1 324 ? 9.462 15.952 -9.576 1.00 94.56 324 THR A C 1
ATOM 2485 O O . THR A 1 324 ? 10.086 16.016 -10.632 1.00 94.56 324 THR A O 1
ATOM 2488 N N . ARG A 1 325 ? 8.950 14.794 -9.139 1.00 94.88 325 ARG A N 1
ATOM 2489 C CA . ARG A 1 325 ? 9.091 13.497 -9.822 1.00 94.88 325 ARG A CA 1
ATOM 2490 C C . ARG A 1 325 ? 7.889 13.118 -10.685 1.00 94.88 325 ARG A C 1
ATOM 2492 O O . ARG A 1 325 ? 7.973 12.137 -11.422 1.00 94.88 325 ARG A O 1
ATOM 2499 N N . VAL A 1 326 ? 6.801 13.891 -10.652 1.00 97.00 326 VAL A N 1
ATOM 2500 C CA . VAL A 1 326 ? 5.561 13.579 -11.388 1.00 97.00 326 VAL A CA 1
ATOM 2501 C C . VAL A 1 326 ? 5.805 13.496 -12.891 1.00 97.00 326 VAL A C 1
ATOM 2503 O O . VAL A 1 326 ? 5.353 12.545 -13.520 1.00 97.00 326 VAL A O 1
ATOM 2506 N N . SER A 1 327 ? 6.560 14.439 -13.465 1.00 97.81 327 SER A N 1
ATOM 2507 C CA . SER A 1 327 ? 6.878 14.424 -14.900 1.00 97.81 327 SER A CA 1
ATOM 2508 C C . SER A 1 327 ? 7.628 13.146 -15.299 1.00 97.81 327 SER A C 1
ATOM 2510 O O . SER A 1 327 ? 7.205 12.435 -16.207 1.00 97.81 327 SER A O 1
ATOM 2512 N N . ALA A 1 328 ? 8.670 12.779 -14.546 1.00 97.88 328 ALA A N 1
ATOM 2513 C CA . ALA A 1 328 ? 9.458 11.579 -14.817 1.00 97.88 328 ALA A CA 1
ATOM 2514 C C . ALA A 1 328 ? 8.633 10.287 -14.682 1.00 97.88 328 ALA A C 1
ATOM 2516 O O . ALA A 1 328 ? 8.743 9.391 -15.515 1.00 97.88 328 ALA A O 1
ATOM 2517 N N . LEU A 1 329 ? 7.769 10.192 -13.664 1.00 98.00 329 LEU A N 1
ATOM 2518 C CA . LEU A 1 329 ? 6.876 9.044 -13.489 1.00 98.00 329 LEU A CA 1
ATOM 2519 C C . LEU A 1 329 ? 5.796 8.980 -14.571 1.00 98.00 329 LEU A C 1
ATOM 2521 O O . LEU A 1 329 ? 5.481 7.887 -15.042 1.00 98.00 329 LEU A O 1
ATOM 2525 N N . ARG A 1 330 ? 5.263 10.126 -15.006 1.00 98.25 330 ARG A N 1
ATOM 2526 C CA . ARG A 1 330 ? 4.311 10.207 -16.119 1.00 98.25 330 ARG A CA 1
ATOM 2527 C C . ARG A 1 330 ? 4.930 9.694 -17.418 1.00 98.25 330 ARG A C 1
ATOM 2529 O O . ARG A 1 330 ? 4.249 8.976 -18.140 1.00 98.25 330 ARG A O 1
ATOM 2536 N N . SER A 1 331 ? 6.208 9.966 -17.674 1.00 98.50 331 SER A N 1
ATOM 2537 C CA . SER A 1 331 ? 6.921 9.429 -18.843 1.00 98.50 331 SER A CA 1
ATOM 2538 C C . SER A 1 331 ? 7.064 7.903 -18.842 1.00 98.50 331 SER A C 1
ATOM 2540 O O . SER A 1 331 ? 7.432 7.336 -19.859 1.00 98.50 331 SER A O 1
ATOM 2542 N N . THR A 1 332 ? 6.763 7.214 -17.733 1.00 98.50 332 THR A N 1
ATOM 2543 C CA . THR A 1 332 ? 6.725 5.737 -17.673 1.00 98.50 332 THR A CA 1
ATOM 2544 C C . THR A 1 332 ? 5.352 5.146 -18.017 1.00 98.50 332 THR A C 1
ATOM 2546 O O . THR A 1 332 ? 5.157 3.930 -17.940 1.00 98.50 332 THR A O 1
ATOM 2549 N N . LEU A 1 333 ? 4.362 5.989 -18.317 1.00 98.12 333 LEU A N 1
ATOM 2550 C CA . LEU A 1 333 ? 3.058 5.554 -18.806 1.00 98.12 333 LEU A CA 1
ATOM 2551 C C . LEU A 1 333 ? 3.138 5.303 -20.306 1.00 98.12 333 LEU A C 1
ATOM 2553 O O . LEU A 1 333 ? 3.735 6.088 -21.036 1.00 98.12 333 LEU A O 1
ATOM 2557 N N . SER A 1 334 ? 2.480 4.242 -20.755 1.00 97.69 334 SER A N 1
ATOM 2558 C CA . SER A 1 334 ? 2.327 3.937 -22.170 1.00 97.69 334 SER A CA 1
ATOM 2559 C C . SER A 1 334 ? 0.857 3.864 -22.551 1.00 97.69 334 SER A C 1
ATOM 2561 O O . SER A 1 334 ? -0.001 3.472 -21.756 1.00 97.69 334 SER A O 1
ATOM 2563 N N . LEU A 1 335 ? 0.577 4.225 -23.797 1.00 97.31 335 LEU A N 1
ATOM 2564 C CA . LEU A 1 335 ? -0.656 3.853 -24.475 1.00 97.31 335 LEU A CA 1
ATOM 2565 C C . LEU A 1 335 ? -0.560 2.391 -24.942 1.00 97.31 335 LEU A C 1
ATOM 2567 O O . LEU A 1 335 ? 0.505 1.771 -24.885 1.00 97.31 335 LEU A O 1
ATOM 2571 N N . HIS A 1 336 ? -1.672 1.833 -25.425 1.00 97.88 336 HIS A N 1
ATOM 2572 C CA . HIS A 1 336 ? -1.687 0.520 -26.078 1.00 97.88 336 HIS A CA 1
ATOM 2573 C C . HIS A 1 336 ? -1.119 0.614 -27.503 1.00 97.88 336 HIS A C 1
ATOM 2575 O O . HIS A 1 336 ? -1.826 0.461 -28.498 1.00 97.88 336 HIS A O 1
ATOM 2581 N N . ASP A 1 337 ? 0.175 0.905 -27.572 1.00 97.12 337 ASP A N 1
ATOM 2582 C CA . ASP A 1 337 ? 0.946 1.114 -28.790 1.00 97.12 337 ASP A CA 1
ATOM 2583 C C . ASP A 1 337 ? 2.406 0.644 -28.581 1.00 97.12 337 ASP A C 1
ATOM 2585 O O . ASP A 1 337 ? 2.970 0.893 -27.506 1.00 97.12 337 ASP A O 1
ATOM 2589 N N . PRO A 1 338 ? 3.036 -0.057 -29.550 1.00 96.69 338 PRO A N 1
ATOM 2590 C CA . PRO A 1 338 ? 4.394 -0.568 -29.386 1.00 96.69 338 PRO A CA 1
ATOM 2591 C C . PRO A 1 338 ? 5.460 0.509 -29.171 1.00 96.69 338 PRO A C 1
ATOM 2593 O O . PRO A 1 338 ? 6.378 0.266 -28.391 1.00 96.69 338 PRO A O 1
ATOM 2596 N N . GLU A 1 339 ? 5.375 1.655 -29.849 1.00 96.56 339 GLU A N 1
ATOM 2597 C CA . GLU A 1 339 ? 6.349 2.748 -29.728 1.00 96.56 339 GLU A CA 1
ATOM 2598 C C . GLU A 1 339 ? 6.204 3.425 -28.364 1.00 96.56 339 GLU A C 1
ATOM 2600 O O . GLU A 1 339 ? 7.163 3.482 -27.595 1.00 96.56 339 GLU A O 1
ATOM 2605 N N . SER A 1 340 ? 4.970 3.752 -27.973 1.00 97.88 340 SER A N 1
ATOM 2606 C CA . SER A 1 340 ? 4.667 4.298 -26.648 1.00 97.88 340 SER A CA 1
ATOM 2607 C C . SER A 1 340 ? 5.135 3.382 -25.508 1.00 97.88 340 SER A C 1
ATOM 2609 O O . SER A 1 340 ? 5.658 3.858 -24.498 1.00 97.88 340 SER A O 1
ATOM 2611 N N . CYS A 1 341 ? 5.003 2.056 -25.652 1.00 98.38 341 CYS A N 1
ATOM 2612 C CA . CYS A 1 341 ? 5.529 1.104 -24.667 1.00 98.38 341 CYS A CA 1
ATOM 2613 C C . CYS A 1 341 ? 7.064 1.095 -24.608 1.00 98.38 341 CYS A C 1
ATOM 2615 O O . CYS A 1 341 ? 7.629 0.907 -23.527 1.00 98.38 341 CYS A O 1
ATOM 2617 N N . ARG A 1 342 ? 7.752 1.276 -25.744 1.00 97.56 342 ARG A N 1
ATOM 2618 C CA . ARG A 1 342 ? 9.221 1.371 -25.779 1.00 97.56 342 ARG A CA 1
ATOM 2619 C C . ARG A 1 342 ? 9.692 2.638 -25.085 1.00 97.56 342 ARG A C 1
ATOM 2621 O O . ARG A 1 342 ? 10.541 2.535 -24.202 1.00 97.56 342 ARG A O 1
ATOM 2628 N N . ASP A 1 343 ? 9.103 3.782 -25.412 1.00 98.12 343 ASP A N 1
ATOM 2629 C CA . ASP A 1 343 ? 9.447 5.070 -24.804 1.00 98.12 343 ASP A CA 1
ATOM 2630 C C . ASP A 1 343 ? 9.257 5.033 -23.287 1.00 98.12 343 ASP A C 1
ATOM 2632 O O . ASP A 1 343 ? 10.157 5.393 -22.522 1.00 98.12 343 ASP A O 1
ATOM 2636 N N . ALA A 1 344 ? 8.128 4.482 -22.836 1.00 98.69 344 ALA A N 1
ATOM 2637 C CA . ALA A 1 344 ? 7.848 4.288 -21.420 1.00 98.69 344 ALA A CA 1
ATOM 2638 C C . ALA A 1 344 ? 8.864 3.363 -20.731 1.00 98.69 344 ALA A C 1
ATOM 2640 O O . ALA A 1 344 ? 9.259 3.609 -19.584 1.00 98.69 344 ALA A O 1
ATOM 2641 N N . LEU A 1 345 ? 9.319 2.305 -21.410 1.00 98.62 345 LEU A N 1
ATOM 2642 C CA . LEU A 1 345 ? 10.342 1.400 -20.888 1.00 98.62 345 LEU A CA 1
ATOM 2643 C C . LEU A 1 345 ? 11.717 2.077 -20.806 1.00 98.62 345 LEU A C 1
ATOM 2645 O O . LEU A 1 345 ? 12.425 1.901 -19.812 1.00 98.62 345 LEU A O 1
ATOM 2649 N N . VAL A 1 346 ? 12.082 2.888 -21.799 1.00 98.44 346 VAL A N 1
ATOM 2650 C CA . VAL A 1 346 ? 13.318 3.684 -21.782 1.00 98.44 346 VAL A CA 1
ATOM 2651 C C . VAL A 1 346 ? 13.284 4.694 -20.633 1.00 98.44 346 VAL A C 1
ATOM 2653 O O . VAL A 1 346 ? 14.228 4.747 -19.841 1.00 98.44 346 VAL A O 1
ATOM 2656 N N . ALA A 1 347 ? 12.176 5.421 -20.465 1.00 98.62 347 ALA A N 1
ATOM 2657 C CA . ALA A 1 347 ? 11.980 6.342 -19.347 1.00 98.62 347 ALA A CA 1
ATOM 2658 C C . ALA A 1 347 ? 12.033 5.627 -17.984 1.00 98.62 347 ALA A C 1
ATOM 2660 O O . ALA A 1 347 ? 12.653 6.122 -17.042 1.00 98.62 347 ALA A O 1
ATOM 2661 N N . THR A 1 348 ? 11.453 4.425 -17.887 1.00 98.81 348 THR A N 1
ATOM 2662 C CA . THR A 1 348 ? 11.514 3.564 -16.690 1.00 98.81 348 THR A CA 1
ATOM 2663 C C . THR A 1 348 ? 12.960 3.223 -16.321 1.00 98.81 348 THR A C 1
ATOM 2665 O O . THR A 1 348 ? 13.349 3.339 -15.157 1.00 98.81 348 THR A O 1
ATOM 2668 N N . VAL A 1 349 ? 13.775 2.824 -17.304 1.00 98.69 349 VAL A N 1
ATOM 2669 C CA . VAL A 1 349 ? 15.197 2.504 -17.108 1.00 98.69 349 VAL A CA 1
ATOM 2670 C C . VAL A 1 349 ? 16.002 3.739 -16.706 1.00 98.69 349 VAL A C 1
ATOM 2672 O O . VAL A 1 349 ? 16.854 3.647 -15.820 1.00 98.69 349 VAL A O 1
ATOM 2675 N N . ALA A 1 350 ? 15.746 4.885 -17.341 1.00 98.56 350 ALA A N 1
ATOM 2676 C CA . ALA A 1 350 ? 16.420 6.139 -17.025 1.00 98.56 350 ALA A CA 1
ATOM 2677 C C . ALA A 1 350 ? 16.137 6.579 -15.580 1.00 98.56 350 ALA A C 1
ATOM 2679 O O . ALA A 1 350 ? 17.075 6.802 -14.815 1.00 98.56 350 ALA A O 1
ATOM 2680 N N . LEU A 1 351 ? 14.860 6.606 -15.181 1.00 98.56 351 LEU A N 1
ATOM 2681 C CA . LEU A 1 351 ? 14.458 7.017 -13.837 1.00 98.56 351 LEU A CA 1
ATOM 2682 C C . LEU A 1 351 ? 14.981 6.060 -12.758 1.00 98.56 351 LEU A C 1
ATOM 2684 O O . LEU A 1 351 ? 15.438 6.509 -11.709 1.00 98.56 351 LEU A O 1
ATOM 2688 N N . TYR A 1 352 ? 14.960 4.746 -13.005 1.00 98.62 352 TYR A N 1
ATOM 2689 C CA . TYR A 1 352 ? 15.547 3.794 -12.062 1.00 98.62 352 TYR A CA 1
ATOM 2690 C C . TYR A 1 352 ? 17.042 4.029 -11.859 1.00 98.62 352 TYR A C 1
ATOM 2692 O O . TYR A 1 352 ? 17.497 4.067 -10.718 1.00 98.62 352 TYR A O 1
ATOM 2700 N N . ALA A 1 353 ? 17.799 4.180 -12.949 1.00 98.06 353 ALA A N 1
ATOM 2701 C CA . ALA A 1 353 ? 19.235 4.397 -12.866 1.00 98.06 353 ALA A CA 1
ATOM 2702 C C . ALA A 1 353 ? 19.544 5.672 -12.076 1.00 98.06 353 ALA A C 1
ATOM 2704 O O . ALA A 1 353 ? 20.351 5.623 -11.156 1.00 98.06 353 ALA A O 1
ATOM 2705 N N . GLU A 1 354 ? 18.838 6.769 -12.358 1.00 98.06 354 GLU A N 1
ATOM 2706 C CA . GLU A 1 354 ? 18.984 8.025 -11.621 1.00 98.06 354 GLU A CA 1
ATOM 2707 C C . GLU A 1 354 ? 18.727 7.849 -10.113 1.00 98.06 354 GLU A C 1
ATOM 2709 O O . GLU A 1 354 ? 19.574 8.198 -9.290 1.00 98.06 354 GLU A O 1
ATOM 2714 N N . LEU A 1 355 ? 17.584 7.258 -9.741 1.00 97.56 355 LEU A N 1
ATOM 2715 C CA . LEU A 1 355 ? 17.221 7.025 -8.339 1.00 97.56 355 LEU A CA 1
ATOM 2716 C C . LEU A 1 355 ? 18.207 6.082 -7.642 1.00 97.56 355 LEU A C 1
ATOM 2718 O O . LEU A 1 355 ? 18.534 6.281 -6.473 1.00 97.56 355 LEU A O 1
ATOM 2722 N N . ARG A 1 356 ? 18.699 5.059 -8.346 1.00 97.38 356 ARG A N 1
ATOM 2723 C CA . ARG A 1 356 ? 19.701 4.130 -7.820 1.00 97.38 356 ARG A CA 1
ATOM 2724 C C . ARG A 1 356 ? 21.032 4.827 -7.563 1.00 97.38 356 ARG A C 1
ATOM 2726 O O . ARG A 1 356 ? 21.614 4.573 -6.518 1.00 97.38 356 ARG A O 1
ATOM 2733 N N . GLU A 1 357 ? 21.515 5.674 -8.470 1.00 96.44 357 GLU A N 1
ATOM 2734 C CA . GLU A 1 357 ? 22.775 6.399 -8.242 1.00 96.44 357 GLU A CA 1
ATOM 2735 C C . GLU A 1 357 ? 22.653 7.391 -7.074 1.00 96.44 357 GLU A C 1
ATOM 2737 O O . GLU A 1 357 ? 23.595 7.550 -6.306 1.00 96.44 357 GLU A O 1
ATOM 2742 N N . GLN A 1 358 ? 21.492 8.033 -6.904 1.00 95.88 358 GLN A N 1
ATOM 2743 C CA . GLN A 1 358 ? 21.279 9.010 -5.829 1.00 95.88 358 GLN A CA 1
ATOM 2744 C C . GLN A 1 358 ? 21.081 8.370 -4.449 1.00 95.88 358 GLN A C 1
ATOM 2746 O O . GLN A 1 358 ? 21.495 8.941 -3.443 1.00 95.88 358 GLN A O 1
ATOM 2751 N N . LEU A 1 359 ? 20.404 7.220 -4.386 1.00 96.19 359 LEU A N 1
ATOM 2752 C CA . LEU A 1 359 ? 19.942 6.624 -3.125 1.00 96.19 359 LEU A CA 1
ATOM 2753 C C . LEU A 1 359 ? 20.637 5.306 -2.774 1.00 96.19 359 LEU A C 1
ATOM 2755 O O . LEU A 1 359 ? 20.478 4.804 -1.660 1.00 96.19 359 LEU A O 1
ATOM 2759 N N . GLY A 1 360 ? 21.338 4.697 -3.730 1.00 93.75 360 GLY A N 1
ATOM 2760 C CA . GLY A 1 360 ? 21.970 3.399 -3.562 1.00 93.75 360 GLY A CA 1
ATOM 2761 C C . GLY A 1 360 ? 22.994 3.436 -2.427 1.00 93.75 360 GLY A C 1
ATOM 2762 O O . GLY A 1 360 ? 23.897 4.271 -2.450 1.00 93.75 360 GLY A O 1
ATOM 2763 N N . PRO A 1 361 ? 22.897 2.542 -1.427 1.00 94.69 361 PRO A N 1
ATOM 2764 C CA . PRO A 1 361 ? 23.898 2.496 -0.374 1.00 94.69 361 PRO A CA 1
ATOM 2765 C C . PRO A 1 361 ? 25.249 2.036 -0.951 1.00 94.69 361 PRO A C 1
ATOM 2767 O O . PRO A 1 361 ? 25.256 1.254 -1.903 1.00 94.69 361 PRO A O 1
ATOM 2770 N N . PRO A 1 362 ? 26.395 2.402 -0.344 1.00 93.75 362 PRO A N 1
ATOM 2771 C CA . PRO A 1 362 ? 27.719 1.999 -0.839 1.00 93.75 362 PRO A CA 1
ATOM 2772 C C . PRO A 1 362 ? 27.922 0.480 -0.977 1.00 93.75 362 PRO A C 1
ATOM 2774 O O . PRO A 1 362 ? 28.742 0.031 -1.768 1.00 93.75 362 PRO A O 1
ATOM 2777 N N . ILE A 1 363 ? 27.162 -0.319 -0.219 1.00 95.94 363 ILE A N 1
ATOM 2778 C CA . ILE A 1 363 ? 27.190 -1.790 -0.259 1.00 95.94 363 ILE A CA 1
ATOM 2779 C C . ILE A 1 363 ? 26.369 -2.396 -1.415 1.00 95.94 363 ILE A C 1
ATOM 2781 O O . ILE A 1 363 ? 26.354 -3.613 -1.589 1.00 95.94 363 ILE A O 1
ATOM 2785 N N . LEU A 1 364 ? 25.644 -1.583 -2.189 1.00 96.94 364 LEU A N 1
ATOM 2786 C CA . LEU A 1 364 ? 24.814 -2.063 -3.292 1.00 96.94 364 LEU A CA 1
ATOM 2787 C C . LEU A 1 364 ? 25.676 -2.719 -4.379 1.00 96.94 364 LEU A C 1
ATOM 2789 O O . LEU A 1 364 ? 26.484 -2.065 -5.038 1.00 96.94 364 LEU A O 1
ATOM 2793 N N . VAL A 1 365 ? 25.442 -4.007 -4.632 1.00 97.56 365 VAL A N 1
ATOM 2794 C CA . VAL A 1 365 ? 26.099 -4.737 -5.717 1.00 97.56 365 VAL A CA 1
ATOM 2795 C C . VAL A 1 365 ? 25.310 -4.529 -7.002 1.00 97.56 365 VAL A C 1
ATOM 2797 O O . VAL A 1 365 ? 24.265 -5.153 -7.218 1.00 97.56 365 VAL A O 1
ATOM 2800 N N . ARG A 1 366 ? 25.835 -3.662 -7.872 1.00 96.94 366 ARG A N 1
ATOM 2801 C CA . ARG A 1 366 ? 25.273 -3.404 -9.201 1.00 96.94 366 ARG A CA 1
ATOM 2802 C C . ARG A 1 366 ? 25.385 -4.635 -10.092 1.00 96.94 366 ARG A C 1
ATOM 2804 O O . ARG A 1 366 ? 26.434 -5.272 -10.189 1.00 96.94 366 ARG A O 1
ATOM 2811 N N . ARG A 1 367 ? 24.322 -4.934 -10.829 1.00 97.31 367 ARG A N 1
ATOM 2812 C CA . ARG A 1 367 ? 24.295 -5.972 -11.862 1.00 97.31 367 ARG A CA 1
ATOM 2813 C C . ARG A 1 367 ? 24.727 -5.381 -13.202 1.00 97.31 367 ARG A C 1
ATOM 2815 O O . ARG A 1 367 ? 24.019 -5.507 -14.194 1.00 97.31 367 ARG A O 1
ATOM 2822 N N . SER A 1 368 ? 25.914 -4.770 -13.244 1.00 96.19 368 SER A N 1
ATOM 2823 C CA . SER A 1 368 ? 26.413 -4.006 -14.400 1.00 96.19 368 SER A CA 1
ATOM 2824 C C . SER A 1 368 ? 26.428 -4.806 -15.708 1.00 96.19 368 SER A C 1
ATOM 2826 O O . SER A 1 368 ? 26.116 -4.261 -16.762 1.00 96.19 368 SER A O 1
ATOM 2828 N N . GLY A 1 369 ? 26.721 -6.111 -15.651 1.00 97.88 369 GLY A N 1
ATOM 2829 C CA . GLY A 1 369 ? 26.644 -6.986 -16.827 1.00 97.88 369 GLY A CA 1
ATOM 2830 C C . GLY A 1 369 ? 25.216 -7.151 -17.365 1.00 97.88 369 GLY A C 1
ATOM 2831 O O . GLY A 1 369 ? 25.004 -7.083 -18.574 1.00 97.88 369 GLY A O 1
ATOM 2832 N N . ALA A 1 370 ? 24.227 -7.310 -16.476 1.00 97.81 370 ALA A N 1
ATOM 2833 C CA . ALA A 1 370 ? 22.817 -7.381 -16.860 1.00 97.81 370 ALA A CA 1
ATOM 2834 C C . ALA A 1 370 ? 22.314 -6.020 -17.361 1.00 97.81 370 ALA A C 1
ATOM 2836 O O . ALA A 1 370 ? 21.667 -5.959 -18.401 1.00 97.81 370 ALA A O 1
ATOM 2837 N N . GLU A 1 371 ? 22.670 -4.934 -16.670 1.00 98.00 371 GLU A N 1
ATOM 2838 C CA . GLU A 1 371 ? 22.381 -3.563 -17.097 1.00 98.00 371 GLU A CA 1
ATOM 2839 C C . GLU A 1 371 ? 22.872 -3.310 -18.527 1.00 98.00 371 GLU A C 1
ATOM 2841 O O . GLU A 1 371 ? 22.092 -2.893 -19.384 1.00 98.00 371 GLU A O 1
ATOM 2846 N N . HIS A 1 372 ? 24.142 -3.613 -18.805 1.00 97.88 372 HIS A N 1
ATOM 2847 C CA . HIS A 1 372 ? 24.730 -3.426 -20.126 1.00 97.88 372 HIS A CA 1
ATOM 2848 C C . HIS A 1 372 ? 23.995 -4.244 -21.195 1.00 97.88 372 HIS A C 1
ATOM 2850 O O . HIS A 1 372 ? 23.522 -3.682 -22.181 1.00 97.88 372 HIS A O 1
ATOM 2856 N N . ALA A 1 373 ? 23.822 -5.551 -20.972 1.00 97.94 373 ALA A N 1
ATOM 2857 C CA . ALA A 1 373 ? 23.169 -6.436 -21.935 1.00 97.94 373 ALA A CA 1
ATOM 2858 C C . ALA A 1 373 ? 21.726 -6.005 -22.255 1.00 97.94 373 ALA A C 1
ATOM 2860 O O . ALA A 1 373 ? 21.315 -6.016 -23.416 1.00 97.94 373 ALA A O 1
ATOM 2861 N N . VAL A 1 374 ? 20.960 -5.591 -21.241 1.00 97.69 374 VAL A N 1
ATOM 2862 C CA . VAL A 1 374 ? 19.568 -5.159 -21.414 1.00 97.69 374 VAL A CA 1
ATOM 2863 C C . VAL A 1 374 ? 19.486 -3.809 -22.121 1.00 97.69 374 VAL A C 1
ATOM 2865 O O . VAL A 1 374 ? 18.681 -3.658 -23.036 1.00 97.69 374 VAL A O 1
ATOM 2868 N N . ARG A 1 375 ? 20.348 -2.844 -21.783 1.00 97.12 375 ARG A N 1
ATOM 2869 C CA . ARG A 1 375 ? 20.406 -1.560 -22.502 1.00 97.12 375 ARG A CA 1
ATOM 2870 C C . ARG A 1 375 ? 20.767 -1.752 -23.976 1.00 97.12 375 ARG A C 1
ATOM 2872 O O . ARG A 1 375 ? 20.103 -1.182 -24.839 1.00 97.12 375 ARG A O 1
ATOM 2879 N N . SER A 1 376 ? 21.743 -2.610 -24.280 1.00 96.38 376 SER A N 1
ATOM 2880 C CA . SER A 1 376 ? 22.078 -2.970 -25.663 1.00 96.38 376 SER A CA 1
ATOM 2881 C C . SER A 1 376 ? 20.916 -3.659 -26.381 1.00 96.38 376 SER A C 1
ATOM 2883 O O . SER A 1 376 ? 20.694 -3.419 -27.566 1.00 96.38 376 SER A O 1
ATOM 2885 N N . TYR A 1 377 ? 20.150 -4.503 -25.684 1.00 95.12 377 TYR A N 1
ATOM 2886 C CA . TYR A 1 377 ? 18.957 -5.130 -26.250 1.00 95.12 377 TYR A CA 1
ATOM 2887 C C . TYR A 1 377 ? 17.898 -4.098 -26.653 1.00 95.12 377 TYR A C 1
ATOM 2889 O O . TYR A 1 377 ? 17.328 -4.218 -27.739 1.00 95.12 377 TYR A O 1
ATOM 2897 N N . LEU A 1 378 ? 17.654 -3.089 -25.810 1.00 93.69 378 LEU A N 1
ATOM 2898 C CA . LEU A 1 378 ? 16.705 -2.011 -26.098 1.00 93.69 378 LEU A CA 1
ATOM 2899 C C . LEU A 1 378 ? 17.141 -1.194 -27.323 1.00 93.69 378 LEU A C 1
ATOM 2901 O O . LEU A 1 378 ? 16.360 -1.084 -28.260 1.00 93.69 378 LEU A O 1
ATOM 2905 N N . ALA A 1 379 ? 18.404 -0.757 -27.382 1.00 90.31 379 ALA A N 1
ATOM 2906 C CA . ALA A 1 379 ? 18.930 0.054 -28.490 1.00 90.31 379 ALA A CA 1
ATOM 2907 C C . ALA A 1 379 ? 18.896 -0.657 -29.860 1.00 90.31 379 ALA A C 1
ATOM 2909 O O . ALA A 1 379 ? 18.728 -0.036 -30.904 1.00 90.31 379 ALA A O 1
ATOM 2910 N N . ARG A 1 380 ? 19.028 -1.991 -29.892 1.00 81.50 380 ARG A N 1
ATOM 2911 C CA . ARG A 1 380 ? 18.950 -2.764 -31.149 1.00 81.50 380 ARG A CA 1
ATOM 2912 C C . ARG A 1 380 ? 17.548 -2.789 -31.769 1.00 81.50 380 ARG A C 1
ATOM 2914 O O . ARG A 1 380 ? 17.420 -3.218 -32.912 1.00 81.50 380 ARG A O 1
ATOM 2921 N N . ALA A 1 381 ? 16.505 -2.395 -31.037 1.00 62.44 381 ALA A N 1
ATOM 2922 C CA . ALA A 1 381 ? 15.139 -2.344 -31.558 1.00 62.44 381 ALA A CA 1
ATOM 2923 C C . ALA A 1 381 ? 14.900 -1.170 -32.527 1.00 62.44 381 ALA A C 1
ATOM 2925 O O . ALA A 1 381 ? 13.917 -1.212 -33.270 1.00 62.44 381 ALA A O 1
ATOM 2926 N N . ASP A 1 382 ? 15.803 -0.186 -32.541 1.00 57.16 382 ASP A N 1
ATOM 2927 C CA . ASP A 1 382 ? 15.678 1.048 -33.327 1.00 57.16 382 ASP A CA 1
ATOM 2928 C C . ASP A 1 382 ? 16.304 0.909 -34.729 1.00 57.16 382 ASP A C 1
ATOM 2930 O O . ASP A 1 382 ? 16.011 1.679 -35.636 1.00 57.16 382 ASP A O 1
ATOM 2934 N N . GLY A 1 383 ? 17.140 -0.117 -34.941 1.00 47.47 383 GLY A N 1
ATOM 2935 C CA . GLY A 1 383 ? 17.967 -0.260 -36.147 1.00 47.47 383 GLY A CA 1
ATOM 2936 C C . GLY A 1 383 ? 17.405 -1.122 -37.283 1.00 47.47 383 GLY A C 1
ATOM 2937 O O . GLY A 1 383 ? 18.082 -1.266 -38.293 1.00 47.47 383 GLY A O 1
ATOM 2938 N N . ASN A 1 384 ? 16.214 -1.723 -37.153 1.00 41.91 384 ASN A N 1
ATOM 2939 C CA . ASN A 1 384 ? 15.711 -2.711 -38.131 1.00 41.91 384 ASN A CA 1
ATOM 2940 C C . ASN A 1 384 ? 14.434 -2.285 -38.886 1.00 41.91 384 ASN A C 1
ATOM 2942 O O . ASN A 1 384 ? 13.756 -3.129 -39.467 1.00 41.91 384 ASN A O 1
ATOM 2946 N N . GLY A 1 385 ? 14.112 -0.988 -38.893 1.00 40.34 385 GLY A N 1
ATOM 2947 C CA . GLY A 1 385 ? 12.993 -0.404 -39.648 1.00 40.34 385 GLY A CA 1
ATOM 2948 C C . GLY A 1 385 ? 13.306 -0.032 -41.105 1.00 40.34 385 GLY A C 1
ATOM 2949 O O . GLY A 1 385 ? 12.525 0.683 -41.719 1.00 40.34 385 GLY A O 1
ATOM 2950 N N . GLY A 1 386 ? 14.438 -0.476 -41.663 1.00 36.41 386 GLY A N 1
ATOM 2951 C CA . GLY A 1 386 ? 14.904 -0.046 -42.985 1.00 36.41 386 GLY A CA 1
ATOM 2952 C C . GLY A 1 386 ? 15.693 -1.122 -43.722 1.00 36.41 386 GLY A C 1
ATOM 2953 O O . GLY A 1 386 ? 16.889 -0.977 -43.934 1.00 36.41 386 GLY A O 1
ATOM 2954 N N . ALA A 1 387 ? 15.027 -2.209 -44.092 1.00 33.22 387 ALA A N 1
ATOM 2955 C CA . ALA A 1 387 ? 15.468 -3.084 -45.175 1.00 33.22 387 ALA A CA 1
ATOM 2956 C C . ALA A 1 387 ? 14.216 -3.731 -45.778 1.00 33.22 387 ALA A C 1
ATOM 2958 O O . ALA A 1 387 ? 13.781 -4.798 -45.343 1.00 33.22 387 ALA A O 1
ATOM 2959 N N . SER A 1 388 ? 13.579 -2.998 -46.695 1.00 36.47 388 SER A N 1
ATOM 2960 C CA . SER A 1 388 ? 12.695 -3.567 -47.719 1.00 36.47 388 SER A CA 1
ATOM 2961 C C . SER A 1 388 ? 13.514 -3.876 -48.958 1.00 36.47 388 SER A C 1
ATOM 2963 O O . SER A 1 388 ? 14.425 -3.065 -49.245 1.00 36.47 388 SER A O 1
#

Radius of gyration: 32.06 Å; Cα contacts (8 Å, |Δi|>4): 422; chains: 1; bounding box: 84×87×114 Å